Protein AF-0000000084343638 (afdb_homodimer)

Sequence (412 aa):
MQRNGSNLRECTLLFDVWLVTHLTSRLLDDHLRPLGLTGDEFGLYSLIHSVEPIAPGQVSRLTGMAQTTVSGMVRRLAARGHLVQVPNPQDARSRLLRLSDDGRHVTEEAAGVLVTILPRLHGALASGPDAVRTALADLDSALRGLTDVAPRPYAAPAVENDDGPPHVTYGGPRLSEAQEAEVRMFIDWLRTRDRKPPQLTSDDLRMQRNGSNLRECTLLFDVWLVTHLTSRLLDDHLRPLGLTGDEFGLYSLIHSVEPIAPGQVSRLTGMAQTTVSGMVRRLAARGHLVQVPNPQDARSRLLRLSDDGRHVTEEAAGVLVTILPRLHGALASGPDAVRTALADLDSALRGLTDVAPRPYAAPAVENDDGPPHVTYGGPRLSEAQEAEVRMFIDWLRTRDRKPPQLTSDDLR

Structure (mmCIF, N/CA/C/O backbone):
data_AF-0000000084343638-model_v1
#
loop_
_entity.id
_entity.type
_entity.pdbx_description
1 polymer 'DNA-binding transcriptional regulator, MarR family'
#
loop_
_atom_site.group_PDB
_atom_site.id
_atom_site.type_symbol
_atom_site.label_atom_id
_atom_site.label_alt_id
_atom_site.label_comp_id
_atom_site.label_asym_id
_atom_site.label_entity_id
_atom_site.label_seq_id
_atom_site.pdbx_PDB_ins_code
_atom_site.Cartn_x
_atom_site.Cartn_y
_atom_site.Cartn_z
_atom_site.occupancy
_atom_site.B_iso_or_equiv
_atom_site.auth_seq_id
_atom_site.auth_comp_id
_atom_site.auth_asym_id
_atom_site.auth_atom_id
_atom_site.pdbx_PDB_model_num
ATOM 1 N N . MET A 1 1 ? 16.656 -28 -9.398 1 30.58 1 MET A N 1
ATOM 2 C CA . MET A 1 1 ? 15.469 -27.391 -9.984 1 30.58 1 MET A CA 1
ATOM 3 C C . MET A 1 1 ? 14.602 -26.75 -8.906 1 30.58 1 MET A C 1
ATOM 5 O O . MET A 1 1 ? 13.477 -26.328 -9.18 1 30.58 1 MET A O 1
ATOM 9 N N . GLN A 1 2 ? 14.781 -27.156 -7.602 1 37.91 2 GLN A N 1
ATOM 10 C CA . GLN A 1 2 ? 14.133 -27 -6.305 1 37.91 2 GLN A CA 1
ATOM 11 C C . GLN A 1 2 ? 14.203 -25.562 -5.82 1 37.91 2 GLN A C 1
ATOM 13 O O . GLN A 1 2 ? 13.82 -25.266 -4.688 1 37.91 2 GLN A O 1
ATOM 18 N N . ARG A 1 3 ? 15.133 -24.797 -6.453 1 42.91 3 ARG A N 1
ATOM 19 C CA . ARG A 1 3 ? 15.797 -23.562 -6.031 1 42.91 3 ARG A CA 1
ATOM 20 C C . ARG A 1 3 ? 14.844 -22.375 -6.078 1 42.91 3 ARG A C 1
ATOM 22 O O . ARG A 1 3 ? 15.117 -21.328 -5.496 1 42.91 3 ARG A O 1
ATOM 29 N N . ASN A 1 4 ? 13.695 -22.453 -7.023 1 48.78 4 ASN A N 1
ATOM 30 C CA . ASN A 1 4 ? 12.836 -21.422 -7.594 1 48.78 4 ASN A CA 1
ATOM 31 C C . ASN A 1 4 ? 11.766 -20.969 -6.598 1 48.78 4 ASN A C 1
ATOM 33 O O . ASN A 1 4 ? 11.398 -19.797 -6.559 1 48.78 4 ASN A O 1
ATOM 37 N N . GLY A 1 5 ? 11.281 -22.094 -5.895 1 56.03 5 GLY A N 1
ATOM 38 C CA . GLY A 1 5 ? 10.297 -21.859 -4.859 1 56.03 5 GLY A CA 1
ATOM 39 C C . GLY A 1 5 ? 10.797 -20.938 -3.76 1 56.03 5 GLY A C 1
ATOM 40 O O . GLY A 1 5 ? 10.016 -20.219 -3.141 1 56.03 5 GLY A O 1
ATOM 41 N N . SER A 1 6 ? 12.109 -20.875 -3.758 1 69.88 6 SER A N 1
ATOM 42 C CA . SER A 1 6 ? 12.828 -20.188 -2.691 1 69.88 6 SER A CA 1
ATOM 43 C C . SER A 1 6 ? 12.812 -18.672 -2.908 1 69.88 6 SER A C 1
ATOM 45 O O . SER A 1 6 ? 12.594 -17.906 -1.968 1 69.88 6 SER A O 1
ATOM 47 N N . ASN A 1 7 ? 12.805 -18.312 -4.199 1 84.38 7 ASN A N 1
ATOM 48 C CA . ASN A 1 7 ? 12.875 -16.875 -4.461 1 84.38 7 ASN A CA 1
ATOM 49 C C . ASN A 1 7 ? 11.57 -16.172 -4.078 1 84.38 7 ASN A C 1
ATOM 51 O O . ASN A 1 7 ? 11.586 -15.07 -3.533 1 84.38 7 ASN A O 1
ATOM 55 N N . LEU A 1 8 ? 10.539 -16.906 -4.305 1 85 8 LEU A N 1
ATOM 56 C CA . LEU A 1 8 ? 9.242 -16.328 -3.982 1 85 8 LEU A CA 1
ATOM 57 C C . LEU A 1 8 ? 9.094 -16.125 -2.479 1 85 8 LEU A C 1
ATOM 59 O O . LEU A 1 8 ? 8.508 -15.133 -2.037 1 85 8 LEU A O 1
ATOM 63 N N . ARG A 1 9 ? 9.68 -17.016 -1.746 1 82.25 9 ARG A N 1
ATOM 64 C CA . ARG A 1 9 ? 9.617 -16.922 -0.291 1 82.25 9 ARG A CA 1
ATOM 65 C C . ARG A 1 9 ? 10.383 -15.719 0.223 1 82.25 9 ARG A C 1
ATOM 67 O O . ARG A 1 9 ? 10.047 -15.156 1.27 1 82.25 9 ARG A O 1
ATOM 74 N N . GLU A 1 10 ? 11.359 -15.352 -0.521 1 85.94 10 GLU A N 1
ATOM 75 C CA . GLU A 1 10 ? 12.172 -14.203 -0.125 1 85.94 10 GLU A CA 1
ATOM 76 C C . GLU A 1 10 ? 11.422 -12.898 -0.347 1 85.94 10 GLU A C 1
ATOM 78 O O . GLU A 1 10 ? 11.797 -11.859 0.204 1 85.94 10 GLU A O 1
ATOM 83 N N . CYS A 1 11 ? 10.328 -12.977 -1.088 1 91.75 11 CYS A N 1
ATOM 84 C CA . CYS A 1 11 ? 9.602 -11.766 -1.465 1 91.75 11 CYS A CA 1
ATOM 85 C C . CYS A 1 11 ? 8.438 -11.508 -0.513 1 91.75 11 CYS A C 1
ATOM 87 O O . CYS A 1 11 ? 7.539 -10.727 -0.824 1 91.75 11 CYS A O 1
ATOM 89 N N . THR A 1 12 ? 8.531 -12.086 0.655 1 89.94 12 THR A N 1
ATOM 90 C CA . THR A 1 12 ? 7.41 -12.07 1.592 1 89.94 12 THR A CA 1
ATOM 91 C C . THR A 1 12 ? 7.121 -10.641 2.059 1 89.94 12 THR A C 1
ATOM 93 O O . THR A 1 12 ? 5.961 -10.266 2.244 1 89.94 12 THR A O 1
ATOM 96 N N . LEU A 1 13 ? 8.164 -9.836 2.229 1 93.81 13 LEU A N 1
ATOM 97 C CA . LEU A 1 13 ? 7.961 -8.453 2.643 1 93.81 13 LEU A CA 1
ATOM 98 C C . LEU A 1 13 ? 7.141 -7.688 1.607 1 93.81 13 LEU A C 1
ATOM 100 O O . LEU A 1 13 ? 6.203 -6.973 1.959 1 93.81 13 LEU A O 1
ATOM 104 N N . LEU A 1 14 ? 7.516 -7.887 0.362 1 94.81 14 LEU A N 1
ATOM 105 C CA . LEU A 1 14 ? 6.805 -7.215 -0.72 1 94.81 14 LEU A CA 1
ATOM 106 C C . LEU A 1 14 ? 5.363 -7.707 -0.81 1 94.81 14 LEU A C 1
ATOM 108 O O . LEU A 1 14 ? 4.449 -6.922 -1.08 1 94.81 14 LEU A O 1
ATOM 112 N N . PHE A 1 15 ? 5.184 -8.938 -0.536 1 92.75 15 PHE A N 1
ATOM 113 C CA . PHE A 1 15 ? 3.842 -9.5 -0.534 1 92.75 15 PHE A CA 1
ATOM 114 C C . PHE A 1 15 ? 3.016 -8.938 0.617 1 92.75 15 PHE A C 1
ATOM 116 O O . PHE A 1 15 ? 1.842 -8.609 0.442 1 92.75 15 PHE A O 1
ATOM 123 N N . ASP A 1 16 ? 3.617 -8.789 1.803 1 93.88 16 ASP A N 1
ATOM 124 C CA . ASP A 1 16 ? 2.947 -8.188 2.951 1 93.88 16 ASP A CA 1
ATOM 125 C C . ASP A 1 16 ? 2.469 -6.773 2.629 1 93.88 16 ASP A C 1
ATOM 127 O O . ASP A 1 16 ? 1.343 -6.402 2.963 1 93.88 16 ASP A O 1
ATOM 131 N N . VAL A 1 17 ? 3.307 -6.027 1.977 1 96.81 17 VAL A N 1
ATOM 132 C CA . VAL A 1 17 ? 2.959 -4.66 1.602 1 96.81 17 VAL A CA 1
ATOM 133 C C . VAL A 1 17 ? 1.775 -4.672 0.638 1 96.81 17 VAL A C 1
ATOM 135 O O . VAL A 1 17 ? 0.844 -3.875 0.776 1 96.81 17 VAL A O 1
ATOM 138 N N . TRP A 1 18 ? 1.821 -5.602 -0.287 1 95.44 18 TRP A N 1
ATOM 139 C CA . TRP A 1 18 ? 0.766 -5.719 -1.288 1 95.44 18 TRP A CA 1
ATOM 140 C C . TRP A 1 18 ? -0.577 -6.023 -0.63 1 95.44 18 TRP A C 1
ATOM 142 O O . TRP A 1 18 ? -1.587 -5.391 -0.95 1 95.44 18 TRP A O 1
ATOM 152 N N . LEU A 1 19 ? -0.592 -6.91 0.289 1 93.94 19 LEU A N 1
ATOM 153 C CA . LEU A 1 19 ? -1.827 -7.27 0.979 1 93.94 19 LEU A CA 1
ATOM 154 C C . LEU A 1 19 ? -2.365 -6.086 1.778 1 93.94 19 LEU A C 1
ATOM 156 O O . LEU A 1 19 ? -3.545 -5.746 1.671 1 93.94 19 LEU A O 1
ATOM 160 N N . VAL A 1 20 ? -1.5 -5.422 2.555 1 96.31 20 VAL A N 1
ATOM 161 C CA . VAL A 1 20 ? -1.912 -4.289 3.375 1 96.31 20 VAL A CA 1
ATOM 162 C C . VAL A 1 20 ? -2.459 -3.174 2.484 1 96.31 20 VAL A C 1
ATOM 164 O O . VAL A 1 20 ? -3.428 -2.502 2.844 1 96.31 20 VAL A O 1
ATOM 167 N N . THR A 1 21 ? -1.836 -3.023 1.342 1 96.06 21 THR A N 1
ATOM 168 C CA . THR A 1 21 ? -2.275 -2.016 0.384 1 96.06 21 THR A CA 1
ATOM 169 C C . THR A 1 21 ? -3.725 -2.258 -0.031 1 96.06 21 THR A C 1
ATOM 171 O O . THR A 1 21 ? -4.559 -1.355 0.055 1 96.06 21 THR A O 1
ATOM 174 N N . HIS A 1 22 ? -4.055 -3.439 -0.365 1 95.44 22 HIS A N 1
ATOM 175 C CA . HIS A 1 22 ? -5.395 -3.734 -0.865 1 95.44 22 HIS A CA 1
ATOM 176 C C . HIS A 1 22 ? -6.418 -3.729 0.265 1 95.44 22 HIS A C 1
ATOM 178 O O . HIS A 1 22 ? -7.555 -3.291 0.075 1 95.44 22 HIS A O 1
ATOM 184 N N . LEU A 1 23 ? -6.043 -4.184 1.413 1 95.12 23 LEU A N 1
ATOM 185 C CA . LEU A 1 23 ? -6.938 -4.145 2.566 1 95.12 23 LEU A CA 1
ATOM 186 C C . LEU A 1 23 ? -7.246 -2.709 2.969 1 95.12 23 LEU A C 1
ATOM 188 O O . LEU A 1 23 ? -8.391 -2.381 3.285 1 95.12 23 LEU A O 1
ATOM 192 N N . THR A 1 24 ? -6.211 -1.865 2.961 1 96.44 24 THR A N 1
ATOM 193 C CA . THR A 1 24 ? -6.414 -0.456 3.277 1 96.44 24 THR A CA 1
ATOM 194 C C . THR A 1 24 ? -7.309 0.208 2.232 1 96.44 24 THR A C 1
ATOM 196 O O . THR A 1 24 ? -8.203 0.988 2.574 1 96.44 24 THR A O 1
ATOM 199 N N . SER A 1 25 ? -7.051 -0.096 0.966 1 95.38 25 SER A N 1
ATOM 200 C CA . SER A 1 25 ? -7.883 0.451 -0.102 1 95.38 25 SER A CA 1
ATOM 201 C C . SER A 1 25 ? -9.344 0.055 0.076 1 95.38 25 SER A C 1
ATOM 203 O O . SER A 1 25 ? -10.242 0.879 -0.102 1 95.38 25 SER A O 1
ATOM 205 N N . ARG A 1 26 ? -9.539 -1.182 0.437 1 93.81 26 ARG A N 1
ATOM 206 C CA . ARG A 1 26 ? -10.891 -1.667 0.691 1 93.81 26 ARG A CA 1
ATOM 207 C C . ARG A 1 26 ? -11.555 -0.881 1.817 1 93.81 26 ARG A C 1
ATOM 209 O O . ARG A 1 26 ? -12.688 -0.422 1.678 1 93.81 26 ARG A O 1
ATOM 216 N N . LEU A 1 27 ? -10.875 -0.708 2.885 1 94.38 27 LEU A N 1
ATOM 217 C CA . LEU A 1 27 ? -11.398 0.031 4.031 1 94.38 27 LEU A CA 1
ATOM 218 C C . LEU A 1 27 ? -11.75 1.461 3.641 1 94.38 27 LEU A C 1
ATOM 220 O O . LEU A 1 27 ? -12.844 1.938 3.945 1 94.38 27 LEU A O 1
ATOM 224 N N . LEU A 1 28 ? -10.836 2.125 2.941 1 95.75 28 LEU A N 1
ATOM 225 C CA . LEU A 1 28 ? -11.031 3.518 2.557 1 95.75 28 LEU A CA 1
ATOM 226 C C . LEU A 1 28 ? -12.18 3.648 1.562 1 95.75 28 LEU A C 1
ATOM 228 O O . LEU A 1 28 ? -13.055 4.504 1.723 1 95.75 28 LEU A O 1
ATOM 232 N N . ASP A 1 29 ? -12.195 2.797 0.605 1 93.69 29 ASP A N 1
ATOM 233 C CA . ASP A 1 29 ? -13.211 2.889 -0.433 1 93.69 29 ASP A CA 1
ATOM 234 C C . ASP A 1 29 ? -14.602 2.619 0.138 1 93.69 29 ASP A C 1
ATOM 236 O O . ASP A 1 29 ? -15.57 3.285 -0.234 1 93.69 29 ASP A O 1
ATOM 240 N N . ASP A 1 30 ? -14.734 1.696 1.02 1 92.38 30 ASP A N 1
ATOM 241 C CA . ASP A 1 30 ? -16.016 1.394 1.648 1 92.38 30 ASP A CA 1
ATOM 242 C C . ASP A 1 30 ? -16.562 2.613 2.383 1 92.38 30 ASP A C 1
ATOM 244 O O . ASP A 1 30 ? -17.781 2.85 2.381 1 92.38 30 ASP A O 1
ATOM 248 N N . HIS A 1 31 ? -15.711 3.434 2.93 1 94.44 31 HIS A N 1
ATOM 249 C CA . HIS A 1 31 ? -16.156 4.527 3.783 1 94.44 31 HIS A CA 1
ATOM 250 C C . HIS A 1 31 ? -16.219 5.84 3.012 1 94.44 31 HIS A C 1
ATOM 252 O O . HIS A 1 31 ? -16.953 6.758 3.387 1 94.44 31 HIS A O 1
ATOM 258 N N . LEU A 1 32 ? -15.492 5.918 1.9 1 96.38 32 LEU A N 1
ATOM 259 C CA . LEU A 1 32 ? -15.422 7.18 1.173 1 96.38 32 LEU A CA 1
ATOM 260 C C . LEU A 1 32 ? -16.328 7.156 -0.047 1 96.38 32 LEU A C 1
ATOM 262 O O . LEU A 1 32 ? -16.578 8.195 -0.659 1 96.38 32 LEU A O 1
ATOM 266 N N . ARG A 1 33 ? -16.859 5.98 -0.328 1 92.81 33 ARG A N 1
ATOM 267 C CA . ARG A 1 33 ? -17.719 5.801 -1.498 1 92.81 33 ARG A CA 1
ATOM 268 C C . ARG A 1 33 ? -18.875 6.797 -1.491 1 92.81 33 ARG A C 1
ATOM 270 O O . ARG A 1 33 ? -19.172 7.414 -2.514 1 92.81 33 ARG A O 1
ATOM 277 N N . PRO A 1 34 ? -19.5 7.062 -0.371 1 93.69 34 PRO A N 1
ATOM 278 C CA . PRO A 1 34 ? -20.625 8 -0.344 1 93.69 34 PRO A CA 1
ATOM 279 C C . PRO A 1 34 ? -20.219 9.422 -0.728 1 93.69 34 PRO A C 1
ATOM 281 O O . PRO A 1 34 ? -21.062 10.219 -1.145 1 93.69 34 PRO A O 1
ATOM 284 N N . LEU A 1 35 ? -18.953 9.766 -0.605 1 93.75 35 LEU A N 1
ATOM 285 C CA . LEU A 1 35 ? -18.469 11.102 -0.933 1 93.75 35 LEU A CA 1
ATOM 286 C C . LEU A 1 35 ? -17.969 11.164 -2.377 1 93.75 35 LEU A C 1
ATOM 288 O O . LEU A 1 35 ? -17.547 12.219 -2.848 1 93.75 35 LEU A O 1
ATOM 292 N N . GLY A 1 36 ? -18.031 9.992 -3.064 1 92.56 36 GLY A N 1
ATOM 293 C CA . GLY A 1 36 ? -17.547 9.93 -4.434 1 92.56 36 GLY A CA 1
ATOM 294 C C . GLY A 1 36 ? -16.031 10.047 -4.539 1 92.56 36 GLY A C 1
ATOM 295 O O . GLY A 1 36 ? -15.516 10.531 -5.543 1 92.56 36 GLY A O 1
ATOM 296 N N . LEU A 1 37 ? -15.328 9.766 -3.527 1 93.94 37 LEU A N 1
ATOM 297 C CA . LEU A 1 37 ? -13.875 9.852 -3.443 1 93.94 37 LEU A CA 1
ATOM 298 C C . LEU A 1 37 ? -13.266 8.477 -3.188 1 93.94 37 LEU A C 1
ATOM 300 O O . LEU A 1 37 ? -13.773 7.703 -2.373 1 93.94 37 LEU A O 1
ATOM 304 N N . THR A 1 38 ? -12.219 8.109 -3.863 1 93.69 38 THR A N 1
ATOM 305 C CA . THR A 1 38 ? -11.5 6.875 -3.586 1 93.69 38 THR A CA 1
ATOM 306 C C . THR A 1 38 ? -10.391 7.113 -2.566 1 93.69 38 THR A C 1
ATOM 308 O O . THR A 1 38 ? -10.039 8.266 -2.281 1 93.69 38 THR A O 1
ATOM 311 N N . GLY A 1 39 ? -9.852 6.023 -2.133 1 95 39 GLY A N 1
ATOM 312 C CA . GLY A 1 39 ? -8.719 6.125 -1.23 1 95 39 GLY A CA 1
ATOM 313 C C . GLY A 1 39 ? -7.516 6.801 -1.858 1 95 39 GLY A C 1
ATOM 314 O O . GLY A 1 39 ? -6.828 7.59 -1.205 1 95 39 GLY A O 1
ATOM 315 N N . ASP A 1 40 ? -7.297 6.508 -3.094 1 95.31 40 ASP A N 1
ATOM 316 C CA . ASP A 1 40 ? -6.152 7.082 -3.797 1 95.31 40 ASP A CA 1
ATOM 317 C C . ASP A 1 40 ? -6.32 8.594 -3.98 1 95.31 40 ASP A C 1
ATOM 319 O O . ASP A 1 40 ? -5.363 9.352 -3.818 1 95.31 40 ASP A O 1
ATOM 323 N N . GLU A 1 41 ? -7.516 8.977 -4.293 1 95.19 41 GLU A N 1
ATOM 324 C CA . GLU A 1 41 ? -7.793 10.398 -4.434 1 95.19 41 GLU A CA 1
ATOM 325 C C . GLU A 1 41 ? -7.656 11.125 -3.1 1 95.19 41 GLU A C 1
ATOM 327 O O . GLU A 1 41 ? -7.078 12.211 -3.033 1 95.19 41 GLU A O 1
ATOM 332 N N . PHE A 1 42 ? -8.164 10.469 -2.051 1 96 42 PHE A N 1
ATOM 333 C CA . PHE A 1 42 ? -7.992 11.039 -0.721 1 96 42 PHE A CA 1
ATOM 334 C C . PHE A 1 42 ? -6.516 11.211 -0.388 1 96 42 PHE A C 1
ATOM 336 O O . PHE A 1 42 ? -6.113 12.227 0.184 1 96 42 PHE A O 1
ATOM 343 N N . GLY A 1 43 ? -5.699 10.203 -0.695 1 95.81 43 GLY A N 1
ATOM 344 C CA . GLY A 1 43 ? -4.262 10.312 -0.501 1 95.81 43 GLY A CA 1
ATOM 345 C C . GLY A 1 43 ? -3.648 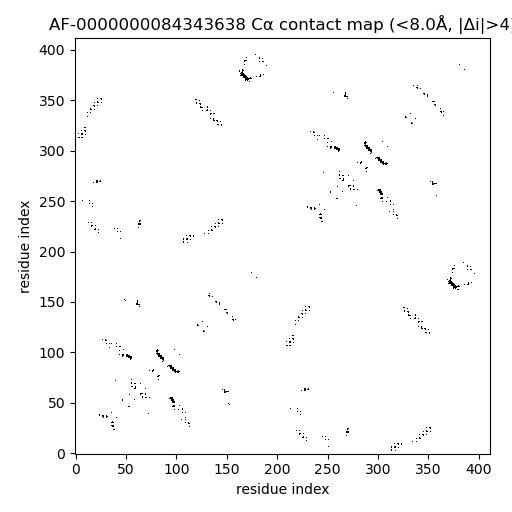11.5 -1.219 1 95.81 43 GLY A C 1
ATOM 346 O O . GLY A 1 43 ? -2.865 12.25 -0.631 1 95.81 43 GLY A O 1
ATOM 347 N N . LEU A 1 44 ? -4.012 11.68 -2.432 1 95.62 44 LEU A N 1
ATOM 348 C CA . LEU A 1 44 ? -3.477 12.789 -3.217 1 95.62 44 LEU A CA 1
ATOM 349 C C . LEU A 1 44 ? -3.932 14.125 -2.646 1 95.62 44 LEU A C 1
ATOM 351 O O . LEU A 1 44 ? -3.129 15.055 -2.516 1 95.62 44 LEU A O 1
ATOM 355 N N . TYR A 1 45 ? -5.254 14.188 -2.291 1 94.94 45 TYR A N 1
ATOM 356 C CA . TYR A 1 4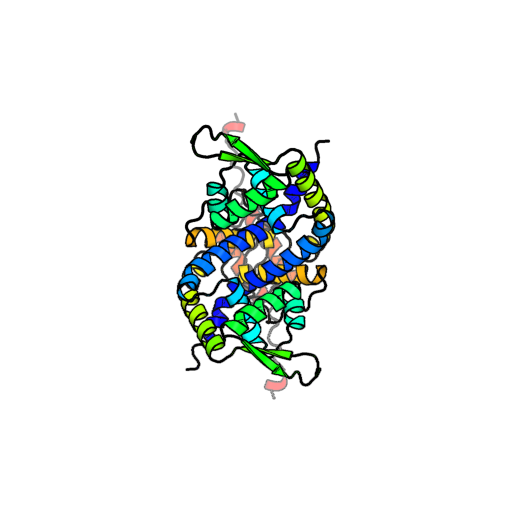5 ? -5.77 15.406 -1.678 1 94.94 45 TYR A CA 1
ATOM 357 C C . TYR A 1 45 ? -5.016 15.734 -0.393 1 94.94 45 TYR A C 1
ATOM 359 O O . TYR A 1 45 ? -4.664 16.891 -0.146 1 94.94 45 TYR A O 1
ATOM 367 N N . SER A 1 46 ? -4.77 14.734 0.365 1 93.44 46 SER A N 1
ATOM 368 C CA . SER A 1 46 ? -4.082 14.922 1.641 1 93.44 46 SER A CA 1
ATOM 369 C C . SER A 1 46 ? -2.66 15.43 1.437 1 93.44 46 SER A C 1
ATOM 371 O O . SER A 1 46 ? -2.199 16.312 2.164 1 93.44 46 SER A O 1
ATOM 373 N N . LEU A 1 47 ? -2.002 14.883 0.459 1 92.69 47 LEU A N 1
ATOM 374 C CA . LEU A 1 47 ? -0.65 15.328 0.141 1 92.69 47 LEU A CA 1
ATOM 375 C C . LEU A 1 47 ? -0.646 16.797 -0.283 1 92.69 47 LEU A C 1
ATOM 377 O O . LEU A 1 47 ? 0.112 17.594 0.261 1 92.69 47 LEU A O 1
ATOM 381 N N . ILE A 1 48 ? -1.518 17.141 -1.191 1 93.25 48 ILE A N 1
ATOM 382 C CA . ILE A 1 48 ? -1.566 18.5 -1.705 1 93.25 48 ILE A CA 1
ATOM 383 C C . ILE A 1 48 ? -1.949 19.469 -0.583 1 93.25 48 ILE A C 1
ATOM 385 O O . ILE A 1 48 ? -1.353 20.531 -0.443 1 93.25 48 ILE A O 1
ATOM 389 N N . HIS A 1 49 ? -2.908 19.047 0.211 1 91.06 49 HIS A N 1
ATOM 390 C CA . HIS A 1 49 ? -3.336 19.844 1.353 1 91.06 49 HIS A CA 1
ATOM 391 C C . HIS A 1 49 ? -2.154 20.203 2.25 1 91.06 49 HIS A C 1
ATOM 393 O O . HIS A 1 49 ? -2.076 21.328 2.768 1 91.06 49 HIS A O 1
ATOM 399 N N . SER A 1 50 ? -1.228 19.406 2.363 1 86.5 50 SER A N 1
ATOM 400 C CA . SER A 1 50 ? -0.126 19.547 3.309 1 86.5 50 SER A CA 1
ATOM 401 C C . SER A 1 50 ? 1.003 20.391 2.713 1 86.5 50 SER A C 1
ATOM 403 O O . SER A 1 50 ? 1.754 21.031 3.445 1 86.5 50 SER A O 1
ATOM 405 N N . VAL A 1 51 ? 1.114 20.453 1.376 1 87.06 51 VAL A N 1
ATOM 406 C CA . VAL A 1 51 ? 2.336 21.016 0.82 1 87.06 51 VAL A CA 1
ATOM 407 C C . VAL A 1 51 ? 1.985 22.047 -0.258 1 87.06 51 VAL A C 1
ATOM 409 O O . VAL A 1 51 ? 2.875 22.641 -0.864 1 87.06 51 VAL A O 1
ATOM 412 N N . GLU A 1 52 ? 0.817 22.359 -0.491 1 87.94 52 GLU A N 1
ATOM 413 C CA . GLU A 1 52 ? 0.428 23.234 -1.592 1 87.94 52 GLU A CA 1
ATOM 414 C C . GLU A 1 52 ? 0.999 24.641 -1.407 1 87.94 52 GLU A C 1
ATOM 416 O O . GLU A 1 52 ? 1.258 25.078 -0.28 1 87.94 52 GLU A O 1
ATOM 421 N N . PRO A 1 53 ? 1.258 25.281 -2.49 1 92.06 53 PRO A N 1
ATOM 422 C CA . PRO A 1 53 ? 1.122 24.797 -3.871 1 92.06 53 PRO A CA 1
ATOM 423 C C . PRO A 1 53 ? 2.264 23.875 -4.293 1 92.06 53 PRO A C 1
ATOM 425 O O . PRO A 1 53 ? 3.385 24.016 -3.793 1 92.06 53 PRO A O 1
ATOM 428 N N . ILE A 1 54 ? 1.945 22.891 -5.168 1 92.06 54 ILE A N 1
ATOM 429 C CA . ILE A 1 54 ? 2.959 21.906 -5.527 1 92.06 54 ILE A CA 1
ATOM 430 C C . ILE A 1 54 ? 2.867 21.594 -7.02 1 92.06 54 ILE A C 1
ATOM 432 O O . ILE A 1 54 ? 1.77 21.484 -7.57 1 92.06 54 ILE A O 1
ATOM 436 N N . ALA A 1 55 ? 4.008 21.375 -7.645 1 91.56 55 ALA A N 1
ATOM 437 C CA . ALA A 1 55 ? 4.039 21 -9.055 1 91.56 55 ALA A 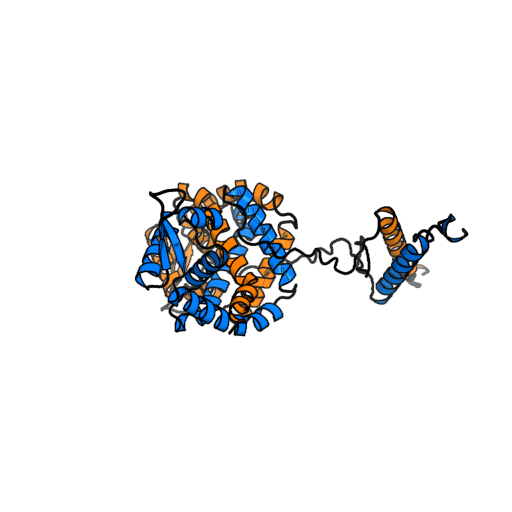CA 1
ATOM 438 C C . ALA A 1 55 ? 3.709 19.516 -9.234 1 91.56 55 ALA A C 1
ATOM 440 O O . ALA A 1 55 ? 4.098 18.688 -8.414 1 91.56 55 ALA A O 1
ATOM 441 N N . PRO A 1 56 ? 2.988 19.203 -10.352 1 92.44 56 PRO A N 1
ATOM 442 C CA . PRO A 1 56 ? 2.709 17.781 -10.609 1 92.44 56 PRO A CA 1
ATOM 443 C C . PRO A 1 56 ? 3.969 16.922 -10.602 1 92.44 56 PRO A C 1
ATOM 445 O O . PRO A 1 56 ? 3.945 15.797 -10.109 1 92.44 56 PRO A O 1
ATOM 448 N N . GLY A 1 57 ? 5.043 17.453 -11.094 1 90.31 57 GLY A N 1
ATOM 449 C CA . GLY A 1 57 ? 6.305 16.734 -11.086 1 90.31 57 GLY A CA 1
ATOM 450 C C . GLY A 1 57 ? 6.809 16.438 -9.688 1 90.31 57 GLY A C 1
ATOM 451 O O . GLY A 1 57 ? 7.395 15.375 -9.453 1 90.31 57 GLY A O 1
ATOM 452 N N . GLN A 1 58 ? 6.617 17.359 -8.789 1 90.5 58 GLN A N 1
ATOM 453 C CA . GLN A 1 58 ? 7.023 17.141 -7.398 1 90.5 58 GLN A CA 1
ATOM 454 C C . GLN A 1 58 ? 6.16 16.094 -6.723 1 90.5 58 GLN A C 1
ATOM 456 O O . GLN A 1 58 ? 6.645 15.328 -5.887 1 90.5 58 GLN A O 1
ATOM 461 N N . VAL A 1 59 ? 4.875 15.984 -7.062 1 93.06 59 VAL A N 1
ATOM 462 C CA . VAL A 1 59 ? 4.004 14.922 -6.566 1 93.06 59 VAL A CA 1
ATOM 463 C C . VAL A 1 59 ? 4.566 13.562 -6.969 1 93.06 59 VAL A C 1
ATOM 465 O O . VAL A 1 59 ? 4.652 12.648 -6.145 1 93.06 59 VAL A O 1
ATOM 468 N N . SER A 1 60 ? 4.945 13.508 -8.25 1 93.62 60 SER A N 1
ATOM 469 C CA . SER A 1 60 ? 5.547 12.273 -8.75 1 93.62 60 SER A CA 1
ATOM 470 C C . SER A 1 60 ? 6.812 11.922 -7.973 1 93.62 60 SER A C 1
ATOM 472 O O . SER A 1 60 ? 7.012 10.766 -7.598 1 93.62 60 SER A O 1
ATOM 474 N N . ARG A 1 61 ? 7.617 12.922 -7.652 1 90.62 61 ARG A N 1
ATOM 475 C CA . ARG A 1 61 ? 8.883 12.695 -6.957 1 90.62 61 ARG A CA 1
ATOM 476 C C . ARG A 1 61 ? 8.641 12.289 -5.508 1 90.62 61 ARG A C 1
ATOM 478 O O . ARG A 1 61 ? 9.422 11.516 -4.941 1 90.62 61 ARG A O 1
ATOM 485 N N . LEU A 1 62 ? 7.594 12.766 -4.941 1 91.19 62 LEU A N 1
ATOM 486 C CA . LEU A 1 62 ? 7.312 12.492 -3.537 1 91.19 62 LEU A CA 1
ATOM 487 C C . LEU A 1 62 ? 6.66 11.117 -3.377 1 91.19 62 LEU A C 1
ATOM 489 O O . LEU A 1 62 ? 6.836 10.461 -2.352 1 91.19 62 LEU A O 1
ATOM 493 N N . THR A 1 63 ? 5.934 10.641 -4.359 1 93.06 63 THR A N 1
ATOM 494 C CA . THR A 1 63 ? 5.105 9.453 -4.203 1 93.06 63 THR A CA 1
ATOM 495 C C . THR A 1 63 ? 5.695 8.281 -4.984 1 93.06 63 THR A C 1
ATOM 497 O O . THR A 1 63 ? 5.324 7.129 -4.762 1 93.06 63 THR A O 1
ATOM 500 N N . GLY A 1 64 ? 6.523 8.555 -5.98 1 92.31 64 GLY A N 1
ATOM 501 C CA . GLY A 1 64 ? 7.023 7.512 -6.867 1 92.31 64 GLY A CA 1
ATOM 502 C C . GLY A 1 64 ? 6.074 7.188 -8.008 1 92.31 64 GLY A C 1
ATOM 503 O O . GLY A 1 64 ? 6.383 6.359 -8.859 1 92.31 64 GLY A O 1
ATOM 504 N N . MET A 1 65 ? 4.949 7.855 -8.062 1 93.94 65 MET A N 1
ATOM 505 C CA . MET A 1 65 ? 4.004 7.637 -9.156 1 93.94 65 MET A CA 1
ATOM 506 C C . MET A 1 65 ? 4.551 8.188 -10.469 1 93.94 65 MET A C 1
ATOM 508 O O . MET A 1 65 ? 5.223 9.219 -10.484 1 93.94 65 MET A O 1
ATOM 512 N N . ALA A 1 66 ? 4.223 7.535 -11.539 1 92.25 66 ALA A N 1
ATOM 513 C CA . ALA A 1 66 ? 4.598 8.047 -12.852 1 92.25 66 ALA A CA 1
ATOM 514 C C . ALA A 1 66 ? 3.936 9.398 -13.125 1 92.25 66 ALA A C 1
ATOM 516 O O . ALA A 1 66 ? 2.793 9.633 -12.719 1 92.25 66 ALA A O 1
ATOM 517 N N . GLN A 1 67 ? 4.621 10.242 -13.859 1 92.12 67 GLN A N 1
ATOM 518 C CA . GLN A 1 67 ? 4.109 11.562 -14.188 1 92.12 67 GLN A CA 1
ATOM 519 C C . GLN A 1 67 ? 2.781 11.477 -14.93 1 92.12 67 GLN A C 1
ATOM 521 O O . GLN A 1 67 ? 1.884 12.289 -14.711 1 92.12 67 GLN A O 1
ATOM 526 N N . THR A 1 68 ? 2.668 10.508 -15.766 1 93.88 68 THR A N 1
ATOM 527 C CA . THR A 1 68 ? 1.439 10.336 -16.531 1 93.88 68 THR A CA 1
ATOM 528 C C . THR A 1 68 ? 0.269 10 -15.609 1 93.88 68 THR A C 1
ATOM 530 O O . THR A 1 68 ? -0.846 10.484 -15.82 1 93.88 68 THR A O 1
ATOM 533 N N . THR A 1 69 ? 0.544 9.156 -14.562 1 92.94 69 THR A N 1
ATOM 534 C CA . THR A 1 69 ? -0.474 8.797 -13.578 1 92.94 69 THR A CA 1
ATOM 535 C C . THR A 1 69 ? -0.927 10.031 -12.797 1 92.94 69 THR A C 1
ATOM 537 O O . THR A 1 69 ? -2.127 10.266 -12.648 1 92.94 69 THR A O 1
ATOM 540 N N . VAL A 1 70 ? 0.036 10.828 -12.359 1 94.94 70 VAL A N 1
ATOM 541 C CA . VAL A 1 70 ? -0.263 12.031 -11.602 1 94.94 70 VAL A CA 1
ATOM 542 C C . VAL A 1 70 ? -1.044 13.016 -12.469 1 94.94 70 VAL A C 1
ATOM 544 O O . VAL A 1 70 ? -2.07 13.555 -12.047 1 94.94 70 VAL A O 1
ATOM 547 N N . SER A 1 71 ? -0.609 13.203 -13.68 1 94.38 71 SER A N 1
ATOM 548 C CA . SER A 1 71 ? -1.275 14.125 -14.594 1 94.38 71 SER A CA 1
ATOM 549 C C . SER A 1 71 ? -2.713 13.695 -14.859 1 94.38 71 SER A C 1
ATOM 551 O O . SER A 1 71 ? -3.619 14.531 -14.898 1 94.38 71 SER A O 1
ATOM 553 N N . GLY A 1 72 ? -2.881 12.375 -15.055 1 95.44 72 GLY A N 1
ATOM 554 C CA . GLY A 1 72 ? -4.223 11.859 -15.258 1 95.44 72 GLY A CA 1
ATOM 555 C C . GLY A 1 72 ? -5.137 12.086 -14.07 1 95.44 72 GLY A C 1
ATOM 556 O O . GLY A 1 72 ? -6.293 12.484 -14.234 1 95.44 72 GLY A O 1
ATOM 557 N N . MET A 1 73 ? -4.609 11.875 -12.898 1 94.5 73 MET A N 1
ATOM 558 C CA . MET A 1 73 ? -5.387 12.102 -11.68 1 94.5 73 MET A CA 1
ATOM 559 C C . MET A 1 73 ? -5.73 13.578 -11.523 1 94.5 73 MET A C 1
ATOM 561 O O . MET A 1 73 ? -6.871 13.93 -11.219 1 94.5 73 MET A O 1
ATOM 565 N N . VAL A 1 74 ? -4.785 14.422 -11.766 1 94.75 74 VAL A N 1
ATOM 566 C CA . VAL A 1 74 ? -4.957 15.859 -11.617 1 94.75 74 VAL A CA 1
ATOM 567 C C . VAL A 1 74 ? -6.02 16.359 -12.602 1 94.75 74 VAL A C 1
ATOM 569 O O . VAL A 1 74 ? -6.891 17.156 -12.234 1 94.75 74 VAL A O 1
ATOM 572 N N . ARG A 1 75 ? -5.957 15.867 -13.781 1 95.25 75 ARG A N 1
ATOM 573 C CA . ARG A 1 75 ? -6.938 16.25 -14.789 1 95.25 75 ARG A CA 1
ATOM 574 C C . ARG A 1 75 ? -8.352 15.859 -14.359 1 95.25 75 ARG A C 1
ATOM 576 O O . ARG A 1 75 ? -9.281 16.656 -14.469 1 95.25 75 ARG A O 1
ATOM 583 N N . ARG A 1 76 ? -8.523 14.695 -13.836 1 95.25 76 ARG A N 1
ATOM 584 C CA . ARG A 1 76 ? -9.82 14.188 -13.406 1 95.25 76 ARG A CA 1
ATOM 585 C C . ARG A 1 76 ? -10.352 14.984 -12.219 1 95.25 76 ARG A C 1
ATOM 587 O O . ARG A 1 76 ? -11.531 15.352 -12.18 1 95.25 76 ARG A O 1
ATOM 594 N N . LEU A 1 77 ? -9.461 15.289 -11.32 1 94.56 77 LEU A N 1
ATOM 595 C CA . LEU A 1 77 ? -9.867 15.977 -10.102 1 94.56 77 LEU A CA 1
ATOM 596 C C . LEU A 1 77 ? -10.133 17.453 -10.375 1 94.56 77 LEU A C 1
ATOM 598 O O . LEU A 1 77 ? -11 18.062 -9.742 1 94.56 77 LEU A O 1
ATOM 602 N N . ALA A 1 78 ? -9.383 18.031 -11.305 1 95 78 ALA A N 1
ATOM 603 C CA . ALA A 1 78 ? -9.648 19.406 -11.742 1 95 78 ALA A CA 1
ATOM 604 C C . ALA A 1 78 ? -10.992 19.5 -12.453 1 95 78 ALA A C 1
ATOM 606 O O . ALA A 1 78 ? -11.742 20.453 -12.25 1 95 78 ALA A O 1
ATOM 607 N N . ALA A 1 79 ? -11.273 18.531 -13.258 1 96 79 ALA A N 1
ATOM 608 C CA . ALA A 1 79 ? -12.547 18.5 -13.977 1 96 79 ALA A CA 1
ATOM 609 C C . ALA A 1 79 ? -13.727 18.406 -13 1 96 79 ALA A C 1
ATOM 611 O O . ALA A 1 79 ? -14.797 18.953 -13.266 1 96 79 ALA A O 1
ATOM 612 N N . ARG A 1 80 ? -13.484 17.812 -11.789 1 95.69 80 ARG A N 1
ATOM 613 C CA . ARG A 1 80 ? -14.508 17.703 -10.75 1 95.69 80 ARG A CA 1
ATOM 614 C C . ARG A 1 80 ? -14.578 18.984 -9.914 1 95.69 80 ARG A C 1
ATOM 616 O O . ARG A 1 80 ? -15.43 19.094 -9.023 1 95.69 80 ARG A O 1
ATOM 623 N N . GLY A 1 81 ? -13.648 19.875 -10.203 1 96.56 81 GLY A N 1
ATOM 624 C CA . GLY A 1 81 ? -13.641 21.156 -9.508 1 96.56 81 GLY A CA 1
ATOM 625 C C . GLY A 1 81 ? -12.922 21.109 -8.18 1 96.56 81 GLY A C 1
ATOM 626 O O . GLY A 1 81 ? -13.086 22.016 -7.348 1 96.56 81 GLY A O 1
ATOM 627 N N . HIS A 1 82 ? -12.086 20.094 -7.938 1 97 82 HIS A N 1
ATOM 628 C CA . HIS A 1 82 ? -11.461 19.938 -6.633 1 97 82 HIS A CA 1
ATOM 629 C C . HIS A 1 82 ? -10.047 20.5 -6.621 1 97 82 HIS A C 1
ATOM 631 O O . HIS A 1 82 ? -9.477 20.734 -5.555 1 97 82 HIS A O 1
ATOM 637 N N . LEU A 1 83 ? -9.477 20.656 -7.793 1 96.88 83 LEU A N 1
ATOM 638 C CA . LEU A 1 83 ? -8.117 21.188 -7.922 1 96.88 83 LEU A CA 1
ATOM 639 C C . LEU A 1 83 ? -8.102 22.406 -8.828 1 96.88 83 LEU A C 1
ATOM 641 O O . LEU A 1 83 ? -8.883 22.5 -9.781 1 96.88 83 LEU A O 1
ATOM 645 N N . VAL A 1 84 ? -7.23 23.297 -8.539 1 95.62 84 VAL A N 1
ATOM 646 C CA . VAL A 1 84 ? -6.973 24.453 -9.391 1 95.62 84 VAL A CA 1
ATOM 647 C C . VAL A 1 84 ? -5.48 24.547 -9.695 1 95.62 84 VAL A C 1
ATOM 649 O O . VAL A 1 84 ? -4.648 24.078 -8.914 1 95.62 84 VAL A O 1
ATOM 652 N N . GLN A 1 85 ? -5.254 25.031 -10.883 1 92.75 85 GLN A N 1
ATOM 653 C CA . GLN A 1 85 ? -3.867 25.266 -11.273 1 92.75 85 GLN A CA 1
ATOM 654 C C . GLN A 1 85 ? -3.525 26.75 -11.242 1 92.75 85 GLN A C 1
ATOM 656 O O . GLN A 1 85 ? -4.324 27.578 -11.68 1 92.75 85 GLN A O 1
ATOM 661 N N . VAL A 1 86 ? -2.391 27.047 -10.641 1 91.75 86 VAL A N 1
ATOM 662 C CA . VAL A 1 86 ? -1.953 28.422 -10.531 1 91.75 86 VAL A CA 1
ATOM 663 C C . VAL A 1 86 ? -0.583 28.594 -11.188 1 91.75 86 VAL A C 1
ATOM 665 O O . VAL A 1 86 ? 0.166 27.625 -11.32 1 91.75 86 VAL A O 1
ATOM 668 N N . PRO A 1 87 ? -0.272 29.766 -11.641 1 90.62 87 PRO A N 1
ATOM 669 C CA . PRO A 1 87 ? 1.036 30 -12.266 1 90.62 87 PRO A CA 1
ATOM 670 C C . PRO A 1 87 ? 2.197 29.672 -11.32 1 90.62 87 PRO A C 1
ATOM 672 O O . PRO A 1 87 ? 2.1 29.922 -10.117 1 90.62 87 PRO A O 1
ATOM 675 N N . ASN A 1 88 ? 3.189 29.062 -11.852 1 87.56 88 ASN A N 1
ATOM 676 C CA . ASN A 1 88 ? 4.434 28.828 -11.125 1 87.56 88 ASN A CA 1
ATOM 677 C C . ASN A 1 88 ? 5.379 30.031 -11.242 1 87.56 88 ASN A C 1
ATOM 679 O O . ASN A 1 88 ? 5.859 30.344 -12.336 1 87.56 88 ASN A O 1
ATOM 683 N N . PRO A 1 89 ? 5.613 30.656 -10.188 1 85.31 89 PRO A N 1
ATOM 684 C CA . PRO A 1 89 ? 6.473 31.844 -10.25 1 85.31 89 PRO A CA 1
ATOM 685 C C . PRO A 1 89 ? 7.906 31.516 -10.664 1 85.31 89 PRO A C 1
ATOM 687 O O . PRO A 1 89 ? 8.602 32.375 -11.219 1 85.31 89 PRO A O 1
ATOM 690 N N . GLN A 1 90 ? 8.305 30.281 -10.453 1 84.12 90 GLN A N 1
ATOM 691 C CA . GLN A 1 90 ? 9.68 29.875 -10.719 1 84.12 90 GLN A CA 1
ATOM 692 C C . GLN A 1 90 ? 9.82 29.312 -12.141 1 84.12 90 GLN A C 1
ATOM 694 O O . GLN A 1 90 ? 10.93 29.203 -12.656 1 84.12 90 GLN A O 1
ATOM 699 N N . ASP A 1 91 ? 8.797 28.922 -12.727 1 82 91 ASP A N 1
ATOM 700 C CA . ASP A 1 91 ? 8.797 28.312 -14.055 1 82 91 ASP A CA 1
ATOM 701 C C . ASP A 1 91 ? 7.504 28.641 -14.805 1 82 91 ASP A C 1
ATOM 703 O O . ASP A 1 91 ? 6.473 28 -14.57 1 82 91 ASP A O 1
ATOM 707 N N . ALA A 1 92 ? 7.551 29.5 -15.797 1 79.81 92 ALA A N 1
ATOM 708 C CA . ALA A 1 92 ? 6.367 29.969 -16.5 1 79.81 92 ALA A CA 1
ATOM 709 C C . ALA A 1 92 ? 5.68 28.828 -17.25 1 79.81 92 ALA A C 1
ATOM 711 O O . ALA A 1 92 ? 4.477 28.891 -17.516 1 79.81 92 ALA A O 1
ATOM 712 N N . ARG A 1 93 ? 6.379 27.734 -17.516 1 81.62 93 ARG A N 1
ATOM 713 C CA . ARG A 1 93 ? 5.805 26.625 -18.297 1 81.62 93 ARG A CA 1
ATOM 714 C C . ARG A 1 93 ? 5.141 25.609 -17.375 1 81.62 93 ARG A C 1
ATOM 716 O O . ARG A 1 93 ? 4.402 24.734 -17.844 1 81.62 93 ARG A O 1
ATOM 723 N N . SER A 1 94 ? 5.461 25.891 -16.109 1 82.62 94 SER A N 1
ATOM 724 C CA . SER A 1 94 ? 4.902 24.922 -15.18 1 82.62 94 SER A CA 1
ATOM 725 C C . SER A 1 94 ? 3.766 25.516 -14.359 1 82.62 94 SER A C 1
ATOM 727 O O . SER A 1 94 ? 3.695 26.734 -14.195 1 82.62 94 SER A O 1
ATOM 729 N N . ARG A 1 95 ? 2.834 24.719 -14.117 1 90.88 95 ARG A N 1
ATOM 730 C CA . ARG A 1 95 ? 1.733 25.125 -13.25 1 90.88 95 ARG A CA 1
ATOM 731 C C . ARG A 1 95 ? 1.789 24.406 -11.906 1 90.88 95 ARG A C 1
ATOM 733 O O . ARG A 1 95 ? 2.266 23.266 -11.836 1 90.88 95 ARG A O 1
ATOM 740 N N . LEU A 1 96 ? 1.384 25.156 -10.867 1 94.88 96 LEU A N 1
ATOM 741 C CA . LEU A 1 96 ? 1.328 24.578 -9.531 1 94.88 96 LEU A CA 1
ATOM 742 C C . LEU A 1 96 ? -0.1 24.172 -9.172 1 94.88 96 LEU A C 1
ATOM 744 O O . LEU A 1 96 ? -1.055 24.844 -9.586 1 94.88 96 LEU A O 1
ATOM 748 N N . LEU A 1 97 ? -0.225 23.094 -8.367 1 95.56 97 LEU A N 1
ATOM 749 C CA . LEU A 1 97 ? -1.519 22.562 -7.957 1 95.56 97 LEU A CA 1
ATOM 750 C C . LEU A 1 97 ? -1.907 23.078 -6.574 1 95.56 97 LEU A C 1
ATOM 752 O O . LEU A 1 97 ? -1.062 23.172 -5.684 1 95.56 97 LEU A O 1
ATOM 756 N N . ARG A 1 98 ? -3.141 23.438 -6.43 1 95.81 98 ARG A N 1
ATOM 757 C CA . ARG A 1 98 ? -3.773 23.766 -5.156 1 95.81 98 ARG A CA 1
ATOM 758 C C . ARG A 1 98 ? -5.176 23.172 -5.07 1 95.81 98 ARG A C 1
ATOM 760 O O . ARG A 1 98 ? -5.852 23.016 -6.086 1 95.81 98 ARG A O 1
ATOM 767 N N . LEU A 1 99 ? -5.516 22.875 -3.797 1 95.81 99 LEU A N 1
ATOM 768 C CA . LEU A 1 99 ? -6.91 22.484 -3.625 1 95.81 99 LEU A CA 1
ATOM 769 C C . LEU A 1 99 ? -7.84 23.688 -3.789 1 95.81 99 LEU A C 1
ATOM 771 O O . LEU A 1 99 ? -7.531 24.781 -3.316 1 95.81 99 LEU A O 1
ATOM 775 N N . SER A 1 100 ? -8.93 23.484 -4.512 1 97.06 100 SER A N 1
ATOM 776 C CA . SER A 1 100 ? -10 24.484 -4.477 1 97.06 100 SER A CA 1
ATOM 777 C C . SER A 1 100 ? -10.695 24.484 -3.119 1 97.06 100 SER A C 1
ATOM 779 O O . SER A 1 100 ? -10.398 23.656 -2.258 1 97.06 100 SER A O 1
ATOM 781 N N . ASP A 1 101 ? -11.633 25.453 -2.943 1 95.56 101 ASP A N 1
ATOM 782 C CA . ASP A 1 101 ? -12.438 25.453 -1.728 1 95.56 101 ASP A CA 1
ATOM 783 C C . ASP A 1 101 ? -13.258 24.172 -1.616 1 95.56 101 ASP A C 1
ATOM 785 O O . ASP A 1 101 ? -13.359 23.594 -0.536 1 95.56 101 ASP A O 1
ATOM 789 N N . ASP A 1 102 ? -13.773 23.766 -2.75 1 95.81 102 ASP A N 1
ATOM 790 C CA . ASP A 1 102 ? -14.547 22.531 -2.777 1 95.81 102 ASP A CA 1
ATOM 791 C C . ASP A 1 102 ? -13.648 21.328 -2.488 1 95.81 102 ASP A C 1
ATOM 793 O O . ASP A 1 102 ? -14.047 20.406 -1.768 1 95.81 102 ASP A O 1
ATOM 797 N N . GLY A 1 103 ? -12.43 21.359 -3.049 1 95.56 103 GLY A N 1
ATOM 798 C CA . GLY A 1 103 ? -11.469 20.312 -2.781 1 95.56 103 GLY A CA 1
ATOM 799 C C . GLY A 1 103 ? -11.086 20.203 -1.315 1 95.56 103 GLY A C 1
ATOM 800 O O . GLY A 1 103 ? -10.984 19.109 -0.771 1 95.56 103 GLY A O 1
ATOM 801 N N . ARG A 1 104 ? -10.922 21.328 -0.687 1 94.31 104 ARG A N 1
ATOM 802 C CA . ARG A 1 104 ? -10.617 21.359 0.739 1 94.31 104 ARG A CA 1
ATOM 803 C C . ARG A 1 104 ? -11.781 20.828 1.566 1 94.31 104 ARG A C 1
ATOM 805 O O . ARG A 1 104 ? -11.578 20.078 2.525 1 94.31 104 ARG A O 1
ATOM 812 N N . HIS A 1 105 ? -12.945 21.203 1.156 1 94.5 105 HIS A N 1
ATOM 813 C CA . HIS A 1 105 ? -14.141 20.766 1.864 1 94.5 105 HIS A CA 1
ATOM 814 C C . HIS A 1 105 ? -14.297 19.25 1.784 1 94.5 105 HIS A C 1
ATOM 816 O O . HIS A 1 105 ? -14.516 18.594 2.805 1 94.5 105 HIS A O 1
ATOM 822 N N . VAL A 1 106 ? -14.125 18.688 0.631 1 95.06 106 VAL A N 1
ATOM 823 C CA . VAL A 1 106 ? -14.289 17.25 0.445 1 95.06 106 VAL A CA 1
ATOM 824 C C . VAL A 1 106 ? -13.203 16.5 1.211 1 95.06 106 VAL A C 1
ATOM 826 O O . VAL A 1 106 ? -13.461 15.438 1.767 1 95.06 106 VAL A O 1
ATOM 829 N N . THR A 1 107 ? -12.008 17.094 1.194 1 94 107 THR A N 1
ATOM 830 C CA . THR A 1 107 ? -10.906 16.484 1.929 1 94 107 THR A CA 1
ATOM 831 C C . THR A 1 107 ? -11.211 16.438 3.424 1 94 107 THR A C 1
ATOM 833 O O . THR A 1 107 ? -11.016 15.398 4.07 1 94 107 THR A O 1
ATOM 836 N N . GLU A 1 108 ? -11.703 17.484 3.914 1 93.19 108 GLU A N 1
ATOM 837 C CA . GLU A 1 108 ? -12.023 17.562 5.336 1 93.19 108 GLU A CA 1
ATOM 838 C C . GLU A 1 108 ? -13.203 16.641 5.688 1 93.19 108 GLU A C 1
ATOM 840 O O . GLU A 1 108 ? -13.211 16.031 6.75 1 93.19 108 GLU A O 1
ATOM 845 N N . GLU A 1 109 ? -14.148 16.594 4.809 1 95.31 109 GLU A N 1
ATOM 846 C CA . GLU A 1 109 ? -15.273 15.68 5.012 1 95.31 109 GLU A CA 1
ATOM 847 C C . GLU A 1 109 ? -14.812 14.227 5.02 1 95.31 109 GLU A C 1
ATOM 849 O O . GLU A 1 109 ? -15.258 13.438 5.855 1 95.31 109 GLU A O 1
ATOM 854 N N . ALA A 1 110 ? -13.969 13.906 4.105 1 96.25 110 ALA A N 1
ATOM 855 C CA . ALA A 1 110 ? -13.43 12.555 4.031 1 96.25 110 ALA A CA 1
ATOM 856 C C . ALA A 1 110 ? -12.656 12.195 5.301 1 96.25 110 ALA A C 1
ATOM 858 O O . ALA A 1 110 ? -12.828 11.109 5.855 1 96.25 110 ALA A O 1
ATOM 859 N N . ALA A 1 111 ? -11.836 13.164 5.738 1 94.69 111 ALA A N 1
ATOM 860 C CA . ALA A 1 111 ? -11.094 12.961 6.984 1 94.69 111 ALA A CA 1
ATOM 861 C C . ALA A 1 111 ? -12.047 12.758 8.156 1 94.69 111 ALA A C 1
ATOM 863 O O . ALA A 1 111 ? -11.797 11.922 9.031 1 94.69 111 ALA A O 1
ATOM 864 N N . GLY A 1 112 ? -13.109 13.516 8.164 1 94.81 112 GLY A N 1
ATOM 865 C CA . GLY A 1 112 ? -14.117 13.367 9.203 1 94.81 112 GLY A CA 1
ATOM 866 C C . GLY A 1 112 ? -14.75 11.992 9.234 1 94.81 112 GLY A C 1
ATOM 867 O O . GLY A 1 112 ? -14.992 11.438 10.312 1 94.81 112 GLY A O 1
ATOM 868 N N . VAL A 1 113 ? -14.969 11.398 8.164 1 95.75 113 VAL A N 1
ATOM 869 C CA . VAL A 1 113 ? -15.516 10.055 8.055 1 95.75 113 VAL A CA 1
ATOM 870 C C . VAL A 1 113 ? -14.492 9.039 8.555 1 95.75 113 VAL A C 1
ATOM 872 O O . VAL A 1 113 ? -14.82 8.156 9.352 1 95.75 113 VAL A O 1
ATOM 875 N N . LEU A 1 114 ? -13.289 9.25 8.172 1 94.75 114 LEU A N 1
ATOM 876 C CA . LEU A 1 114 ? -12.25 8.273 8.484 1 94.75 114 LEU A CA 1
ATOM 877 C C . LEU A 1 114 ? -11.891 8.312 9.961 1 94.75 114 LEU A C 1
ATOM 879 O O . LEU A 1 114 ? -11.562 7.285 10.555 1 94.75 114 LEU A O 1
ATOM 883 N N . VAL A 1 115 ? -11.961 9.438 10.594 1 93.19 115 VAL A N 1
ATOM 884 C CA . VAL A 1 115 ? -11.617 9.578 12 1 93.19 115 VAL A CA 1
ATOM 885 C C . VAL A 1 115 ? -12.594 8.766 12.852 1 93.19 115 VAL A C 1
ATOM 887 O O . VAL A 1 115 ? -12.281 8.398 13.984 1 93.19 115 VAL A O 1
ATOM 890 N N . THR A 1 116 ? -13.758 8.438 12.344 1 93.31 116 THR A N 1
ATOM 891 C CA . THR A 1 116 ? -14.75 7.672 13.094 1 93.31 116 THR A CA 1
ATOM 892 C C . THR A 1 116 ? -14.367 6.195 13.133 1 93.31 116 THR A C 1
ATOM 894 O O . THR A 1 116 ? -14.852 5.445 13.984 1 93.31 116 THR A O 1
ATOM 897 N N . ILE A 1 117 ? -13.508 5.812 12.258 1 92.69 117 ILE A N 1
ATOM 898 C CA . ILE A 1 117 ? -13.164 4.398 12.211 1 92.69 117 ILE A CA 1
ATOM 899 C C . ILE A 1 117 ? -11.742 4.191 12.734 1 92.69 117 ILE A C 1
ATOM 901 O O . ILE A 1 117 ? -11.359 3.076 13.094 1 92.69 117 ILE A O 1
ATOM 905 N N . LEU A 1 118 ? -10.93 5.25 12.797 1 93.31 118 LEU A N 1
ATOM 906 C CA . LEU A 1 118 ? -9.508 5.164 13.133 1 93.31 118 LEU A CA 1
ATOM 907 C C . LEU A 1 118 ? -9.312 4.656 14.555 1 93.31 118 LEU A C 1
ATOM 909 O O . LEU A 1 118 ? -8.406 3.867 14.82 1 93.31 118 LEU A O 1
ATOM 913 N N . PRO A 1 119 ? -10.219 5.047 15.523 1 92.88 119 PRO A N 1
ATOM 914 C CA . PRO A 1 119 ? -10.047 4.504 16.875 1 92.88 119 PRO A CA 1
ATOM 915 C C . PRO A 1 119 ? -10.164 2.984 16.922 1 92.88 119 PRO A C 1
ATOM 917 O O . PRO A 1 119 ? -9.406 2.324 17.641 1 92.88 119 PRO A O 1
ATOM 920 N N . ARG A 1 120 ? -11.047 2.432 16.141 1 93.69 120 ARG A N 1
ATOM 921 C CA . ARG A 1 120 ? -11.18 0.98 16.078 1 93.69 120 ARG A CA 1
ATOM 922 C C . ARG A 1 120 ? -9.945 0.349 15.43 1 93.69 120 ARG A C 1
ATOM 924 O O . ARG A 1 120 ? -9.453 -0.676 15.906 1 93.69 120 ARG A O 1
ATOM 931 N N . LEU A 1 121 ? -9.43 0.987 14.414 1 95.38 121 LEU A N 1
ATOM 932 C CA . LEU A 1 121 ? -8.219 0.49 13.758 1 95.38 121 LEU A CA 1
ATOM 933 C C . LEU A 1 121 ? -7.027 0.554 14.703 1 95.38 121 LEU A C 1
ATOM 935 O O . LEU A 1 121 ? -6.305 -0.434 14.867 1 95.38 121 LEU A O 1
ATOM 939 N N . HIS A 1 122 ? -6.859 1.705 15.297 1 93.88 122 HIS A N 1
ATOM 940 C CA . HIS A 1 122 ? -5.75 1.889 16.234 1 93.88 122 HIS A CA 1
ATOM 941 C C . HIS A 1 122 ? -5.844 0.909 17.391 1 93.88 122 HIS A C 1
ATOM 943 O O . HIS A 1 122 ? -4.832 0.342 17.812 1 93.88 122 HIS A O 1
ATOM 949 N N . GLY A 1 123 ? -7.059 0.667 17.891 1 93.75 123 GLY A N 1
ATOM 950 C CA . GLY A 1 123 ? -7.285 -0.245 19 1 93.75 123 GLY A CA 1
ATOM 951 C C . GLY A 1 123 ? -7.027 -1.696 18.641 1 93.75 123 GLY A C 1
ATOM 952 O O . GLY A 1 123 ? -6.719 -2.51 19.516 1 93.75 123 GLY A O 1
ATOM 953 N N . ALA A 1 124 ? -7.086 -2.051 17.406 1 94.12 124 ALA A N 1
ATOM 954 C CA . ALA A 1 124 ? -6.922 -3.428 16.953 1 94.12 124 ALA A CA 1
ATOM 955 C C . ALA A 1 124 ? -5.453 -3.744 16.688 1 94.12 124 ALA A C 1
ATOM 957 O O . ALA A 1 124 ? -5.098 -4.895 16.422 1 94.12 124 ALA A O 1
ATOM 958 N N . LEU A 1 125 ? -4.629 -2.725 16.781 1 94.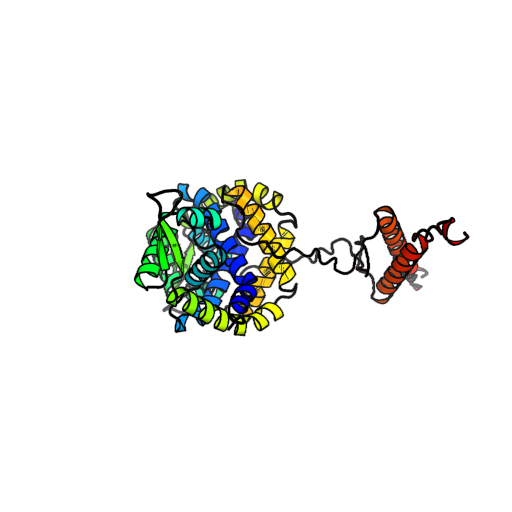06 125 LEU A N 1
ATOM 959 C CA . LEU A 1 125 ? -3.199 -2.934 16.594 1 94.06 125 LEU A CA 1
ATOM 960 C C . LEU A 1 125 ? -2.539 -3.441 17.859 1 94.06 125 LEU A C 1
ATOM 962 O O . LEU A 1 125 ? -2.51 -2.736 18.875 1 94.06 125 LEU A O 1
ATOM 966 N N . ALA A 1 126 ? -2.004 -4.609 17.75 1 89.94 126 ALA A N 1
ATOM 967 C CA . ALA A 1 126 ? -1.37 -5.227 18.906 1 89.94 126 ALA A CA 1
ATOM 968 C C . ALA A 1 126 ? -0.19 -4.391 19.391 1 89.94 126 ALA A C 1
ATOM 970 O O . ALA A 1 126 ? -0.008 -4.207 20.609 1 89.94 126 ALA A O 1
ATOM 971 N N . SER A 1 127 ? 0.632 -3.826 18.531 1 88.25 127 SER A N 1
ATOM 972 C CA . SER A 1 127 ? 1.835 -3.076 18.875 1 88.25 127 SER A CA 1
ATOM 973 C C . SER A 1 127 ? 1.525 -1.597 19.078 1 88.25 127 SER A C 1
ATOM 975 O O . SER A 1 127 ? 2.385 -0.83 19.516 1 88.25 127 SER A O 1
ATOM 977 N N . GLY A 1 128 ? 0.266 -1.167 18.734 1 91.44 128 GLY A N 1
ATOM 978 C CA . GLY A 1 128 ? -0.116 0.234 18.797 1 91.44 128 GLY A CA 1
ATOM 979 C C . GLY A 1 128 ? 0.192 0.99 17.516 1 91.44 128 GLY A C 1
ATOM 980 O O . GLY A 1 128 ? 1.031 0.562 16.719 1 91.44 128 GLY A O 1
ATOM 981 N N . PRO A 1 129 ? -0.505 2.076 17.359 1 92.5 129 PRO A N 1
ATOM 982 C CA . PRO A 1 129 ? -0.372 2.818 16.094 1 92.5 129 PRO A CA 1
ATOM 983 C C . PRO A 1 129 ? 1.022 3.412 15.906 1 92.5 129 PRO A C 1
ATOM 985 O O . PRO A 1 129 ? 1.525 3.469 14.781 1 92.5 129 PRO A O 1
ATOM 988 N N . ASP A 1 130 ? 1.681 3.768 16.969 1 90.81 130 ASP A N 1
ATOM 989 C CA . ASP A 1 130 ? 2.982 4.414 16.859 1 90.81 130 ASP A CA 1
ATOM 990 C C . ASP A 1 130 ? 4.043 3.436 16.359 1 90.81 130 ASP A C 1
ATOM 992 O O . ASP A 1 130 ? 4.883 3.791 15.531 1 90.81 130 ASP A O 1
ATOM 996 N N . ALA A 1 131 ? 3.994 2.234 16.859 1 90.88 131 ALA A N 1
ATOM 997 C CA . ALA A 1 131 ? 4.945 1.221 16.422 1 90.88 131 ALA A CA 1
ATOM 998 C C . ALA A 1 131 ? 4.766 0.905 14.938 1 90.88 131 ALA A C 1
ATOM 1000 O O . ALA A 1 131 ? 5.742 0.78 14.203 1 90.88 131 ALA A O 1
ATOM 1001 N N . VAL A 1 132 ? 3.549 0.825 14.562 1 95.69 132 VAL A N 1
ATOM 1002 C CA . VAL A 1 132 ? 3.252 0.533 13.164 1 95.69 132 VAL A CA 1
ATOM 1003 C C . VAL A 1 132 ? 3.715 1.691 12.289 1 95.69 132 VAL A C 1
ATOM 1005 O O . VAL A 1 132 ? 4.34 1.476 11.242 1 95.69 132 VAL A O 1
ATOM 1008 N N . ARG A 1 133 ? 3.488 2.889 12.703 1 95.06 133 ARG A N 1
ATOM 1009 C CA . ARG A 1 133 ? 3.895 4.059 11.93 1 95.06 133 ARG A CA 1
ATOM 1010 C C . ARG A 1 133 ? 5.414 4.148 11.828 1 95.06 133 ARG A C 1
ATOM 1012 O O . ARG A 1 133 ? 5.949 4.559 10.797 1 95.06 133 ARG A O 1
ATOM 1019 N N . THR A 1 134 ? 6.059 3.762 12.883 1 92.88 134 THR A N 1
ATOM 1020 C CA . THR A 1 134 ? 7.516 3.764 12.875 1 92.88 134 THR A CA 1
ATOM 1021 C C . THR A 1 134 ? 8.047 2.768 11.844 1 92.88 134 THR A C 1
ATOM 1023 O O . THR A 1 134 ? 8.969 3.078 11.094 1 92.88 134 THR A O 1
ATOM 1026 N N . ALA A 1 135 ? 7.465 1.604 11.852 1 94.94 135 ALA A N 1
ATOM 1027 C CA . ALA A 1 135 ? 7.871 0.592 10.883 1 94.94 135 ALA A CA 1
ATOM 1028 C C . ALA A 1 135 ? 7.598 1.057 9.453 1 94.94 135 ALA A C 1
ATOM 1030 O O . ALA A 1 135 ? 8.414 0.844 8.555 1 94.94 135 ALA A O 1
ATOM 1031 N N . LEU A 1 136 ? 6.473 1.682 9.234 1 96.69 136 LEU A N 1
ATOM 1032 C CA . LEU A 1 136 ? 6.121 2.193 7.914 1 96.69 136 LEU A CA 1
ATOM 1033 C C . LEU A 1 136 ? 7.066 3.312 7.496 1 96.69 136 LEU A C 1
ATOM 1035 O O . LEU A 1 136 ? 7.449 3.402 6.328 1 96.69 136 LEU A O 1
ATOM 1039 N N . ALA A 1 137 ? 7.426 4.145 8.438 1 94.06 137 ALA A N 1
ATOM 1040 C CA . ALA A 1 137 ? 8.383 5.207 8.148 1 94.06 137 ALA A CA 1
ATOM 1041 C C . ALA A 1 137 ? 9.75 4.629 7.777 1 94.06 137 ALA A C 1
ATOM 1043 O O . ALA A 1 137 ? 10.43 5.145 6.887 1 94.06 137 ALA A O 1
ATOM 1044 N N . ASP A 1 138 ? 10.125 3.604 8.484 1 94.81 138 ASP A N 1
ATOM 1045 C CA . ASP A 1 138 ? 11.367 2.898 8.172 1 94.81 138 ASP A CA 1
ATOM 1046 C C . ASP A 1 138 ? 11.336 2.336 6.754 1 94.81 138 ASP A C 1
ATOM 1048 O O . ASP A 1 138 ? 12.281 2.537 5.984 1 94.81 138 ASP A O 1
ATOM 1052 N N . LEU A 1 139 ? 10.25 1.685 6.441 1 96.69 139 LEU A N 1
ATOM 1053 C CA . LEU A 1 139 ? 10.086 1.117 5.109 1 96.69 139 LEU A CA 1
ATOM 1054 C C . LEU A 1 139 ? 10.07 2.215 4.047 1 96.69 139 LEU A C 1
ATOM 1056 O O . LEU A 1 139 ? 10.695 2.074 2.994 1 96.69 139 LEU A O 1
ATOM 1060 N N . ASP A 1 140 ? 9.383 3.316 4.336 1 95.88 140 ASP A N 1
ATOM 1061 C CA . ASP A 1 140 ? 9.359 4.469 3.439 1 95.88 140 ASP A CA 1
ATOM 1062 C C . ASP A 1 140 ? 10.766 4.984 3.162 1 95.88 140 ASP A C 1
ATOM 1064 O O . ASP A 1 140 ? 11.148 5.156 2.004 1 95.88 140 ASP A O 1
ATOM 1068 N N . SER A 1 141 ? 11.547 5.156 4.172 1 93.69 141 SER A N 1
ATOM 1069 C CA . SER A 1 141 ? 12.906 5.664 4.039 1 93.69 141 SER A CA 1
ATOM 1070 C C . SER A 1 141 ? 13.766 4.715 3.213 1 93.69 141 SER A C 1
ATOM 1072 O O . SER A 1 141 ? 14.516 5.152 2.338 1 93.69 141 SER A O 1
ATOM 1074 N N . ALA A 1 142 ? 13.656 3.449 3.48 1 94.69 142 ALA A N 1
ATOM 1075 C CA . ALA A 1 142 ? 14.43 2.449 2.742 1 94.69 142 ALA A CA 1
ATOM 1076 C C . ALA A 1 142 ? 14.062 2.463 1.261 1 94.69 142 ALA A C 1
ATOM 1078 O O . ALA A 1 142 ? 14.945 2.418 0.398 1 94.69 142 ALA A O 1
ATOM 1079 N N . LEU A 1 143 ? 12.789 2.518 0.961 1 95.56 143 LEU A N 1
ATOM 1080 C CA . LEU A 1 143 ? 12.312 2.504 -0.418 1 95.56 143 LEU A CA 1
ATOM 1081 C C . LEU A 1 143 ? 12.789 3.744 -1.169 1 95.56 143 LEU A C 1
ATOM 1083 O O . LEU A 1 143 ? 13.164 3.66 -2.34 1 95.56 143 LEU A O 1
ATOM 1087 N N . ARG A 1 144 ? 12.75 4.887 -0.507 1 92.81 144 ARG A N 1
ATOM 1088 C CA . ARG A 1 144 ? 13.203 6.121 -1.138 1 92.81 144 ARG A CA 1
ATOM 1089 C C . ARG A 1 144 ? 14.688 6.047 -1.49 1 92.81 144 ARG A C 1
ATOM 1091 O O . ARG A 1 144 ? 15.109 6.551 -2.533 1 92.81 144 ARG A O 1
ATOM 1098 N N . GLY A 1 145 ? 15.391 5.414 -0.683 1 89.5 145 GLY A N 1
ATOM 1099 C CA . GLY A 1 145 ? 16.812 5.242 -0.959 1 89.5 145 GLY A CA 1
ATOM 1100 C C . GLY A 1 145 ? 17.078 4.355 -2.162 1 89.5 145 GLY A C 1
ATOM 1101 O O . GLY A 1 145 ? 18.125 4.473 -2.803 1 89.5 145 GLY A O 1
ATOM 1102 N N . LEU A 1 146 ? 16.109 3.537 -2.494 1 91.12 146 LEU A N 1
ATOM 1103 C CA . LEU A 1 146 ? 16.312 2.58 -3.578 1 91.12 146 LEU A CA 1
ATOM 1104 C C . LEU A 1 146 ? 15.695 3.09 -4.875 1 91.12 146 LEU A C 1
ATOM 1106 O O . LEU A 1 146 ? 15.961 2.543 -5.949 1 91.12 146 LEU A O 1
ATOM 1110 N N . THR A 1 147 ? 14.695 4.082 -5.043 1 85.88 147 THR A N 1
ATOM 1111 C CA . THR A 1 147 ? 13.953 4.512 -6.223 1 85.88 147 THR A CA 1
ATOM 1112 C C . THR A 1 147 ? 14.336 5.934 -6.613 1 85.88 147 THR A C 1
ATOM 1114 O O . THR A 1 147 ? 13.867 6.449 -7.633 1 85.88 147 THR A O 1
ATOM 1117 N N . ASP A 1 148 ? 15.219 6.57 -6.102 1 80.12 148 ASP A N 1
ATOM 1118 C CA . ASP A 1 148 ? 15.617 7.949 -6.375 1 80.12 148 ASP A CA 1
ATOM 1119 C C . ASP A 1 148 ? 14.43 8.898 -6.258 1 80.12 148 ASP A C 1
ATOM 1121 O O . ASP A 1 148 ? 14.227 9.758 -7.121 1 80.12 148 ASP A O 1
ATOM 1125 N N . VAL A 1 149 ? 13.586 8.672 -5.414 1 80.69 149 VAL A N 1
ATOM 1126 C CA . VAL A 1 149 ? 12.445 9.539 -5.117 1 80.69 149 VAL A CA 1
ATOM 1127 C C . VAL A 1 149 ? 12.828 10.547 -4.039 1 80.69 149 VAL A C 1
ATOM 1129 O O . VAL A 1 149 ? 13.789 10.336 -3.297 1 80.69 149 VAL A O 1
ATOM 1132 N N . ALA A 1 150 ? 12.102 11.688 -4.043 1 79.88 150 ALA A N 1
ATOM 1133 C CA . ALA A 1 150 ? 12.375 12.766 -3.096 1 79.88 150 ALA A CA 1
ATOM 1134 C C . ALA A 1 150 ? 12.102 12.328 -1.663 1 79.88 150 ALA A C 1
ATOM 1136 O O . ALA A 1 150 ? 11.359 11.367 -1.436 1 79.88 150 ALA A O 1
ATOM 1137 N N . PRO A 1 151 ? 12.688 13.016 -0.714 1 75.94 151 PRO A N 1
ATOM 1138 C CA . PRO A 1 151 ? 12.406 12.68 0.684 1 75.94 151 PRO A CA 1
ATOM 1139 C C . PRO A 1 151 ? 10.938 12.875 1.055 1 75.94 151 PRO A C 1
ATOM 1141 O O . PRO A 1 151 ? 10.211 13.578 0.354 1 75.94 151 PRO A O 1
ATOM 1144 N N . ARG A 1 152 ? 10.555 12.18 2.074 1 75.06 152 ARG A N 1
ATOM 1145 C CA . ARG A 1 152 ? 9.172 12.219 2.551 1 75.06 152 ARG A CA 1
ATOM 1146 C C . ARG A 1 152 ? 8.75 13.648 2.883 1 75.06 152 ARG A C 1
ATOM 1148 O O . ARG A 1 152 ? 9.516 14.406 3.473 1 75.06 152 ARG A O 1
ATOM 1155 N N . PRO A 1 153 ? 7.566 14.016 2.377 1 63.12 153 PRO A N 1
ATOM 1156 C CA . PRO A 1 153 ? 7.117 15.398 2.559 1 63.12 153 PRO A CA 1
ATOM 1157 C C . PRO A 1 153 ? 6.84 15.742 4.02 1 63.12 153 PRO A C 1
ATOM 1159 O O . PRO A 1 153 ? 6.891 16.906 4.402 1 63.12 153 PRO A O 1
ATOM 1162 N N . TYR A 1 154 ? 6.25 14.828 4.82 1 56.53 154 TYR A N 1
ATOM 1163 C CA . TYR A 1 154 ? 5.906 15.164 6.195 1 56.53 154 TYR A CA 1
ATOM 1164 C C . TYR A 1 154 ? 6.781 14.398 7.18 1 56.53 154 TYR A C 1
ATOM 1166 O O . TYR A 1 154 ? 7.25 13.305 6.879 1 56.53 154 TYR A O 1
ATOM 1174 N N . ALA A 1 155 ? 7.199 15.195 8.203 1 48.06 155 ALA A N 1
ATOM 1175 C CA . ALA A 1 155 ? 8.031 14.625 9.258 1 48.06 155 ALA A CA 1
ATOM 1176 C C . ALA A 1 155 ? 7.398 13.359 9.828 1 48.06 155 ALA A C 1
ATOM 1178 O O . ALA A 1 155 ? 6.184 13.297 10.023 1 48.06 155 ALA A O 1
ATOM 1179 N N . ALA A 1 156 ? 7.941 12.242 9.414 1 46.25 156 ALA A N 1
ATOM 1180 C CA . ALA A 1 156 ? 7.559 11.055 10.18 1 46.25 156 ALA A CA 1
ATOM 1181 C C . ALA A 1 156 ? 7.352 11.398 11.656 1 46.25 156 ALA A C 1
ATOM 1183 O O . ALA A 1 156 ? 7.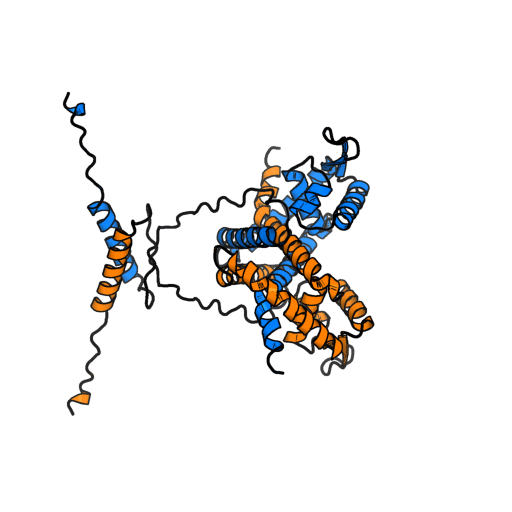922 12.367 12.156 1 46.25 156 ALA A O 1
ATOM 1184 N N . PRO A 1 157 ? 6.148 10.977 12.203 1 42.03 157 PRO A N 1
ATOM 1185 C CA . PRO A 1 157 ? 6.152 11.266 13.641 1 42.03 157 PRO A CA 1
ATOM 1186 C C . PRO A 1 157 ? 7.547 11.18 14.258 1 42.03 157 PRO A C 1
ATOM 1188 O O . PRO A 1 157 ? 8.383 10.398 13.797 1 42.03 157 PRO A O 1
ATOM 1191 N N . ALA A 1 158 ? 7.992 12.297 14.711 1 35.19 158 ALA A N 1
ATOM 1192 C CA . ALA A 1 158 ? 9.18 12.164 15.547 1 35.19 158 ALA A CA 1
ATOM 1193 C C . ALA A 1 158 ? 9.18 10.836 16.297 1 35.19 158 ALA A C 1
ATOM 1195 O O . ALA A 1 158 ? 8.188 10.469 16.938 1 35.19 158 ALA A O 1
ATOM 1196 N N . VAL A 1 159 ? 9.547 9.812 15.562 1 34.47 159 VAL A N 1
ATOM 1197 C CA . VAL A 1 159 ? 9.812 8.727 16.5 1 34.47 159 VAL A CA 1
ATOM 1198 C C . VAL A 1 159 ? 10.164 9.297 17.875 1 34.47 159 VAL A C 1
ATOM 1200 O O . VAL A 1 159 ? 11.227 9.883 18.062 1 34.47 159 VAL A O 1
ATOM 1203 N N . GLU A 1 160 ? 9.375 10.195 18.266 1 30.31 160 GLU A N 1
ATOM 1204 C CA . GLU A 1 160 ? 9.773 10.336 19.656 1 30.31 160 GLU A CA 1
ATOM 1205 C C . GLU A 1 160 ? 10.336 9.023 20.203 1 30.31 160 GLU A C 1
ATOM 1207 O O . GLU A 1 160 ? 9.695 7.98 20.125 1 30.31 160 GLU A O 1
ATOM 1212 N N . ASN A 1 161 ? 11.57 8.734 19.766 1 31.58 161 ASN A N 1
ATOM 1213 C CA . ASN A 1 161 ? 12.211 7.812 20.688 1 31.58 161 ASN A CA 1
ATOM 1214 C C . ASN A 1 161 ? 11.469 7.75 22.016 1 31.58 161 ASN A C 1
ATOM 1216 O O . ASN A 1 161 ? 11.688 8.586 22.891 1 31.58 161 ASN A O 1
ATOM 1220 N N . ASP A 1 162 ? 10.266 7.988 21.922 1 33.75 162 ASP A N 1
ATOM 1221 C CA . ASP A 1 162 ? 9.711 7.684 23.234 1 33.75 162 ASP A CA 1
ATOM 1222 C C . ASP A 1 162 ? 10.5 6.57 23.922 1 33.75 162 ASP A C 1
ATOM 1224 O O . ASP A 1 162 ? 10.609 5.465 23.375 1 33.75 162 ASP A O 1
ATOM 1228 N N . ASP A 1 163 ? 11.562 6.969 24.344 1 35.5 163 ASP A N 1
ATOM 1229 C CA . ASP A 1 163 ? 12.266 6.293 25.422 1 35.5 163 ASP A CA 1
ATOM 1230 C C . ASP A 1 163 ? 11.312 5.402 26.219 1 35.5 163 ASP A C 1
ATOM 1232 O O . ASP A 1 163 ? 10.586 5.887 27.094 1 35.5 163 ASP A O 1
ATOM 1236 N N . GLY A 1 164 ? 10.406 4.855 25.562 1 38.12 164 GLY A N 1
ATOM 1237 C CA . GLY A 1 164 ? 9.82 3.916 26.5 1 38.12 164 GLY A CA 1
ATOM 1238 C C . GLY A 1 164 ? 10.68 3.674 27.719 1 38.12 164 GLY A C 1
ATOM 1239 O O . GLY A 1 164 ? 11.805 4.184 27.812 1 38.12 164 GLY A O 1
ATOM 1240 N N . PRO A 1 165 ? 10.031 3.232 28.781 1 45.31 165 PRO A N 1
ATOM 1241 C CA . PRO A 1 165 ? 10.992 3.109 29.875 1 45.31 165 PRO A CA 1
ATOM 1242 C C . PRO A 1 165 ? 12.289 2.42 29.438 1 45.31 165 PRO A C 1
ATOM 1244 O O . PRO A 1 165 ? 12.258 1.524 28.594 1 45.31 165 PRO A O 1
ATOM 1247 N N . PRO A 1 166 ? 13.344 3.172 29.531 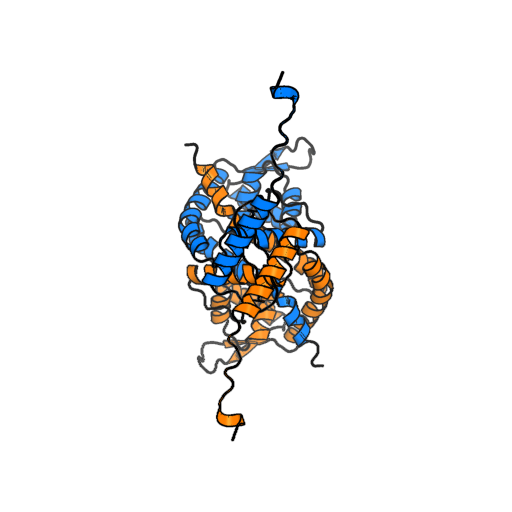1 53.5 166 PRO A N 1
ATOM 1248 C CA . PRO A 1 166 ? 14.609 2.479 29.312 1 53.5 166 PRO A CA 1
ATOM 1249 C C . PRO A 1 166 ? 14.539 0.989 29.641 1 53.5 166 PRO A C 1
ATOM 1251 O O . PRO A 1 166 ? 13.844 0.594 30.578 1 53.5 166 PRO A O 1
ATOM 1254 N N . HIS A 1 167 ? 14.828 0.225 28.797 1 56.44 167 HIS A N 1
ATOM 1255 C CA . HIS A 1 167 ? 14.883 -1.205 29.078 1 56.44 167 HIS A CA 1
ATOM 1256 C C . HIS A 1 167 ? 16.266 -1.776 28.781 1 56.44 167 HIS A C 1
ATOM 1258 O O . HIS A 1 167 ? 17.016 -1.193 28 1 56.44 167 HIS A O 1
ATOM 1264 N N . VAL A 1 168 ? 16.781 -2.625 29.609 1 56.59 168 VAL A N 1
ATOM 1265 C CA . VAL A 1 168 ? 18 -3.387 29.406 1 56.59 168 VAL A CA 1
ATOM 1266 C C . VAL A 1 168 ? 17.672 -4.742 28.781 1 56.59 168 VAL A C 1
ATOM 1268 O O . VAL A 1 168 ? 16.875 -5.504 29.328 1 56.59 168 VAL A O 1
ATOM 1271 N N . THR A 1 169 ? 18.094 -4.977 27.75 1 64.25 169 THR A N 1
ATOM 1272 C CA . THR A 1 169 ? 17.953 -6.277 27.109 1 64.25 169 THR A CA 1
ATOM 1273 C C . THR A 1 169 ? 18.938 -7.285 27.688 1 64.25 169 THR A C 1
ATOM 1275 O O . THR A 1 169 ? 20.047 -6.914 28.078 1 64.25 169 THR A O 1
ATOM 1278 N N . TYR A 1 170 ? 18.469 -8.469 28 1 59.62 170 TYR A N 1
ATOM 1279 C CA . TYR A 1 170 ? 19.344 -9.5 28.547 1 59.62 170 TYR A CA 1
ATOM 1280 C C . TYR A 1 170 ? 19.156 -10.82 27.812 1 59.62 170 TYR A C 1
ATOM 1282 O O . TYR A 1 170 ? 18.188 -11 27.078 1 59.62 170 TYR A O 1
ATOM 1290 N N . GLY A 1 171 ? 20.125 -11.547 27.75 1 58.03 171 GLY A N 1
ATOM 1291 C CA . GLY A 1 171 ? 20.109 -12.859 27.141 1 58.03 171 GLY A CA 1
ATOM 1292 C C . GLY A 1 171 ? 19.406 -13.906 27.984 1 58.03 171 GLY A C 1
ATOM 1293 O O . GLY A 1 171 ? 19.312 -13.758 29.203 1 58.03 171 GLY A O 1
ATOM 1294 N N . GLY A 1 172 ? 18.734 -15.07 27.422 1 55.69 172 GLY A N 1
ATOM 1295 C CA . GLY A 1 172 ? 18.109 -16.172 28.141 1 55.69 172 GLY A CA 1
ATOM 1296 C C . GLY A 1 172 ? 16.609 -16.047 28.219 1 55.69 172 GLY A C 1
ATOM 1297 O O . GLY A 1 172 ? 16 -15.234 27.531 1 55.69 172 GLY A O 1
ATOM 1298 N N . PRO A 1 173 ? 16.031 -16.953 29.047 1 61.66 173 PRO A N 1
ATOM 1299 C CA . PRO A 1 173 ? 14.562 -16.938 29.172 1 61.66 173 PRO A CA 1
ATOM 1300 C C . PRO A 1 173 ? 14.039 -15.656 29.812 1 61.66 173 PRO A C 1
ATOM 1302 O O . PRO A 1 173 ? 14.758 -15 30.562 1 61.66 173 PRO A O 1
ATOM 1305 N N . ARG A 1 174 ? 12.891 -15.312 29.703 1 68.19 174 ARG A N 1
ATOM 1306 C CA . ARG A 1 174 ? 12.242 -14.125 30.25 1 68.19 174 ARG A CA 1
ATOM 1307 C C . ARG A 1 174 ? 12.18 -14.188 31.781 1 68.19 174 ARG A C 1
ATOM 1309 O O . ARG A 1 174 ? 11.961 -15.258 32.344 1 68.19 174 ARG A O 1
ATOM 1316 N N . LEU A 1 175 ? 12.367 -12.984 32.375 1 66.75 175 LEU A N 1
ATOM 1317 C CA . LEU A 1 175 ? 12.281 -12.852 33.844 1 66.75 175 LEU A CA 1
ATOM 1318 C C . LEU A 1 175 ? 10.828 -12.875 34.312 1 66.7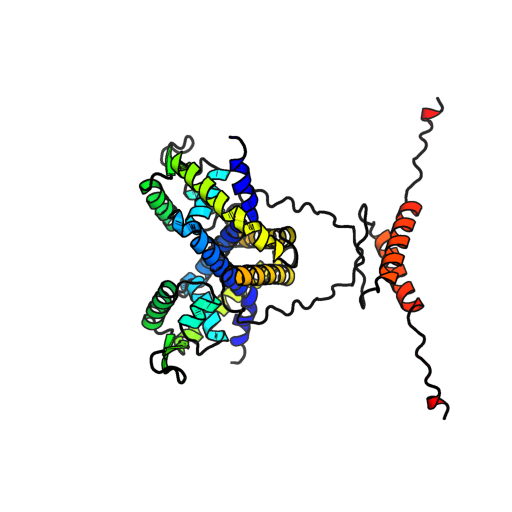5 175 LEU A C 1
ATOM 1320 O O . LEU A 1 175 ? 9.922 -12.484 33.562 1 66.75 175 LEU A O 1
ATOM 1324 N N . SER A 1 176 ? 10.57 -13.617 35.406 1 64.81 176 SER A N 1
ATOM 1325 C CA . SER A 1 176 ? 9.273 -13.508 36.062 1 64.81 176 SER A CA 1
ATOM 1326 C C . SER A 1 176 ? 8.961 -12.055 36.438 1 64.81 176 SER A C 1
ATOM 1328 O O . SER A 1 176 ? 9.859 -11.211 36.469 1 64.81 176 SER A O 1
ATOM 1330 N N . GLU A 1 177 ? 7.766 -11.789 36.719 1 66.12 177 GLU A N 1
ATOM 1331 C CA . GLU A 1 177 ? 7.371 -10.445 37.125 1 66.12 177 GLU A CA 1
ATOM 1332 C C . GLU A 1 177 ? 8.141 -10 38.375 1 66.12 177 GLU A C 1
ATOM 1334 O O . GLU A 1 177 ? 8.57 -8.852 38.469 1 66.12 177 GLU A O 1
ATOM 1339 N N . ALA A 1 178 ? 8.273 -10.914 39.281 1 68.69 178 ALA A N 1
ATOM 1340 C CA . ALA A 1 178 ? 9.016 -10.625 40.5 1 68.69 178 ALA A CA 1
ATOM 1341 C C . ALA A 1 178 ? 10.484 -10.328 40.188 1 68.69 178 ALA A C 1
ATOM 1343 O O . ALA A 1 178 ? 11.07 -9.398 40.781 1 68.69 178 ALA A O 1
ATOM 1344 N N . GLN A 1 179 ? 11.055 -11.055 39.219 1 68.06 179 GLN A N 1
ATOM 1345 C CA . GLN A 1 179 ? 12.445 -10.844 38.812 1 68.06 179 GLN A CA 1
ATOM 1346 C C . GLN A 1 179 ? 12.609 -9.516 38.062 1 68.06 179 GLN A C 1
ATOM 1348 O O . GLN A 1 179 ? 13.578 -8.789 38.312 1 68.06 179 GLN A O 1
ATOM 1353 N N . GLU A 1 180 ? 11.734 -9.273 37.375 1 74 180 GLU A N 1
ATOM 1354 C CA . GLU A 1 180 ? 11.789 -7.992 36.688 1 74 180 GLU A CA 1
ATOM 1355 C C . GLU A 1 180 ? 11.711 -6.824 37.656 1 74 180 GLU A C 1
ATOM 1357 O O . GLU A 1 180 ? 12.398 -5.816 37.5 1 74 180 GLU A O 1
ATOM 1362 N N . ALA A 1 181 ? 10.883 -6.941 38.594 1 68.81 181 ALA A N 1
ATOM 1363 C CA . ALA A 1 181 ? 10.766 -5.922 39.625 1 68.81 181 ALA A CA 1
ATOM 1364 C C . ALA A 1 181 ? 12.094 -5.727 40.375 1 68.81 181 ALA A C 1
ATOM 1366 O O . ALA A 1 181 ? 12.492 -4.598 40.656 1 68.81 181 ALA A O 1
ATOM 1367 N N . GLU A 1 182 ? 12.789 -6.855 40.656 1 70.94 182 GLU A N 1
ATOM 1368 C CA . GLU A 1 182 ? 14.094 -6.773 41.281 1 70.94 182 GLU A CA 1
ATOM 1369 C C . GLU A 1 182 ? 15.117 -6.082 40.406 1 70.94 182 GLU A C 1
ATOM 1371 O O . GLU A 1 182 ? 15.938 -5.297 40.875 1 70.94 182 GLU A O 1
ATOM 1376 N N . VAL A 1 183 ? 15.008 -6.293 39.094 1 78 183 VAL A N 1
ATOM 1377 C CA . VAL A 1 183 ? 15.922 -5.664 38.156 1 78 183 VAL A CA 1
ATOM 1378 C C . VAL A 1 183 ? 15.641 -4.164 38.062 1 78 183 VAL A C 1
ATOM 1380 O O . VAL A 1 183 ? 16.562 -3.352 38.062 1 78 183 VAL A O 1
ATOM 1383 N N . ARG A 1 184 ? 14.492 -3.891 38.125 1 73.94 184 ARG A N 1
ATOM 1384 C CA . ARG A 1 184 ? 14.133 -2.475 38.094 1 73.94 184 ARG A CA 1
ATOM 1385 C C . ARG A 1 184 ? 14.625 -1.771 39.375 1 73.94 184 ARG A C 1
ATOM 1387 O O . ARG A 1 184 ? 15.109 -0.64 39.312 1 73.94 184 ARG A O 1
ATOM 1394 N N . MET A 1 185 ? 14.43 -2.406 40.531 1 70.44 185 MET A N 1
ATOM 1395 C CA . MET A 1 185 ? 14.945 -1.869 41.781 1 70.44 185 MET A CA 1
ATOM 1396 C C . MET A 1 185 ? 16.453 -1.679 41.688 1 70.44 185 MET A C 1
ATOM 1398 O O . MET A 1 185 ? 16.984 -0.672 42.188 1 70.44 185 MET A O 1
ATOM 1402 N N . PHE A 1 186 ? 17.172 -2.648 41.062 1 76.88 186 PHE A N 1
ATOM 1403 C CA . PHE A 1 186 ? 18.625 -2.564 40.906 1 76.88 186 PHE A CA 1
ATOM 1404 C C . PHE A 1 186 ? 18.984 -1.401 39.969 1 76.88 186 PHE A C 1
ATOM 1406 O O . PHE A 1 186 ? 19.938 -0.669 40.25 1 76.88 186 PHE A O 1
ATOM 1413 N N . ILE A 1 187 ? 18.281 -1.255 39 1 74.81 187 ILE A N 1
ATOM 1414 C CA . ILE A 1 187 ? 18.531 -0.163 38.094 1 74.81 187 ILE A CA 1
ATOM 1415 C C . ILE A 1 187 ? 18.359 1.176 38.781 1 74.81 187 ILE A C 1
ATOM 1417 O O . ILE A 1 187 ? 19.188 2.086 38.625 1 74.81 187 ILE A O 1
ATOM 1421 N N . ASP A 1 188 ? 17.391 1.33 39.594 1 66.12 188 ASP A N 1
ATOM 1422 C CA . ASP A 1 188 ? 17.172 2.535 40.406 1 66.12 188 ASP A CA 1
ATOM 1423 C C . ASP A 1 188 ? 18.359 2.787 41.344 1 66.12 188 ASP A C 1
ATOM 1425 O O . ASP A 1 188 ? 18.797 3.926 41.5 1 66.12 188 ASP A O 1
ATOM 1429 N N . TRP A 1 189 ? 18.719 1.714 42 1 69.06 189 TRP A N 1
ATOM 1430 C CA . TRP A 1 189 ? 19.875 1.804 42.875 1 69.06 189 TRP A CA 1
ATOM 1431 C C . TRP A 1 189 ? 21.109 2.254 42.094 1 69.06 189 TRP A C 1
ATOM 1433 O O . TRP A 1 189 ? 21.859 3.113 42.562 1 69.06 189 TRP A O 1
ATOM 1443 N N . LEU A 1 190 ? 21.344 1.67 40.938 1 68.5 190 LEU A N 1
ATOM 1444 C CA . LEU A 1 190 ? 22.5 1.997 40.125 1 68.5 190 LEU A CA 1
ATOM 1445 C C . LEU A 1 190 ? 22.516 3.482 39.781 1 68.5 190 LEU A C 1
ATOM 1447 O O . LEU A 1 190 ? 23.578 4.113 39.781 1 68.5 190 LEU A O 1
ATOM 1451 N N . ARG A 1 191 ? 21.453 3.963 39.562 1 67.25 191 ARG A N 1
ATOM 1452 C CA . ARG A 1 191 ? 21.328 5.371 39.188 1 67.25 191 ARG A CA 1
ATOM 1453 C C . ARG A 1 191 ? 21.578 6.277 40.375 1 67.25 191 ARG A C 1
ATOM 1455 O O . ARG A 1 191 ? 22.156 7.359 40.25 1 67.25 191 ARG A O 1
ATOM 1462 N N . THR A 1 192 ? 21.047 5.879 41.469 1 67.44 192 THR A N 1
ATOM 1463 C CA . THR A 1 192 ? 21.281 6.629 42.688 1 67.44 192 THR A CA 1
ATOM 1464 C C . THR A 1 192 ? 22.75 6.582 43.094 1 67.44 192 THR A C 1
ATOM 1466 O O . THR A 1 192 ? 23.297 7.57 43.594 1 67.44 192 THR A O 1
ATOM 1469 N N . ARG A 1 193 ? 23.266 5.391 42.938 1 63.5 193 ARG A N 1
ATOM 1470 C CA . ARG A 1 193 ? 24.672 5.191 43.219 1 63.5 193 ARG A CA 1
ATOM 1471 C C . ARG A 1 193 ? 25.547 6.102 42.375 1 63.5 193 ARG A C 1
ATOM 1473 O O . ARG A 1 193 ? 26.5 6.711 42.875 1 63.5 193 ARG A O 1
ATOM 1480 N N . ASP A 1 194 ? 25.219 6.113 41.094 1 60 194 ASP A N 1
ATOM 1481 C CA . ASP A 1 194 ? 26.125 6.793 40.156 1 60 194 ASP A CA 1
ATOM 1482 C C . ASP A 1 194 ? 25.766 8.273 40.031 1 60 194 ASP A C 1
ATOM 1484 O O . ASP A 1 194 ? 26.344 8.992 39.219 1 60 194 ASP A O 1
ATOM 1488 N N . ARG A 1 195 ? 24.797 8.695 40.531 1 60.31 195 ARG A N 1
ATOM 1489 C CA . ARG A 1 195 ? 24.484 10.117 40.594 1 60.31 195 ARG A CA 1
ATOM 1490 C C . ARG A 1 195 ? 25.547 10.875 41.406 1 60.31 195 ARG A C 1
ATOM 1492 O O . ARG A 1 195 ? 25.828 10.539 42.562 1 60.31 195 ARG A O 1
ATOM 1499 N N . LYS A 1 196 ? 26.422 11.414 40.688 1 57.75 196 LYS A N 1
ATOM 1500 C CA . LYS A 1 196 ? 27.438 12.273 41.281 1 57.75 196 LYS A CA 1
ATOM 1501 C C . LYS A 1 196 ? 26.812 13.273 42.25 1 57.75 196 LYS A C 1
ATOM 1503 O O . LYS A 1 196 ? 25.781 13.883 41.938 1 57.75 196 LYS A O 1
ATOM 1508 N N . PRO A 1 197 ? 27.234 13.281 43.375 1 52.03 197 PRO A N 1
ATOM 1509 C CA . PRO A 1 197 ? 26.766 14.344 44.25 1 52.03 197 PRO A CA 1
ATOM 1510 C C . PRO A 1 197 ? 26.812 15.719 43.594 1 52.03 197 PRO A C 1
ATOM 1512 O O . PRO A 1 197 ? 27.656 15.977 42.75 1 52.03 197 PRO A O 1
ATOM 1515 N N . PRO A 1 198 ? 25.656 16.359 43.562 1 47.12 198 PRO A N 1
ATOM 1516 C CA . PRO A 1 198 ? 25.766 17.75 43.062 1 47.12 198 PRO A CA 1
ATOM 1517 C C . PRO A 1 198 ? 27.047 18.422 43.562 1 47.12 198 PRO A C 1
ATOM 1519 O O . PRO A 1 198 ? 27.453 18.234 44.719 1 47.12 198 PRO A O 1
ATOM 1522 N N . GLN A 1 199 ? 27.938 18.594 42.719 1 43.19 199 GLN A N 1
ATOM 1523 C CA . GLN A 1 199 ? 29.094 19.391 43.125 1 43.19 199 GLN A CA 1
ATOM 1524 C C . GLN A 1 199 ? 28.672 20.656 43.844 1 43.19 199 GLN A C 1
ATOM 1526 O O . GLN A 1 199 ? 27.922 21.469 43.312 1 43.19 199 GLN A O 1
ATOM 1531 N N . LEU A 1 200 ? 28.609 20.594 45.094 1 41.94 200 LEU A N 1
ATOM 1532 C CA . LEU A 1 200 ? 28.562 21.812 45.906 1 41.94 200 LEU A CA 1
ATOM 1533 C C . LEU A 1 200 ? 29.594 22.828 45.406 1 41.94 200 LEU A C 1
ATOM 1535 O O . LEU A 1 200 ? 30.797 22.562 45.438 1 41.94 200 LEU A O 1
ATOM 1539 N N . THR A 1 201 ? 29.203 23.547 44.344 1 43.47 201 THR A N 1
ATOM 1540 C CA . THR A 1 201 ? 30.094 24.656 44.031 1 43.47 201 THR A CA 1
ATOM 1541 C C . THR A 1 201 ? 30.344 25.531 45.25 1 43.47 201 THR A C 1
ATOM 1543 O O . THR A 1 201 ? 29.438 25.719 46.062 1 43.47 201 THR A O 1
ATOM 1546 N N . SER A 1 202 ? 31.562 25.641 45.625 1 45.38 202 SER A N 1
ATOM 1547 C CA . SER A 1 202 ? 32.156 26.453 46.688 1 45.38 202 SER A CA 1
ATOM 1548 C C . SER A 1 202 ? 31.578 27.859 46.656 1 45.38 202 SER A C 1
ATOM 1550 O O . SER A 1 202 ? 31.828 28.656 47.594 1 45.38 202 SER A O 1
ATOM 1552 N N . ASP A 1 203 ? 31.031 28.25 45.438 1 45.47 203 ASP A N 1
ATOM 1553 C CA . ASP A 1 203 ? 30.812 29.688 45.406 1 45.47 203 ASP A CA 1
ATOM 1554 C C . ASP A 1 203 ? 29.609 30.078 46.281 1 45.47 203 ASP A C 1
ATOM 1556 O O . ASP A 1 203 ? 29.25 31.25 46.375 1 45.47 203 ASP A O 1
ATOM 1560 N N . ASP A 1 204 ? 28.75 29.094 46.688 1 39.38 204 ASP A N 1
ATOM 1561 C CA . ASP A 1 204 ? 27.609 29.562 47.469 1 39.38 204 ASP A CA 1
ATOM 1562 C C . ASP A 1 204 ? 28.047 29.875 48.906 1 39.38 204 ASP A C 1
ATOM 1564 O O . ASP A 1 204 ? 27.219 30.203 49.75 1 39.38 204 ASP A O 1
ATOM 1568 N N . LEU A 1 205 ? 29.281 29.391 49.25 1 39.09 205 LEU A N 1
ATOM 1569 C CA . LEU A 1 205 ? 29.688 29.812 50.562 1 39.09 205 LEU A CA 1
ATOM 1570 C C . LEU A 1 205 ? 30.156 31.266 50.562 1 39.09 205 LEU A C 1
ATOM 1572 O O . LEU A 1 205 ? 30.469 31.828 51.625 1 39.09 205 LEU A O 1
ATOM 1576 N N . ARG A 1 206 ? 30.266 32 49.312 1 30.8 206 ARG A N 1
ATOM 1577 C CA . ARG A 1 206 ? 30.641 33.375 49.625 1 30.8 206 ARG A CA 1
ATOM 1578 C C . ARG A 1 206 ? 29.422 34.25 49.906 1 30.8 206 ARG A C 1
ATOM 1580 O O . ARG A 1 206 ? 28.375 34.094 49.25 1 30.8 206 ARG A O 1
ATOM 1587 N N . MET B 1 1 ? -14.391 27.547 14.164 1 30.36 1 MET B N 1
ATOM 1588 C CA . MET B 1 1 ? -14.453 26.766 12.938 1 30.36 1 MET B CA 1
ATOM 1589 C C . MET B 1 1 ? -13.125 26.062 12.664 1 30.36 1 MET B C 1
ATOM 1591 O O . MET B 1 1 ? -12.797 25.781 11.508 1 30.36 1 MET B O 1
ATOM 1595 N N . GLN B 1 2 ? -12.07 26.172 13.586 1 37.47 2 GLN B N 1
ATOM 1596 C CA . GLN B 1 2 ? -10.633 26.016 13.789 1 37.47 2 GLN B CA 1
ATOM 1597 C C . GLN B 1 2 ? -10.18 24.609 13.453 1 37.47 2 GLN B C 1
ATOM 1599 O O . GLN B 1 2 ? -8.984 24.297 13.492 1 37.47 2 GLN B O 1
ATOM 1604 N N . ARG B 1 3 ? -11.031 23.5 13.758 1 41.84 3 ARG B N 1
ATOM 1605 C CA . ARG B 1 3 ? -10.789 22.172 14.32 1 41.84 3 ARG B CA 1
ATOM 1606 C C . ARG B 1 3 ? -10.375 21.188 13.234 1 41.84 3 ARG B C 1
ATOM 1608 O O . ARG B 1 3 ? -10.328 19.969 13.477 1 41.84 3 ARG B O 1
ATOM 1615 N N . ASN B 1 4 ? -10.742 21.406 11.844 1 47.72 4 ASN B N 1
ATOM 1616 C CA . ASN B 1 4 ? -10.898 20.516 10.695 1 47.72 4 ASN B CA 1
ATOM 1617 C C . ASN B 1 4 ? -9.547 19.953 10.242 1 47.72 4 ASN B C 1
ATOM 1619 O O . ASN B 1 4 ? -9.484 18.859 9.695 1 47.72 4 ASN B O 1
ATOM 1623 N N . GLY B 1 5 ? -8.555 20.891 10.406 1 55.75 5 GLY B N 1
ATOM 1624 C CA . GLY B 1 5 ? -7.18 20.516 10.125 1 55.75 5 GLY B CA 1
ATOM 1625 C C . GLY B 1 5 ? -6.707 19.328 10.945 1 55.75 5 GLY B C 1
ATOM 1626 O O . GLY B 1 5 ? -5.836 18.578 10.5 1 55.75 5 GLY B O 1
ATOM 1627 N N . SER B 1 6 ? -7.469 19.156 11.992 1 70.25 6 SER B N 1
ATOM 1628 C CA . SER B 1 6 ? -7.121 18.156 13.008 1 70.25 6 SER B CA 1
ATOM 1629 C C . SER B 1 6 ? -7.457 16.75 12.539 1 70.25 6 SER B C 1
ATOM 1631 O O . SER B 1 6 ? -6.664 15.82 12.719 1 70.25 6 SER B O 1
ATOM 1633 N N . ASN B 1 7 ? -8.523 16.672 11.719 1 84.69 7 ASN B N 1
ATOM 1634 C CA . ASN B 1 7 ? -8.93 15.344 11.305 1 84.69 7 ASN B CA 1
ATOM 1635 C C . ASN B 1 7 ? -7.938 14.727 10.32 1 84.69 7 ASN B C 1
ATOM 1637 O O . ASN B 1 7 ? -7.641 13.539 10.391 1 84.69 7 ASN B O 1
ATOM 1641 N N . LEU B 1 8 ? -7.414 15.609 9.539 1 85.06 8 LEU B N 1
ATOM 1642 C CA . LEU B 1 8 ? -6.457 15.125 8.547 1 85.06 8 LEU B CA 1
ATOM 1643 C C . LEU B 1 8 ? -5.191 14.602 9.227 1 85.06 8 LEU B C 1
ATOM 1645 O O . LEU B 1 8 ? -4.605 13.609 8.781 1 85.06 8 LEU B O 1
ATOM 1649 N N . ARG B 1 9 ? -4.84 15.227 10.312 1 82.44 9 ARG B N 1
ATOM 1650 C CA . ARG B 1 9 ? -3.648 14.828 11.055 1 82.44 9 ARG B CA 1
ATOM 1651 C C . ARG B 1 9 ? -3.834 13.445 11.68 1 82.44 9 ARG B C 1
ATOM 1653 O O . ARG B 1 9 ? -2.863 12.711 11.875 1 82.44 9 ARG B O 1
ATOM 1660 N N . GLU B 1 10 ? -5.059 13.156 11.969 1 86.06 10 GLU B N 1
ATOM 1661 C CA . GLU B 1 10 ? -5.355 11.859 12.578 1 86.06 10 GLU B CA 1
ATOM 1662 C C . GLU B 1 10 ? -5.238 10.734 11.555 1 86.06 10 GLU B C 1
ATOM 1664 O O . GLU B 1 10 ? -5.133 9.562 11.93 1 86.06 10 GLU B O 1
ATOM 1669 N N . CYS B 1 11 ? -5.184 11.086 10.305 1 91.81 11 CYS B N 1
ATOM 1670 C CA . CYS B 1 11 ? -5.195 10.094 9.242 1 91.81 11 CYS B CA 1
ATOM 1671 C C . CYS B 1 11 ? -3.777 9.758 8.781 1 91.81 11 CYS B C 1
ATOM 1673 O O . CYS B 1 11 ? -3.584 9.18 7.715 1 91.81 11 CYS B O 1
ATOM 1675 N N . THR B 1 12 ? -2.822 10.039 9.625 1 90.06 12 THR B N 1
ATOM 1676 C CA . THR B 1 12 ? -1.415 9.938 9.258 1 90.06 12 THR B CA 1
ATOM 1677 C C . THR B 1 12 ? -1.038 8.484 8.961 1 90.06 12 THR B C 1
ATOM 1679 O O . THR B 1 12 ? -0.249 8.219 8.055 1 90.06 12 THR B O 1
ATOM 1682 N N . LEU B 1 13 ? -1.611 7.559 9.711 1 93.94 13 LEU B N 1
ATOM 1683 C CA . LEU B 1 13 ? -1.318 6.152 9.469 1 93.94 13 LEU B CA 1
ATOM 1684 C C . LEU B 1 13 ? -1.748 5.742 8.062 1 93.94 13 LEU B C 1
ATOM 1686 O O . LEU B 1 13 ? -0.995 5.078 7.344 1 93.94 13 LEU B O 1
ATOM 1690 N N . LEU B 1 14 ? -2.939 6.168 7.715 1 94.75 14 LEU B N 1
ATOM 1691 C CA . LEU B 1 14 ? -3.457 5.848 6.387 1 94.75 14 LEU B CA 1
ATOM 1692 C C . LEU B 1 14 ? -2.615 6.504 5.301 1 94.75 14 LEU B C 1
ATOM 1694 O O . LEU B 1 14 ? -2.387 5.914 4.242 1 94.75 14 LEU B O 1
ATOM 1698 N N . PHE B 1 15 ? -2.135 7.656 5.598 1 93.06 15 PHE B N 1
ATOM 1699 C CA . PHE B 1 15 ? -1.27 8.359 4.652 1 93.06 15 PHE B CA 1
ATOM 1700 C C . PHE B 1 15 ? 0.07 7.645 4.516 1 93.06 15 PHE B C 1
ATOM 1702 O O . PHE B 1 15 ? 0.589 7.496 3.408 1 93.06 15 PHE B O 1
ATOM 1709 N N . ASP B 1 16 ? 0.622 7.172 5.617 1 94 16 ASP B N 1
ATOM 1710 C CA . ASP B 1 16 ? 1.865 6.406 5.594 1 94 16 ASP B CA 1
ATOM 1711 C C . ASP B 1 16 ? 1.73 5.168 4.715 1 94 16 ASP B C 1
ATOM 1713 O O . ASP B 1 16 ? 2.623 4.859 3.924 1 94 16 ASP B O 1
ATOM 1717 N N . VAL B 1 17 ? 0.634 4.488 4.852 1 96.88 17 VAL B N 1
ATOM 1718 C CA . VAL B 1 17 ? 0.386 3.293 4.055 1 96.88 17 VAL B CA 1
ATOM 1719 C C . VAL B 1 17 ? 0.324 3.66 2.572 1 96.88 17 VAL B C 1
ATOM 1721 O O . VAL B 1 17 ? 0.895 2.965 1.729 1 96.88 17 VAL B O 1
ATOM 1724 N N . TRP B 1 18 ? -0.332 4.754 2.295 1 95.5 18 TRP B N 1
ATOM 1725 C CA . TRP B 1 18 ? -0.487 5.219 0.921 1 95.5 18 TRP B CA 1
ATOM 1726 C C . TRP B 1 18 ? 0.869 5.516 0.291 1 95.5 18 TRP B C 1
ATOM 1728 O O . TRP B 1 18 ? 1.144 5.098 -0.835 1 95.5 18 TRP B O 1
ATOM 1738 N N . LEU B 1 19 ? 1.707 6.172 0.999 1 94.06 19 LEU B N 1
ATOM 1739 C CA . LEU B 1 19 ? 3.031 6.504 0.484 1 94.06 19 LEU B CA 1
ATOM 1740 C C . LEU B 1 19 ? 3.852 5.242 0.239 1 94.06 19 LEU B C 1
ATOM 1742 O O . LEU B 1 19 ? 4.43 5.074 -0.837 1 94.06 19 LEU B O 1
ATOM 1746 N N . VAL B 1 20 ? 3.885 4.328 1.222 1 96.38 20 VAL B N 1
ATOM 1747 C CA . VAL B 1 20 ? 4.652 3.094 1.099 1 96.38 20 VAL B CA 1
ATOM 1748 C C . VAL B 1 20 ? 4.137 2.283 -0.089 1 96.38 20 VAL B C 1
ATOM 1750 O O . VAL B 1 20 ? 4.922 1.662 -0.811 1 96.38 20 VAL B O 1
ATOM 1753 N N . THR B 1 21 ? 2.844 2.322 -0.273 1 96.19 21 THR B N 1
ATOM 1754 C CA . THR B 1 21 ? 2.225 1.614 -1.389 1 96.19 21 THR B CA 1
ATOM 1755 C C . THR B 1 21 ? 2.783 2.109 -2.719 1 96.19 21 THR B C 1
ATOM 1757 O O . THR B 1 21 ? 3.246 1.314 -3.539 1 96.19 21 THR B O 1
ATOM 1760 N N . HIS B 1 22 ? 2.846 3.363 -2.904 1 95.44 22 HIS B N 1
ATOM 1761 C CA . HIS B 1 22 ? 3.277 3.918 -4.184 1 95.44 22 HIS B CA 1
ATOM 1762 C C . HIS B 1 22 ? 4.781 3.771 -4.367 1 95.44 22 HIS B C 1
ATOM 1764 O O . HIS B 1 22 ? 5.254 3.521 -5.477 1 95.44 22 HIS B O 1
ATOM 1770 N N . LEU B 1 23 ? 5.535 3.906 -3.322 1 95.12 23 LEU B N 1
ATOM 1771 C CA . LEU B 1 23 ? 6.977 3.713 -3.396 1 95.12 23 LEU B CA 1
ATOM 1772 C C . LEU B 1 23 ? 7.316 2.266 -3.738 1 95.12 23 LEU B C 1
ATOM 1774 O O . LEU B 1 23 ? 8.211 2.006 -4.547 1 95.12 23 LEU B O 1
ATOM 1778 N N . THR B 1 24 ? 6.602 1.334 -3.105 1 96.44 24 THR B N 1
ATOM 1779 C CA . THR B 1 24 ? 6.812 -0.077 -3.41 1 96.44 24 THR B CA 1
ATOM 1780 C C . THR B 1 24 ? 6.434 -0.381 -4.855 1 96.44 24 THR B C 1
ATOM 1782 O O . THR B 1 24 ? 7.145 -1.109 -5.551 1 96.44 24 THR B O 1
ATOM 1785 N N . SER B 1 25 ? 5.293 0.166 -5.293 1 95.31 25 SER B N 1
ATOM 1786 C CA . SER B 1 25 ? 4.871 -0.025 -6.68 1 95.31 25 SER B CA 1
ATOM 1787 C C . SER B 1 25 ? 5.93 0.484 -7.652 1 95.31 25 SER B C 1
ATOM 1789 O O . SER B 1 25 ? 6.223 -0.173 -8.656 1 95.31 25 SER B O 1
ATOM 1791 N N . ARG B 1 26 ? 6.477 1.628 -7.336 1 93.81 26 ARG B N 1
ATOM 1792 C CA . ARG B 1 26 ? 7.535 2.195 -8.164 1 93.81 26 ARG B CA 1
ATOM 1793 C C . ARG B 1 26 ? 8.734 1.259 -8.234 1 93.81 26 ARG B C 1
ATOM 1795 O O . ARG B 1 26 ? 9.25 0.977 -9.328 1 93.81 26 ARG B O 1
ATOM 1802 N N . LEU B 1 27 ? 9.156 0.778 -7.137 1 94.31 27 LEU B N 1
ATOM 1803 C CA . LEU B 1 27 ? 10.297 -0.133 -7.074 1 94.31 27 LEU B CA 1
ATOM 1804 C C . LEU B 1 27 ? 10.031 -1.39 -7.898 1 94.31 27 LEU B C 1
ATOM 1806 O O . LEU B 1 27 ? 10.867 -1.794 -8.703 1 94.31 27 LEU B O 1
ATOM 1810 N N . LEU B 1 28 ? 8.867 -1.98 -7.703 1 95.75 28 LEU B N 1
ATOM 1811 C CA . LEU B 1 28 ? 8.516 -3.219 -8.391 1 95.75 28 LEU B CA 1
ATOM 1812 C C . LEU B 1 28 ? 8.391 -2.99 -9.891 1 95.75 28 LEU B C 1
ATOM 1814 O O . LEU B 1 28 ? 8.938 -3.756 -10.688 1 95.75 28 LEU B O 1
ATOM 1818 N N . ASP B 1 29 ? 7.734 -1.949 -10.242 1 93.56 29 ASP B N 1
ATOM 1819 C CA . ASP B 1 29 ? 7.504 -1.688 -11.664 1 93.56 29 ASP B CA 1
ATOM 1820 C C . ASP B 1 29 ? 8.812 -1.4 -12.391 1 93.56 29 ASP B C 1
ATOM 1822 O O . ASP B 1 29 ? 9.016 -1.849 -13.516 1 93.56 29 ASP B O 1
ATOM 1826 N N . ASP B 1 30 ? 9.695 -0.686 -11.789 1 92.25 30 ASP B N 1
ATOM 1827 C CA . ASP B 1 30 ? 10.992 -0.386 -12.391 1 92.25 30 ASP B CA 1
ATOM 1828 C C . ASP B 1 30 ? 11.766 -1.667 -12.695 1 92.25 30 ASP B C 1
ATOM 1830 O O . ASP B 1 30 ? 12.461 -1.753 -13.711 1 92.25 30 ASP B O 1
ATOM 1834 N N . HIS B 1 31 ? 11.594 -2.682 -11.891 1 94.5 31 HIS B N 1
ATOM 1835 C CA . HIS B 1 31 ? 12.422 -3.879 -12.016 1 94.5 31 HIS B CA 1
ATOM 1836 C C . HIS B 1 31 ? 11.688 -4.973 -12.789 1 94.5 31 HIS B C 1
ATOM 1838 O O . HIS B 1 31 ? 12.312 -5.859 -13.367 1 94.5 31 HIS B O 1
ATOM 1844 N N . LEU B 1 32 ? 10.367 -4.883 -12.852 1 96.44 32 LEU B N 1
ATOM 1845 C CA . LEU B 1 32 ? 9.594 -5.945 -13.484 1 96.44 32 LEU B CA 1
ATOM 1846 C C . LEU B 1 32 ? 9.172 -5.547 -14.898 1 96.44 32 LEU B C 1
ATOM 1848 O O . LEU B 1 32 ? 8.703 -6.387 -15.672 1 96.44 32 LEU B O 1
ATOM 1852 N N . ARG B 1 33 ? 9.406 -4.281 -15.203 1 92.62 33 ARG B N 1
ATOM 1853 C CA . ARG B 1 33 ? 9.008 -3.748 -16.5 1 92.62 33 ARG B CA 1
ATOM 1854 C C . ARG B 1 33 ? 9.578 -4.582 -17.641 1 92.62 33 ARG B C 1
ATOM 1856 O O . ARG B 1 33 ? 8.867 -4.922 -18.594 1 92.62 33 ARG B O 1
ATOM 1863 N N . PRO B 1 34 ? 10.812 -5.016 -17.578 1 93.69 34 PRO B N 1
ATOM 1864 C CA . PRO B 1 34 ? 11.391 -5.797 -18.672 1 93.69 34 PRO B CA 1
ATOM 1865 C C . PRO B 1 34 ? 10.68 -7.129 -18.891 1 93.69 34 PRO B C 1
ATOM 1867 O O . PRO B 1 34 ? 10.758 -7.707 -19.969 1 93.69 34 PRO B O 1
ATOM 1870 N N . LEU B 1 35 ? 9.977 -7.637 -17.891 1 93.88 35 LEU B N 1
ATOM 1871 C CA . LEU B 1 35 ? 9.273 -8.906 -17.984 1 93.88 35 LEU B CA 1
ATOM 1872 C C . LEU B 1 35 ? 7.828 -8.695 -18.422 1 93.88 35 LEU B C 1
ATOM 1874 O O . LEU B 1 35 ? 7.074 -9.664 -18.578 1 93.88 35 LEU B O 1
ATOM 1878 N N . GLY B 1 36 ? 7.438 -7.402 -18.562 1 92.62 36 GLY B N 1
ATOM 1879 C CA . GLY B 1 36 ? 6.066 -7.094 -18.938 1 92.62 36 GLY B CA 1
ATOM 1880 C C . GLY B 1 36 ? 5.074 -7.352 -17.812 1 92.62 36 GLY B C 1
ATOM 1881 O O . GLY B 1 36 ? 3.908 -7.652 -18.062 1 92.62 36 GLY B O 1
ATOM 1882 N N . LEU B 1 37 ? 5.5 -7.387 -16.625 1 94 37 LEU B N 1
ATOM 1883 C CA . LEU B 1 37 ? 4.691 -7.648 -15.438 1 94 37 LEU B CA 1
ATOM 1884 C C . LEU B 1 37 ? 4.691 -6.445 -14.5 1 94 37 LEU B C 1
ATOM 1886 O O . LEU B 1 37 ? 5.734 -5.824 -14.281 1 94 37 LEU B O 1
ATOM 1890 N N . THR B 1 38 ? 3.584 -6.059 -13.969 1 93.62 38 THR B N 1
ATOM 1891 C CA . THR B 1 38 ? 3.516 -5.012 -12.953 1 93.62 38 THR B CA 1
ATOM 1892 C C . THR B 1 38 ? 3.643 -5.605 -11.555 1 93.62 38 THR B C 1
ATOM 1894 O O . THR B 1 38 ? 3.535 -6.82 -11.375 1 93.62 38 THR B O 1
ATOM 1897 N N . GLY B 1 39 ? 3.811 -4.711 -10.641 1 95.12 39 GLY B N 1
ATOM 1898 C CA . GLY B 1 39 ? 3.842 -5.145 -9.25 1 95.12 39 GLY B CA 1
ATOM 1899 C C . GLY B 1 39 ? 2.549 -5.797 -8.805 1 95.12 39 GLY B C 1
ATOM 1900 O O . GLY B 1 39 ? 2.57 -6.785 -8.07 1 95.12 39 GLY B O 1
ATOM 1901 N N . ASP B 1 40 ? 1.454 -5.277 -9.234 1 95.31 40 ASP B N 1
ATOM 1902 C CA . ASP B 1 40 ? 0.149 -5.805 -8.852 1 95.31 40 ASP B CA 1
ATOM 1903 C C . ASP B 1 40 ? -0.072 -7.199 -9.43 1 95.31 40 ASP B C 1
ATOM 1905 O O . ASP B 1 40 ? -0.603 -8.086 -8.75 1 95.31 40 ASP B O 1
ATOM 1909 N N . GLU B 1 41 ? 0.34 -7.344 -10.664 1 95.19 41 GLU B N 1
ATOM 1910 C CA . GLU B 1 41 ? 0.229 -8.656 -11.281 1 95.19 41 GLU B CA 1
ATOM 1911 C C . GLU B 1 41 ? 1.126 -9.68 -10.586 1 95.19 41 GLU B C 1
ATOM 1913 O O . GLU B 1 41 ? 0.711 -10.812 -10.336 1 95.19 41 GLU B O 1
ATOM 1918 N N . PHE B 1 42 ? 2.332 -9.234 -10.25 1 96.06 42 PHE B N 1
ATOM 1919 C CA . PHE B 1 42 ? 3.223 -10.109 -9.5 1 96.06 42 PHE B CA 1
ATOM 1920 C C . PHE B 1 42 ? 2.59 -10.516 -8.172 1 96.06 42 PHE B C 1
ATOM 1922 O O . PHE B 1 42 ? 2.688 -11.672 -7.762 1 96.06 42 PHE B O 1
ATOM 1929 N N . GLY B 1 43 ? 2.002 -9.578 -7.445 1 95.75 43 GLY B N 1
ATOM 1930 C CA . GLY B 1 43 ? 1.289 -9.891 -6.219 1 95.75 43 GLY B CA 1
ATOM 1931 C C . GLY B 1 43 ? 0.218 -10.953 -6.406 1 95.75 43 GLY B C 1
ATOM 1932 O O . GLY B 1 43 ? 0.133 -11.898 -5.621 1 95.75 43 GLY B O 1
ATOM 1933 N N . LEU B 1 44 ? -0.555 -10.812 -7.422 1 95.69 44 LEU B N 1
ATOM 1934 C CA . LEU B 1 44 ? -1.625 -11.766 -7.688 1 95.69 44 LEU B CA 1
ATOM 1935 C C . LEU B 1 44 ? -1.055 -13.141 -8.031 1 95.69 44 LEU B C 1
ATOM 1937 O O . LEU B 1 44 ? -1.533 -14.164 -7.531 1 95.69 44 LEU B O 1
ATOM 1941 N N . TYR B 1 45 ? 0.008 -13.125 -8.898 1 95.06 45 TYR B N 1
ATOM 1942 C CA . TYR B 1 45 ? 0.662 -14.383 -9.242 1 95.06 45 TYR B CA 1
ATOM 1943 C C . TYR B 1 45 ? 1.199 -15.07 -7.992 1 95.06 45 TYR B C 1
ATOM 1945 O O . TYR B 1 45 ? 1.054 -16.281 -7.832 1 95.06 45 TYR B O 1
ATOM 1953 N N . SER B 1 46 ? 1.778 -14.312 -7.145 1 93.44 46 SER B N 1
ATOM 1954 C CA . SER B 1 46 ? 2.365 -14.859 -5.922 1 93.44 46 SER B CA 1
ATOM 1955 C C . SER B 1 46 ? 1.297 -15.469 -5.02 1 93.44 46 SER B C 1
ATOM 1957 O O . SER B 1 46 ? 1.502 -16.547 -4.445 1 93.44 46 SER B O 1
ATOM 1959 N N . LEU B 1 47 ? 0.185 -14.797 -4.914 1 92.69 47 LEU B N 1
ATOM 1960 C CA . LEU B 1 47 ? -0.923 -15.305 -4.117 1 92.69 47 LEU B CA 1
ATOM 1961 C C . LEU B 1 47 ? -1.432 -16.625 -4.684 1 92.69 47 LEU B C 1
ATOM 1963 O O . LEU B 1 47 ? -1.541 -17.625 -3.955 1 92.69 47 LEU B O 1
ATOM 1967 N N . ILE B 1 48 ? -1.673 -16.656 -5.969 1 93.31 48 ILE B N 1
ATOM 1968 C CA . ILE B 1 48 ? -2.213 -17.859 -6.605 1 93.31 48 ILE B CA 1
ATOM 1969 C C . ILE B 1 48 ? -1.204 -19 -6.5 1 93.31 48 ILE B C 1
ATOM 1971 O O . ILE B 1 48 ? -1.569 -20.125 -6.188 1 93.31 48 ILE B O 1
ATOM 1975 N N . HIS B 1 49 ? 0.05 -18.656 -6.723 1 91.12 49 HIS B N 1
ATOM 1976 C CA . HIS B 1 49 ? 1.119 -19.641 -6.605 1 91.12 49 HIS B CA 1
ATOM 1977 C C . HIS B 1 49 ? 1.093 -20.328 -5.242 1 91.12 49 HIS B C 1
ATOM 1979 O O . HIS B 1 49 ? 1.332 -21.531 -5.145 1 91.12 49 HIS B O 1
ATOM 1985 N N . SER B 1 50 ? 0.727 -19.688 -4.254 1 86.62 50 SER B N 1
ATOM 1986 C CA . SER B 1 50 ? 0.81 -20.172 -2.881 1 86.62 50 SER B CA 1
ATOM 1987 C C . SER B 1 50 ? -0.43 -20.969 -2.502 1 86.62 50 SER B C 1
ATOM 1989 O O . SER B 1 50 ? -0.37 -21.844 -1.634 1 86.62 50 SER B O 1
ATOM 1991 N N . VAL B 1 51 ? -1.57 -20.75 -3.191 1 87.31 51 VAL B N 1
ATOM 1992 C CA . VAL B 1 51 ? -2.805 -21.328 -2.658 1 87.31 51 VAL B CA 1
ATOM 1993 C C . VAL B 1 51 ? -3.576 -22.031 -3.773 1 87.31 51 VAL B C 1
ATOM 1995 O O . VAL B 1 51 ? -4.656 -22.578 -3.541 1 87.31 51 VAL B O 1
ATOM 1998 N N . GLU B 1 52 ? -3.104 -22.156 -4.902 1 88.19 52 GLU B N 1
ATOM 1999 C CA . GLU B 1 52 ? -3.855 -22.703 -6.027 1 88.19 52 GLU B CA 1
ATOM 2000 C C . GLU B 1 52 ? -4.207 -24.172 -5.793 1 88.19 52 GLU B C 1
ATOM 2002 O O . GLU B 1 52 ? -3.504 -24.875 -5.062 1 88.19 52 GLU B O 1
ATOM 2007 N N . PRO B 1 53 ? -5.301 -24.562 -6.332 1 92.62 53 PRO B N 1
ATOM 2008 C CA . PRO B 1 53 ? -6.266 -23.766 -7.102 1 92.62 53 PRO B CA 1
ATOM 2009 C C . PRO B 1 53 ? -7.172 -22.922 -6.211 1 92.62 53 PRO B C 1
ATOM 2011 O O . PRO B 1 53 ? -7.449 -23.297 -5.07 1 92.62 53 PRO B O 1
ATOM 2014 N N . ILE B 1 54 ? -7.566 -21.719 -6.738 1 92.25 54 ILE B N 1
ATOM 2015 C CA . ILE B 1 54 ? -8.344 -20.812 -5.906 1 92.25 54 ILE B CA 1
ATOM 2016 C C . ILE B 1 54 ? -9.438 -20.156 -6.746 1 92.25 54 ILE B C 1
ATOM 2018 O O . ILE B 1 54 ? -9.211 -19.797 -7.906 1 92.25 54 ILE B O 1
ATOM 2022 N N . ALA B 1 55 ? -10.594 -19.922 -6.145 1 92.06 55 ALA B N 1
ATOM 2023 C CA . ALA B 1 55 ? -11.695 -19.25 -6.824 1 92.06 55 ALA B CA 1
ATOM 2024 C C . ALA B 1 55 ? -11.469 -17.734 -6.855 1 92.06 55 ALA B C 1
ATOM 2026 O O . ALA B 1 55 ? -10.961 -17.156 -5.891 1 92.06 55 ALA B O 1
ATOM 2027 N N . PRO B 1 56 ? -11.883 -17.094 -7.973 1 92.56 56 PRO B N 1
ATOM 2028 C CA . PRO B 1 56 ? -11.758 -15.641 -8.023 1 92.56 56 PRO B CA 1
ATOM 2029 C C . PRO B 1 56 ? -12.406 -14.953 -6.82 1 92.56 56 PRO B C 1
ATOM 2031 O O . PRO B 1 56 ? -11.867 -13.969 -6.309 1 92.56 56 PRO B O 1
ATOM 2034 N N . GLY B 1 57 ? -13.508 -15.484 -6.375 1 90.62 57 GLY B N 1
ATOM 2035 C CA . GLY B 1 57 ? -14.164 -14.938 -5.203 1 90.62 57 GLY B CA 1
ATOM 2036 C C . GLY B 1 57 ? -13.32 -15.023 -3.945 1 90.62 57 GLY B C 1
ATOM 2037 O O . GLY B 1 57 ? -13.359 -14.125 -3.102 1 90.62 57 GLY B O 1
ATOM 2038 N N . GLN B 1 58 ? -12.586 -16.078 -3.82 1 90.62 58 GLN B N 1
ATOM 2039 C CA . GLN B 1 58 ? -11.695 -16.25 -2.672 1 90.62 58 GLN B CA 1
ATOM 2040 C C . GLN B 1 58 ? -10.523 -15.281 -2.742 1 90.62 58 GLN B C 1
ATOM 2042 O O . GLN B 1 58 ? -10.055 -14.789 -1.713 1 90.62 58 GLN B O 1
ATOM 2047 N N . VAL B 1 59 ? -10.016 -14.953 -3.922 1 93.19 59 VAL B N 1
ATOM 2048 C CA . VAL B 1 59 ? -8.984 -13.938 -4.098 1 93.19 59 VAL B CA 1
ATOM 2049 C C . VAL B 1 59 ? -9.484 -12.594 -3.568 1 93.19 59 VAL B C 1
ATOM 2051 O O . VAL B 1 59 ? -8.773 -11.906 -2.832 1 93.19 59 VAL B O 1
ATOM 2054 N N . SER B 1 60 ? -10.719 -12.297 -3.973 1 93.75 60 SER B N 1
ATOM 2055 C CA . SER B 1 60 ? -11.336 -11.062 -3.5 1 93.75 60 SER B CA 1
ATOM 2056 C C . SER B 1 60 ? -11.43 -11.039 -1.979 1 93.75 60 SER B C 1
ATOM 2058 O O . SER B 1 60 ? -11.125 -10.023 -1.348 1 93.75 60 SER B O 1
ATOM 2060 N N . ARG B 1 61 ? -11.766 -12.164 -1.383 1 90.81 61 ARG B N 1
ATOM 2061 C CA . ARG B 1 61 ? -11.938 -12.25 0.064 1 90.81 61 ARG B CA 1
ATOM 2062 C C . ARG B 1 61 ? -10.594 -12.156 0.779 1 90.81 61 ARG B C 1
ATOM 2064 O O . ARG B 1 61 ? -10.516 -11.633 1.895 1 90.81 61 ARG B O 1
ATOM 2071 N N . LEU B 1 62 ? -9.57 -12.633 0.157 1 91.12 62 LEU B N 1
ATOM 2072 C CA . LEU B 1 62 ? -8.25 -12.641 0.781 1 91.12 62 LEU B CA 1
ATOM 2073 C C . LEU B 1 62 ? -7.574 -11.281 0.66 1 91.12 62 LEU B C 1
ATOM 2075 O O . LEU B 1 62 ? -6.789 -10.891 1.526 1 91.12 62 LEU B O 1
ATOM 2079 N N . THR B 1 63 ? -7.887 -10.508 -0.36 1 93.19 63 THR B N 1
ATOM 2080 C CA . THR B 1 63 ? -7.133 -9.297 -0.66 1 93.19 63 THR B CA 1
ATOM 2081 C C . THR B 1 63 ? -7.969 -8.055 -0.363 1 93.19 63 THR B C 1
ATOM 2083 O O . THR B 1 63 ? -7.438 -6.945 -0.273 1 93.19 63 THR B O 1
ATOM 2086 N N . GLY B 1 64 ? -9.297 -8.188 -0.329 1 92.5 64 GLY B N 1
ATOM 2087 C CA . GLY B 1 64 ? -10.18 -7.043 -0.191 1 92.5 64 GLY B CA 1
ATOM 2088 C C . GLY B 1 64 ? -10.484 -6.359 -1.512 1 92.5 64 GLY B C 1
ATOM 2089 O O . GLY B 1 64 ? -11.25 -5.398 -1.559 1 92.5 64 GLY B O 1
ATOM 2090 N N . MET B 1 65 ? -9.938 -6.863 -2.592 1 94.06 65 MET B N 1
ATOM 2091 C CA . MET B 1 65 ? -10.219 -6.297 -3.906 1 94.06 65 MET B CA 1
ATOM 2092 C C . MET B 1 65 ? -11.648 -6.598 -4.336 1 94.06 65 MET B C 1
ATOM 2094 O O . MET B 1 65 ? -12.18 -7.672 -4.039 1 94.06 65 MET B O 1
ATOM 2098 N N . ALA B 1 66 ? -12.219 -5.68 -5.047 1 92.19 66 ALA B N 1
ATOM 2099 C CA . ALA B 1 66 ? -13.547 -5.922 -5.605 1 92.19 66 ALA B CA 1
ATOM 2100 C C . ALA B 1 66 ? -13.523 -7.09 -6.586 1 92.19 66 ALA B C 1
ATOM 2102 O O . ALA B 1 66 ? -12.555 -7.273 -7.316 1 92.19 66 ALA B O 1
ATOM 2103 N N . GLN B 1 67 ? -14.617 -7.82 -6.641 1 92.31 67 GLN B N 1
ATOM 2104 C CA . GLN B 1 67 ? -14.719 -8.977 -7.527 1 92.31 67 GLN B CA 1
ATOM 2105 C C . GLN B 1 67 ? -14.516 -8.57 -8.984 1 92.31 67 GLN B C 1
ATOM 2107 O O . GLN B 1 67 ? -13.898 -9.305 -9.758 1 92.31 67 GLN B O 1
ATOM 2112 N N . THR B 1 68 ? -15.016 -7.438 -9.32 1 93.94 68 THR B N 1
ATOM 2113 C CA . THR B 1 68 ? -14.875 -6.949 -10.688 1 93.94 68 THR B CA 1
ATOM 2114 C C . THR B 1 68 ? -13.406 -6.699 -11.023 1 93.94 68 THR B C 1
ATOM 2116 O O . THR B 1 68 ? -12.969 -6.988 -12.141 1 93.94 68 THR B O 1
ATOM 2119 N N . THR B 1 69 ? -12.633 -6.145 -10.031 1 93.06 69 THR B N 1
ATOM 2120 C CA . THR B 1 69 ? -11.203 -5.902 -10.211 1 93.06 69 THR B CA 1
ATOM 2121 C C . THR B 1 69 ? -10.453 -7.215 -10.406 1 93.06 69 THR B C 1
ATOM 2123 O O . THR B 1 69 ? -9.648 -7.344 -11.336 1 93.06 69 THR B O 1
ATOM 2126 N N . VAL B 1 70 ? -10.766 -8.195 -9.578 1 95.06 70 VAL B N 1
ATOM 2127 C CA . VAL B 1 70 ? -10.117 -9.5 -9.656 1 95.06 70 VAL B CA 1
ATOM 2128 C C . VAL B 1 70 ? -10.461 -10.164 -10.992 1 95.06 70 VAL B C 1
ATOM 2130 O O . VAL B 1 70 ? -9.578 -10.664 -11.688 1 95.06 70 VAL B O 1
ATOM 2133 N N . SER B 1 71 ? -11.711 -10.133 -11.367 1 94.5 71 SER B N 1
ATOM 2134 C CA . SER B 1 71 ? -12.141 -10.75 -12.617 1 94.5 71 SER B CA 1
ATOM 2135 C C . SER B 1 71 ? -11.461 -10.102 -13.812 1 94.5 71 SER B C 1
ATOM 2137 O O . SER B 1 71 ? -11.047 -10.797 -14.75 1 94.5 71 SER B O 1
ATOM 2139 N N . GLY B 1 72 ? -11.359 -8.758 -13.758 1 95.44 72 GLY B N 1
ATOM 2140 C CA . GLY B 1 72 ? -10.664 -8.055 -14.82 1 95.44 72 GLY B CA 1
ATOM 2141 C C . GLY B 1 72 ? -9.203 -8.438 -14.938 1 95.44 72 GLY B C 1
ATOM 2142 O O . GLY B 1 72 ? -8.695 -8.656 -16.031 1 95.44 72 GLY B O 1
ATOM 2143 N N . MET B 1 73 ? -8.562 -8.555 -13.82 1 94.62 73 MET B N 1
ATOM 2144 C CA . MET B 1 73 ? -7.156 -8.961 -13.805 1 94.62 73 MET B CA 1
ATOM 2145 C C . MET B 1 73 ? -7 -10.391 -14.32 1 94.62 73 MET B C 1
ATOM 2147 O O . MET B 1 73 ? -6.113 -10.664 -15.133 1 94.62 73 MET B O 1
ATOM 2151 N N . VAL B 1 74 ? -7.852 -11.258 -13.898 1 94.94 74 VAL B N 1
ATOM 2152 C CA . VAL B 1 74 ? -7.801 -12.664 -14.281 1 94.94 74 VAL B CA 1
ATOM 2153 C C . VAL B 1 74 ? -8.008 -12.805 -15.789 1 94.94 74 VAL B C 1
ATOM 2155 O O . VAL B 1 74 ? -7.285 -13.555 -16.453 1 94.94 74 VAL B O 1
ATOM 2158 N N . ARG B 1 75 ? -8.922 -12.07 -16.281 1 95.25 75 ARG B N 1
ATOM 2159 C CA . ARG B 1 75 ? -9.188 -12.109 -17.719 1 95.25 75 ARG B CA 1
ATOM 2160 C C . ARG B 1 75 ? -7.961 -11.656 -18.516 1 95.25 75 ARG B C 1
ATOM 2162 O O . ARG B 1 75 ? -7.586 -12.297 -19.5 1 95.25 75 ARG B O 1
ATOM 2169 N N . ARG B 1 76 ? -7.312 -10.625 -18.094 1 95.25 76 ARG B N 1
ATOM 2170 C CA . ARG B 1 76 ? -6.137 -10.086 -18.766 1 95.25 76 ARG B CA 1
ATOM 2171 C C . ARG B 1 76 ? -4.973 -11.062 -18.703 1 95.25 76 ARG B C 1
ATOM 2173 O O . ARG B 1 76 ? -4.281 -11.289 -19.703 1 95.25 76 ARG B O 1
ATOM 2180 N N . LEU B 1 77 ? -4.828 -11.672 -17.562 1 94.56 77 LEU B N 1
ATOM 2181 C CA . LEU B 1 77 ? -3.695 -12.562 -17.375 1 94.56 77 LEU B CA 1
ATOM 2182 C C . LEU B 1 77 ? -3.93 -13.898 -18.062 1 94.56 77 LEU B C 1
ATOM 2184 O O . LEU B 1 77 ? -2.984 -14.539 -18.547 1 94.56 77 LEU B O 1
ATOM 2188 N N . ALA B 1 78 ? -5.164 -14.336 -18.109 1 95.12 78 ALA B N 1
ATOM 2189 C CA . ALA B 1 78 ? -5.516 -15.531 -18.875 1 95.12 78 ALA B CA 1
ATOM 2190 C C . ALA B 1 78 ? -5.293 -15.305 -20.375 1 95.12 78 ALA B C 1
ATOM 2192 O O . ALA B 1 78 ? -4.801 -16.188 -21.078 1 95.12 78 ALA B O 1
ATOM 2193 N N . ALA B 1 79 ? -5.652 -14.156 -20.828 1 96 79 ALA B N 1
ATOM 2194 C CA . ALA B 1 79 ? -5.461 -13.812 -22.234 1 96 79 ALA B CA 1
ATOM 2195 C C . ALA B 1 79 ? -3.979 -13.82 -22.609 1 96 79 ALA B C 1
ATOM 2197 O O . ALA B 1 79 ? -3.615 -14.148 -23.734 1 96 79 ALA B O 1
ATOM 2198 N N . ARG B 1 80 ? -3.088 -13.539 -21.594 1 95.69 80 ARG B N 1
ATOM 2199 C CA . ARG B 1 80 ? -1.643 -13.547 -21.812 1 95.69 80 ARG B CA 1
ATOM 2200 C C . ARG B 1 80 ? -1.08 -14.961 -21.688 1 95.69 80 ARG B C 1
ATOM 2202 O O . ARG B 1 80 ? 0.118 -15.18 -21.875 1 95.69 80 ARG B O 1
ATOM 2209 N N . GLY B 1 81 ? -1.965 -15.883 -21.297 1 96.69 81 GLY B N 1
ATOM 2210 C CA . GLY B 1 81 ? -1.564 -17.281 -21.203 1 96.69 81 GLY B CA 1
ATOM 2211 C C . GLY B 1 81 ? -0.928 -17.609 -19.859 1 96.69 81 GLY B C 1
ATOM 2212 O O . GLY B 1 81 ? -0.279 -18.656 -19.734 1 96.69 81 GLY B O 1
ATOM 2213 N N . HIS B 1 82 ? -1.11 -16.781 -18.844 1 97 82 HIS B N 1
ATOM 2214 C CA . HIS B 1 82 ? -0.423 -16.984 -17.578 1 97 82 HIS B CA 1
ATOM 2215 C C . HIS B 1 82 ? -1.322 -17.688 -16.562 1 97 82 HIS B C 1
ATOM 2217 O O . HIS B 1 82 ? -0.84 -18.234 -15.57 1 97 82 HIS B O 1
ATOM 2223 N N . LEU B 1 83 ? -2.621 -17.641 -16.797 1 96.88 83 LEU B N 1
ATOM 2224 C CA . LEU B 1 83 ? -3.588 -18.281 -15.914 1 96.88 83 LEU B CA 1
ATOM 2225 C C . LEU B 1 83 ? -4.465 -19.266 -16.688 1 96.88 83 LEU B C 1
ATOM 2227 O O . LEU B 1 83 ? -4.77 -19.047 -17.859 1 96.88 83 LEU B O 1
ATOM 2231 N N . VAL B 1 84 ? -4.855 -20.312 -16.016 1 95.75 84 VAL B N 1
ATOM 2232 C CA . VAL B 1 84 ? -5.824 -21.266 -16.562 1 95.75 84 VAL B CA 1
ATOM 2233 C C . VAL B 1 84 ? -6.961 -21.453 -15.555 1 95.75 84 VAL B C 1
ATOM 2235 O O . VAL B 1 84 ? -6.773 -21.297 -14.352 1 95.75 84 VAL B O 1
ATOM 2238 N N . GLN B 1 85 ? -8.094 -21.688 -16.156 1 92.81 85 GLN B N 1
ATOM 2239 C CA . GLN B 1 85 ? -9.25 -21.984 -15.32 1 92.81 85 GLN B CA 1
ATOM 2240 C C . GLN B 1 85 ? -9.602 -23.469 -15.359 1 92.81 85 GLN B C 1
ATOM 2242 O O . GLN B 1 85 ? -9.562 -24.078 -16.422 1 92.81 85 GLN B O 1
ATOM 2247 N N . VAL B 1 86 ? -9.82 -24.016 -14.195 1 92.06 86 VAL B N 1
ATOM 2248 C CA . VAL B 1 86 ? -10.148 -25.422 -14.094 1 92.06 86 VAL B CA 1
ATOM 2249 C C . VAL B 1 86 ? -11.508 -25.594 -13.414 1 92.06 86 VAL B C 1
ATOM 2251 O O . VAL B 1 86 ? -11.953 -24.719 -12.68 1 92.06 86 VAL B O 1
ATOM 2254 N N . PRO B 1 87 ? -12.188 -26.672 -13.68 1 90.88 87 PRO B N 1
ATOM 2255 C CA . PRO B 1 87 ? -13.484 -26.906 -13.039 1 90.88 87 PRO B CA 1
ATOM 2256 C C . PRO B 1 87 ? -13.398 -26.938 -11.516 1 90.88 87 PRO B C 1
ATOM 2258 O O . PRO B 1 87 ? -12.406 -27.438 -10.969 1 90.88 87 PRO B O 1
ATOM 2261 N N . ASN B 1 88 ? -14.344 -26.328 -10.898 1 88.19 88 ASN B N 1
ATOM 2262 C CA . ASN B 1 88 ? -14.484 -26.406 -9.445 1 88.19 88 ASN B CA 1
ATOM 2263 C C . ASN B 1 88 ? -15.281 -27.641 -9.023 1 88.19 88 ASN B C 1
ATOM 2265 O O . ASN B 1 88 ? -16.469 -27.75 -9.328 1 88.19 88 ASN B O 1
ATOM 2269 N N . PRO B 1 89 ? -14.641 -28.531 -8.383 1 85.75 89 PRO B N 1
ATOM 2270 C CA . PRO B 1 89 ? -15.344 -29.75 -7.996 1 85.75 89 PRO B CA 1
ATOM 2271 C C . PRO B 1 89 ? -16.484 -29.5 -7.016 1 85.75 89 PRO B C 1
ATOM 2273 O O . PRO B 1 89 ? -17.438 -30.281 -6.961 1 85.75 89 PRO B O 1
ATOM 2276 N N . GLN B 1 90 ? -16.406 -28.406 -6.293 1 84.94 90 GLN B N 1
ATOM 2277 C CA . GLN B 1 90 ? -17.391 -28.109 -5.262 1 84.94 90 GLN B CA 1
ATOM 2278 C C . GLN B 1 90 ? -18.547 -27.266 -5.82 1 84.94 90 GLN B C 1
ATOM 2280 O O . GLN B 1 90 ? -19.609 -27.172 -5.203 1 84.94 90 GLN B O 1
ATOM 2285 N N . ASP B 1 91 ? -18.344 -26.641 -6.883 1 82.31 91 ASP B N 1
ATOM 2286 C CA . ASP B 1 91 ? -19.328 -25.766 -7.496 1 82.31 91 ASP B CA 1
ATOM 2287 C C . ASP B 1 91 ? -19.203 -25.75 -9.016 1 82.31 91 ASP B C 1
ATOM 2289 O O . ASP B 1 91 ? -18.328 -25.078 -9.57 1 82.31 91 ASP B O 1
ATOM 2293 N N . ALA B 1 92 ? -20.109 -26.375 -9.734 1 79.88 92 ALA B N 1
ATOM 2294 C CA . ALA B 1 92 ? -20.016 -26.531 -11.18 1 79.88 92 ALA B CA 1
ATOM 2295 C C . ALA B 1 92 ? -20.062 -25.188 -11.891 1 79.88 92 ALA B C 1
ATOM 2297 O O . ALA B 1 92 ? -19.562 -25.047 -13.008 1 79.88 92 ALA B O 1
ATOM 2298 N N . ARG B 1 93 ? -20.562 -24.125 -11.203 1 81.06 93 ARG B N 1
ATOM 2299 C CA . ARG B 1 93 ? -20.719 -22.828 -11.844 1 81.06 93 ARG B CA 1
ATOM 2300 C C . ARG B 1 93 ? -19.469 -21.969 -11.633 1 81.06 93 ARG B C 1
ATOM 2302 O O . ARG B 1 93 ? -19.312 -20.922 -12.281 1 81.06 93 ARG B O 1
ATOM 2309 N N . SER B 1 94 ? -18.703 -22.578 -10.758 1 82.94 94 SER B N 1
ATOM 2310 C CA . SER B 1 94 ? -17.516 -21.766 -10.461 1 82.94 94 SER B CA 1
ATOM 2311 C C . SER B 1 94 ? -16.266 -22.406 -11.039 1 82.94 94 SER B C 1
ATOM 2313 O O . SER B 1 94 ? -16.219 -23.625 -11.273 1 82.94 94 SER B O 1
ATOM 2315 N N . ARG B 1 95 ? -15.43 -21.594 -11.469 1 91.06 95 ARG B N 1
ATOM 2316 C CA . ARG B 1 95 ? -14.133 -22.062 -11.945 1 91.06 95 ARG B CA 1
ATOM 2317 C C . ARG B 1 95 ? -13.023 -21.656 -10.984 1 91.06 95 ARG B C 1
ATOM 2319 O O . ARG B 1 95 ? -13.117 -20.625 -10.312 1 91.06 95 ARG B O 1
ATOM 2326 N N . LEU B 1 96 ? -12.039 -22.562 -10.914 1 95 96 LEU B N 1
ATOM 2327 C CA . LEU B 1 96 ? -10.883 -22.297 -10.07 1 95 96 LEU B CA 1
ATOM 2328 C C . LEU B 1 96 ? -9.695 -21.828 -10.914 1 95 96 LEU B C 1
ATOM 2330 O O . LEU B 1 96 ? -9.539 -22.25 -12.062 1 95 96 LEU B O 1
ATOM 2334 N N . LEU B 1 97 ? -8.859 -20.938 -10.312 1 95.81 97 LEU B N 1
ATOM 2335 C CA . LEU B 1 97 ? -7.703 -20.359 -10.992 1 95.81 97 LEU B CA 1
ATOM 2336 C C . LEU B 1 97 ? -6.434 -21.141 -10.641 1 95.81 97 LEU B C 1
ATOM 2338 O O . LEU B 1 97 ? -6.234 -21.531 -9.484 1 95.81 97 LEU B O 1
ATOM 2342 N N . ARG B 1 98 ? -5.617 -21.375 -11.625 1 96 98 ARG B N 1
ATOM 2343 C CA . ARG B 1 98 ? -4.266 -21.922 -11.492 1 96 98 ARG B CA 1
ATOM 2344 C C . ARG B 1 98 ? -3.295 -21.203 -12.422 1 96 98 ARG B C 1
ATOM 2346 O O . ARG B 1 98 ? -3.684 -20.734 -13.5 1 96 98 ARG B O 1
ATOM 2353 N N . LEU B 1 99 ? -2.045 -21.156 -11.906 1 95.94 99 LEU B N 1
ATOM 2354 C CA . LEU B 1 99 ? -1.032 -20.656 -12.836 1 95.94 99 LEU B CA 1
ATOM 2355 C C . LEU B 1 99 ? -0.754 -21.688 -13.938 1 95.94 99 LEU B C 1
ATOM 2357 O O . LEU B 1 99 ? -0.687 -22.891 -13.672 1 95.94 99 LEU B O 1
ATOM 2361 N N . SER B 1 100 ? -0.665 -21.203 -15.172 1 97.12 100 SER B N 1
ATOM 2362 C CA . SER B 1 100 ? -0.111 -22.047 -16.219 1 97.12 100 SER B CA 1
ATOM 2363 C C . SER B 1 100 ? 1.383 -22.281 -16.016 1 97.12 100 SER B C 1
ATOM 2365 O O . SER B 1 100 ? 1.985 -21.719 -15.109 1 97.12 100 SER B O 1
ATOM 2367 N N . ASP B 1 101 ? 1.967 -23.156 -16.875 1 95.62 101 ASP B N 1
ATOM 2368 C CA . ASP B 1 101 ? 3.414 -23.328 -16.844 1 95.62 101 ASP B CA 1
ATOM 2369 C C . ASP B 1 101 ? 4.141 -22.016 -17.141 1 95.62 101 ASP B C 1
ATOM 2371 O O . ASP B 1 101 ? 5.129 -21.688 -16.5 1 95.62 101 ASP B O 1
ATOM 2375 N N . ASP B 1 102 ? 3.596 -21.328 -18.109 1 95.75 102 ASP B N 1
ATOM 2376 C CA . ASP B 1 102 ? 4.172 -20.031 -18.453 1 95.75 102 ASP B CA 1
ATOM 2377 C C . ASP B 1 102 ? 4.012 -19.031 -17.312 1 95.75 102 ASP B C 1
ATOM 2379 O O . ASP B 1 102 ? 4.93 -18.266 -17.016 1 95.75 102 ASP B O 1
ATOM 2383 N N . GLY B 1 103 ? 2.832 -19.078 -16.656 1 95.69 103 GLY B N 1
ATOM 2384 C CA . GLY B 1 103 ? 2.594 -18.234 -15.508 1 95.69 103 GLY B CA 1
ATOM 2385 C C . GLY B 1 103 ? 3.547 -18.5 -14.359 1 95.69 103 GLY B C 1
ATOM 2386 O O . GLY B 1 103 ? 4.047 -17.578 -13.719 1 95.69 103 GLY B O 1
ATOM 2387 N N . ARG B 1 104 ? 3.826 -19.75 -14.133 1 94.44 104 ARG B N 1
ATOM 2388 C CA . ARG B 1 104 ? 4.773 -20.141 -13.094 1 94.44 104 ARG B CA 1
ATOM 2389 C C . ARG B 1 104 ? 6.184 -19.672 -13.438 1 94.44 104 ARG B C 1
ATOM 2391 O O . ARG B 1 104 ? 6.91 -19.188 -12.57 1 94.44 104 ARG B O 1
ATOM 2398 N N . HIS B 1 105 ? 6.5 -19.812 -14.68 1 94.56 105 HIS B N 1
ATOM 2399 C CA . HIS B 1 105 ? 7.824 -19.422 -15.133 1 94.56 105 HIS B CA 1
ATOM 2400 C C . HIS B 1 105 ? 8.031 -17.922 -14.961 1 94.56 105 HIS B C 1
ATOM 2402 O O . HIS B 1 105 ? 9.047 -17.484 -14.406 1 94.56 105 HIS B O 1
ATOM 2408 N N . VAL B 1 106 ? 7.078 -17.125 -15.352 1 95.06 106 VAL B N 1
ATOM 2409 C CA . VAL B 1 106 ? 7.199 -15.672 -15.266 1 95.06 106 VAL B CA 1
ATOM 2410 C C . VAL B 1 106 ? 7.242 -15.242 -13.797 1 95.06 106 VAL B C 1
ATOM 2412 O O . VAL B 1 106 ? 7.953 -14.305 -13.445 1 95.06 106 VAL B O 1
ATOM 2415 N N . THR B 1 107 ? 6.461 -15.938 -12.984 1 94.06 107 THR B N 1
ATOM 2416 C CA . THR B 1 107 ? 6.457 -15.641 -11.555 1 94.06 107 THR B CA 1
ATOM 2417 C C . THR B 1 107 ? 7.836 -15.891 -10.945 1 94.06 107 THR B C 1
ATOM 2419 O O . THR B 1 107 ? 8.352 -15.062 -10.195 1 94.06 107 THR B O 1
ATOM 2422 N N . GLU B 1 108 ? 8.398 -16.953 -11.312 1 93.31 108 GLU B N 1
ATOM 2423 C CA . GLU B 1 108 ? 9.711 -17.312 -10.789 1 93.31 108 GLU B CA 1
ATOM 2424 C C . GLU B 1 108 ? 10.789 -16.375 -11.312 1 93.31 108 GLU B C 1
ATOM 2426 O O . GLU B 1 108 ? 11.711 -16 -10.586 1 93.31 108 GLU B O 1
ATOM 2431 N N . GLU B 1 109 ? 10.664 -16.016 -12.547 1 95.38 109 GLU B N 1
ATOM 2432 C CA . GLU B 1 109 ? 11.594 -15.055 -13.125 1 95.38 109 GLU B CA 1
ATOM 2433 C C . GLU B 1 109 ? 11.5 -13.703 -12.43 1 95.38 109 GLU B C 1
ATOM 2435 O O . GLU B 1 109 ? 12.516 -13.078 -12.125 1 95.38 109 GLU B O 1
ATOM 2440 N N . ALA B 1 110 ? 10.305 -13.281 -12.203 1 96.25 110 ALA B N 1
ATOM 2441 C CA . ALA B 1 110 ? 10.078 -12.016 -11.508 1 96.25 110 ALA B CA 1
ATOM 2442 C C . ALA B 1 110 ? 10.664 -12.047 -10.102 1 96.25 110 ALA B C 1
ATOM 2444 O O . ALA B 1 110 ? 11.328 -11.102 -9.672 1 96.25 110 ALA B O 1
ATOM 2445 N N . ALA B 1 111 ? 10.422 -13.18 -9.422 1 94.69 111 ALA B N 1
ATOM 2446 C CA . ALA B 1 111 ? 11 -13.352 -8.086 1 94.69 111 ALA B CA 1
ATOM 2447 C C . ALA B 1 111 ? 12.523 -13.305 -8.141 1 94.69 111 ALA B C 1
ATOM 2449 O O . ALA B 1 111 ? 13.164 -12.727 -7.254 1 94.69 111 ALA B O 1
ATOM 2450 N N . GLY B 1 112 ? 13.07 -13.922 -9.141 1 94.94 112 GLY B N 1
ATOM 2451 C CA . GLY B 1 112 ? 14.508 -13.898 -9.328 1 94.94 112 GLY B CA 1
ATOM 2452 C C . GLY B 1 112 ? 15.062 -12.492 -9.5 1 94.94 112 GLY B C 1
ATOM 2453 O O . GLY B 1 112 ? 16.125 -12.172 -8.953 1 94.94 112 GLY B O 1
ATOM 2454 N N . VAL B 1 113 ? 14.414 -11.664 -10.156 1 95.75 113 VAL B N 1
ATOM 2455 C CA . VAL B 1 113 ? 14.805 -10.273 -10.352 1 95.75 113 VAL B CA 1
ATOM 2456 C C . VAL B 1 113 ? 14.711 -9.523 -9.023 1 95.75 113 VAL B C 1
ATOM 2458 O O . VAL B 1 113 ? 15.641 -8.805 -8.641 1 95.75 113 VAL B O 1
ATOM 2461 N N . LEU B 1 114 ? 13.68 -9.773 -8.328 1 94.81 114 LEU B N 1
ATOM 2462 C CA . LEU B 1 114 ? 13.422 -9.023 -7.102 1 94.81 114 LEU B CA 1
ATOM 2463 C C . LEU B 1 114 ? 14.383 -9.438 -5.996 1 94.81 114 LEU B C 1
ATOM 2465 O O . LEU B 1 114 ? 14.781 -8.617 -5.168 1 94.81 114 LEU B O 1
ATOM 2469 N N . VAL B 1 115 ? 14.789 -10.656 -5.961 1 93.25 115 VAL B N 1
ATOM 2470 C CA . VAL B 1 115 ? 15.703 -11.148 -4.93 1 93.25 115 VAL B CA 1
ATOM 2471 C C . VAL B 1 115 ? 17.047 -10.445 -5.051 1 93.25 115 VAL B C 1
ATOM 2473 O O . VAL B 1 115 ? 17.812 -10.383 -4.082 1 93.25 115 VAL B O 1
ATOM 2476 N N . THR B 1 116 ? 17.375 -9.883 -6.191 1 93.38 116 THR B N 1
ATOM 2477 C CA . THR B 1 116 ? 18.641 -9.188 -6.391 1 93.38 116 THR B CA 1
ATOM 2478 C C . THR B 1 116 ? 18.625 -7.812 -5.73 1 93.38 116 THR B C 1
ATOM 2480 O O . THR B 1 116 ? 19.672 -7.23 -5.473 1 93.38 116 THR B O 1
ATOM 2483 N N . ILE B 1 117 ? 17.453 -7.344 -5.453 1 92.75 117 ILE B N 1
ATOM 2484 C CA . ILE B 1 117 ? 17.375 -6.004 -4.887 1 92.75 117 ILE B CA 1
ATOM 2485 C C . ILE B 1 117 ? 16.969 -6.086 -3.416 1 92.75 117 ILE B C 1
ATOM 2487 O O . ILE B 1 117 ? 17.172 -5.133 -2.658 1 92.75 117 ILE B O 1
ATOM 2491 N N . LEU B 1 118 ? 16.422 -7.227 -2.961 1 93.38 118 LEU B N 1
ATOM 2492 C CA . LEU B 1 118 ? 15.859 -7.383 -1.624 1 93.38 118 LEU B CA 1
ATOM 2493 C C . LEU B 1 118 ? 16.938 -7.23 -0.557 1 93.38 118 LEU B C 1
ATOM 2495 O O . LEU B 1 118 ? 16.703 -6.633 0.495 1 93.38 118 LEU B O 1
ATOM 2499 N N . PRO B 1 119 ? 18.188 -7.711 -0.836 1 92.94 119 PRO B N 1
ATOM 2500 C CA . PRO B 1 119 ? 19.234 -7.512 0.18 1 92.94 119 PRO B CA 1
ATOM 2501 C C . PRO B 1 119 ? 19.5 -6.035 0.458 1 92.94 119 PRO B C 1
ATOM 2503 O O . PRO B 1 119 ? 19.703 -5.648 1.611 1 92.94 119 PRO B O 1
ATOM 2506 N N . ARG B 1 120 ? 19.484 -5.227 -0.541 1 93.81 120 ARG B N 1
ATOM 2507 C CA . ARG B 1 120 ? 19.672 -3.793 -0.355 1 93.81 120 ARG B CA 1
ATOM 2508 C C . ARG B 1 120 ? 18.5 -3.182 0.413 1 93.81 120 ARG B C 1
ATOM 2510 O O . ARG B 1 120 ? 18.703 -2.35 1.301 1 93.81 120 ARG B O 1
ATOM 2517 N N . LEU B 1 121 ? 17.297 -3.635 0.1 1 95.44 121 LEU B N 1
ATOM 2518 C CA . LEU B 1 121 ? 16.125 -3.146 0.806 1 95.44 121 LEU B CA 1
ATOM 2519 C C . LEU B 1 121 ? 16.156 -3.561 2.273 1 95.44 121 LEU B C 1
ATOM 2521 O O . LEU B 1 121 ? 15.969 -2.727 3.162 1 95.44 121 LEU B O 1
ATOM 2525 N N . HIS B 1 122 ? 16.406 -4.828 2.48 1 93.94 122 HIS B N 1
ATOM 2526 C CA . HIS B 1 122 ? 16.469 -5.344 3.844 1 93.94 122 HIS B CA 1
ATOM 2527 C C . HIS B 1 122 ? 17.562 -4.648 4.645 1 93.94 122 HIS B C 1
ATOM 2529 O O . HIS B 1 122 ? 17.375 -4.305 5.812 1 93.94 122 HIS B O 1
ATOM 2535 N N . GLY B 1 123 ? 18.703 -4.375 4.004 1 93.75 123 GLY B N 1
ATOM 2536 C CA . GLY B 1 123 ? 19.828 -3.715 4.648 1 93.75 123 GLY B CA 1
ATOM 2537 C C . GLY B 1 123 ? 19.562 -2.26 4.98 1 93.75 123 GLY B C 1
ATOM 2538 O O . GLY B 1 123 ? 20.156 -1.705 5.902 1 93.75 123 GLY B O 1
ATOM 2539 N N . ALA B 1 124 ? 18.656 -1.64 4.324 1 94.06 124 ALA B N 1
ATOM 2540 C CA . ALA B 1 124 ? 18.344 -0.223 4.504 1 94.06 124 ALA B CA 1
ATOM 2541 C C . ALA B 1 124 ? 17.297 -0.023 5.594 1 94.06 124 ALA B C 1
ATOM 2543 O O . ALA B 1 124 ? 17.016 1.11 5.988 1 94.06 124 ALA B O 1
ATOM 2544 N N . LEU B 1 125 ? 16.766 -1.129 6.074 1 94.12 125 LEU B N 1
ATOM 2545 C CA . LEU B 1 125 ? 15.789 -1.047 7.148 1 94.12 125 LEU B CA 1
ATOM 2546 C C . LEU B 1 125 ? 16.469 -0.917 8.508 1 94.12 125 LEU B C 1
ATOM 2548 O O . LEU B 1 125 ? 17.188 -1.825 8.938 1 94.12 125 LEU B O 1
ATOM 2552 N N . ALA B 1 126 ? 16.203 0.189 9.125 1 90.44 126 ALA B N 1
ATOM 2553 C CA . ALA B 1 126 ? 16.828 0.453 10.414 1 90.44 126 ALA B CA 1
ATOM 2554 C C . ALA B 1 126 ? 16.422 -0.599 11.445 1 90.44 126 ALA B C 1
ATOM 2556 O O . ALA B 1 126 ? 17.25 -1.068 12.227 1 90.44 126 ALA B O 1
ATOM 2557 N N . SER B 1 127 ? 15.18 -1.056 11.5 1 88.56 127 SER B N 1
ATOM 2558 C CA . SER B 1 127 ? 14.656 -1.996 12.492 1 88.56 127 SER B CA 1
ATOM 2559 C C . SER B 1 127 ? 14.82 -3.438 12.023 1 88.56 127 SER B C 1
ATOM 2561 O O . SER B 1 127 ? 14.586 -4.375 12.789 1 88.56 127 SER B O 1
ATOM 2563 N N . GLY B 1 128 ? 15.258 -3.633 10.734 1 91.31 128 GLY B N 1
ATOM 2564 C CA . GLY B 1 128 ? 15.367 -4.961 10.156 1 91.31 128 GLY B CA 1
ATOM 2565 C C . GLY B 1 128 ? 14.078 -5.438 9.508 1 91.31 128 GLY B C 1
ATOM 2566 O O . GLY B 1 128 ? 13 -4.938 9.828 1 91.31 128 GLY B O 1
ATOM 2567 N N . PRO B 1 129 ? 14.234 -6.391 8.625 1 92.5 129 PRO B N 1
ATOM 2568 C CA . PRO B 1 129 ? 13.07 -6.84 7.855 1 92.5 129 PRO B CA 1
ATOM 2569 C C . PRO B 1 129 ? 12.023 -7.531 8.727 1 92.5 129 PRO B C 1
ATOM 2571 O O . PRO B 1 129 ? 10.82 -7.387 8.484 1 92.5 129 PRO B O 1
ATOM 2574 N N . ASP B 1 130 ? 12.43 -8.18 9.766 1 90.69 130 ASP B N 1
ATOM 2575 C CA . ASP B 1 130 ? 11.492 -8.93 10.594 1 90.69 130 ASP B CA 1
ATOM 2576 C C . ASP B 1 130 ? 10.586 -7.988 11.383 1 90.69 130 ASP B C 1
ATOM 2578 O O . ASP B 1 130 ? 9.383 -8.242 11.508 1 90.69 130 ASP B O 1
ATOM 2582 N N . ALA B 1 131 ? 11.156 -6.93 11.898 1 90.94 131 ALA B N 1
ATOM 2583 C CA . ALA B 1 131 ? 10.352 -5.961 12.641 1 90.94 131 ALA B CA 1
ATOM 2584 C C . ALA B 1 131 ? 9.312 -5.301 11.734 1 90.94 131 ALA B C 1
ATOM 2586 O O . ALA B 1 131 ? 8.164 -5.129 12.125 1 90.94 131 ALA B O 1
ATOM 2587 N N . VAL B 1 132 ? 9.742 -5.012 10.578 1 95.62 132 VAL B N 1
ATOM 2588 C CA . VAL B 1 132 ? 8.836 -4.379 9.625 1 95.62 132 VAL B CA 1
ATOM 2589 C C . VAL B 1 132 ? 7.727 -5.352 9.234 1 95.62 132 VAL B C 1
ATOM 2591 O O . VAL B 1 132 ? 6.551 -4.984 9.195 1 95.62 132 VAL B O 1
ATOM 2594 N N . ARG B 1 133 ? 8.047 -6.574 9.008 1 95 133 ARG B N 1
ATOM 2595 C CA . ARG B 1 133 ? 7.062 -7.582 8.641 1 95 133 ARG B CA 1
ATOM 2596 C C . ARG B 1 133 ? 6.07 -7.816 9.773 1 95 133 ARG B C 1
ATOM 2598 O O . ARG B 1 133 ? 4.883 -8.039 9.523 1 95 133 ARG B O 1
ATOM 2605 N N . THR B 1 134 ? 6.582 -7.75 10.961 1 92.88 134 THR B N 1
ATOM 2606 C CA . THR B 1 134 ? 5.703 -7.918 12.117 1 92.88 134 THR B CA 1
ATOM 2607 C C . THR B 1 134 ? 4.684 -6.785 12.188 1 92.88 134 THR B C 1
ATOM 2609 O O . THR B 1 134 ? 3.498 -7.023 12.43 1 92.88 134 THR B O 1
ATOM 2612 N N . ALA B 1 135 ? 5.168 -5.594 11.984 1 94.81 135 ALA B N 1
ATOM 2613 C CA . ALA B 1 135 ? 4.27 -4.441 11.992 1 94.81 135 ALA B CA 1
ATOM 2614 C C . ALA B 1 135 ? 3.242 -4.539 10.867 1 94.81 135 ALA B C 1
ATOM 2616 O O . ALA B 1 135 ? 2.064 -4.23 11.062 1 94.81 135 ALA B O 1
ATOM 2617 N N . LEU B 1 136 ? 3.656 -4.973 9.711 1 96.62 136 LEU B N 1
ATOM 2618 C CA . LEU B 1 136 ? 2.754 -5.129 8.578 1 96.62 136 LEU B CA 1
ATOM 2619 C C . LEU B 1 136 ? 1.729 -6.227 8.844 1 96.62 136 LEU B C 1
ATOM 2621 O O . LEU B 1 136 ? 0.562 -6.098 8.469 1 96.62 136 LEU B O 1
ATOM 2625 N N . ALA B 1 137 ? 2.166 -7.281 9.477 1 94 137 ALA B N 1
ATOM 2626 C CA . ALA B 1 137 ? 1.246 -8.352 9.836 1 94 137 ALA B CA 1
ATOM 2627 C C . ALA B 1 137 ? 0.207 -7.867 10.844 1 94 137 ALA B C 1
ATOM 2629 O O . ALA B 1 137 ? -0.965 -8.242 10.766 1 94 137 ALA B O 1
ATOM 2630 N N . ASP B 1 138 ? 0.669 -7.078 11.781 1 94.81 138 ASP B N 1
ATOM 2631 C CA . ASP B 1 138 ? -0.233 -6.469 12.75 1 94.81 138 ASP B CA 1
ATOM 2632 C C . ASP B 1 138 ? -1.283 -5.602 12.062 1 94.81 138 ASP B C 1
ATOM 2634 O O . ASP B 1 138 ? -2.479 -5.73 12.336 1 94.81 138 ASP B O 1
ATOM 2638 N N . LEU B 1 139 ? -0.815 -4.789 11.156 1 96.62 139 LEU B N 1
ATOM 2639 C CA . LEU B 1 139 ? -1.713 -3.918 10.406 1 96.62 139 LEU B CA 1
ATOM 2640 C C . LEU B 1 139 ? -2.676 -4.738 9.547 1 96.62 139 LEU B C 1
ATOM 2642 O O . LEU B 1 139 ? -3.869 -4.434 9.484 1 96.62 139 LEU B O 1
ATOM 2646 N N . ASP B 1 140 ? -2.178 -5.777 8.93 1 95.88 140 ASP B N 1
ATOM 2647 C CA . ASP B 1 140 ? -3.006 -6.688 8.141 1 95.88 140 ASP B CA 1
ATOM 2648 C C . ASP B 1 140 ? -4.125 -7.285 8.992 1 95.88 140 ASP B C 1
ATOM 2650 O O . ASP B 1 140 ? -5.297 -7.234 8.609 1 95.88 140 ASP B O 1
ATOM 2654 N N . SER B 1 141 ? -3.793 -7.781 10.133 1 93.69 141 SER B N 1
ATOM 2655 C CA . SER B 1 141 ? -4.766 -8.391 11.023 1 93.69 141 SER B CA 1
ATOM 2656 C C . SER B 1 141 ? -5.828 -7.391 11.461 1 93.69 141 SER B C 1
ATOM 2658 O O . SER B 1 141 ? -7.02 -7.703 11.469 1 93.69 141 SER B O 1
ATOM 2660 N N . ALA B 1 142 ? -5.402 -6.215 11.812 1 94.69 142 ALA B N 1
ATOM 2661 C CA . ALA B 1 142 ? -6.332 -5.168 12.242 1 94.69 142 ALA B CA 1
ATOM 2662 C C . ALA B 1 142 ? -7.297 -4.801 11.117 1 94.69 142 ALA B C 1
ATOM 2664 O O . ALA B 1 142 ? -8.5 -4.668 11.344 1 94.69 142 ALA B O 1
ATOM 2665 N N . LEU B 1 143 ? -6.777 -4.656 9.914 1 95.62 143 LEU B N 1
ATOM 2666 C CA . LEU B 1 143 ? -7.594 -4.273 8.766 1 95.62 143 LEU B CA 1
ATOM 2667 C C . LEU B 1 143 ? -8.617 -5.355 8.438 1 95.62 143 LEU B C 1
ATOM 2669 O O . LEU B 1 143 ? -9.758 -5.055 8.102 1 95.62 143 LEU B O 1
ATOM 2673 N N . ARG B 1 144 ? -8.195 -6.586 8.531 1 92.88 144 ARG B N 1
ATOM 2674 C CA . ARG B 1 144 ? -9.109 -7.691 8.258 1 92.88 144 ARG B CA 1
ATOM 2675 C C . ARG B 1 144 ? -10.258 -7.707 9.258 1 92.88 144 ARG B C 1
ATOM 2677 O O . ARG B 1 144 ? -11.398 -8.008 8.891 1 92.88 144 ARG B O 1
ATOM 2684 N N . GLY B 1 145 ? -9.961 -7.355 10.422 1 89.75 145 GLY B N 1
ATOM 2685 C CA . GLY B 1 145 ? -11.008 -7.289 11.43 1 89.75 145 GLY B CA 1
ATOM 2686 C C . GLY B 1 145 ? -12.023 -6.195 11.172 1 89.75 145 GLY B C 1
ATOM 2687 O O . GLY B 1 145 ? -13.164 -6.285 11.617 1 89.75 145 GLY B O 1
ATOM 2688 N N . LEU B 1 146 ? -11.617 -5.219 10.406 1 91.19 146 LEU B N 1
ATOM 2689 C CA . LEU B 1 146 ? -12.492 -4.074 10.172 1 91.19 146 LEU B CA 1
ATOM 2690 C C . LEU B 1 146 ? -13.219 -4.207 8.844 1 91.19 146 LEU B C 1
ATOM 2692 O O . LEU B 1 146 ? -14.164 -3.467 8.57 1 91.19 146 LEU B O 1
ATOM 2696 N N . THR B 1 147 ? -12.867 -5.02 7.719 1 86.06 147 THR B N 1
ATOM 2697 C CA . THR B 1 147 ? -13.414 -5.078 6.367 1 86.06 147 THR B CA 1
ATOM 2698 C C . THR B 1 147 ? -14.117 -6.414 6.129 1 86.06 147 THR B C 1
ATOM 2700 O O . THR B 1 147 ? -14.703 -6.629 5.066 1 86.06 147 THR B O 1
ATOM 2703 N N . ASP B 1 148 ? -14.305 -7.254 6.969 1 80.25 148 ASP B N 1
ATOM 2704 C CA . ASP B 1 148 ? -14.922 -8.57 6.828 1 80.25 148 ASP B CA 1
ATOM 2705 C C . ASP B 1 148 ? -14.227 -9.383 5.738 1 80.25 148 ASP B C 1
ATOM 2707 O O . ASP B 1 148 ? -14.891 -10 4.898 1 80.25 148 ASP B O 1
ATOM 2711 N N . VAL B 1 149 ? -13.031 -9.25 5.578 1 80.88 149 VAL B N 1
ATOM 2712 C CA . VAL B 1 149 ? -12.219 -10.023 4.645 1 80.88 149 VAL B CA 1
ATOM 2713 C C . VAL B 1 149 ? -11.703 -11.281 5.332 1 80.88 149 VAL B C 1
ATOM 2715 O O . VAL B 1 149 ? -11.664 -11.359 6.562 1 80.88 149 VAL B O 1
ATOM 2718 N N . ALA B 1 150 ? -11.406 -12.312 4.508 1 80.38 150 ALA B N 1
ATOM 2719 C CA . ALA B 1 150 ? -10.938 -13.594 5.016 1 80.38 150 ALA B CA 1
ATOM 2720 C C . ALA B 1 150 ? -9.578 -13.461 5.703 1 80.38 150 ALA B C 1
ATOM 2722 O O . ALA B 1 150 ? -8.852 -12.492 5.457 1 80.38 150 ALA B O 1
ATOM 2723 N N . PRO B 1 151 ? -9.258 -14.414 6.551 1 76.5 151 PRO B N 1
ATOM 2724 C CA . PRO B 1 151 ? -7.938 -14.367 7.188 1 76.5 151 PRO B CA 1
ATOM 2725 C C . PRO B 1 151 ? -6.793 -14.469 6.184 1 76.5 151 PRO B C 1
ATOM 2727 O O . PRO B 1 151 ? -6.996 -14.922 5.055 1 76.5 151 PRO B O 1
ATOM 2730 N N . ARG B 1 152 ? -5.676 -13.992 6.625 1 75.56 152 ARG B N 1
ATOM 2731 C CA . ARG B 1 152 ? -4.484 -13.977 5.781 1 75.56 152 ARG B CA 1
ATOM 2732 C C . ARG B 1 152 ? -4.129 -15.383 5.309 1 75.56 152 ARG B C 1
ATOM 2734 O O . ARG B 1 152 ? -4.199 -16.344 6.086 1 75.56 152 ARG B O 1
ATOM 2741 N N . PRO B 1 153 ? -3.865 -15.508 3.982 1 63.12 153 PRO B N 1
ATOM 2742 C CA . PRO B 1 153 ? -3.602 -16.844 3.426 1 63.12 153 PRO B CA 1
ATOM 2743 C C . PRO B 1 153 ? -2.307 -17.453 3.951 1 63.12 153 PRO B C 1
ATOM 2745 O O . PRO B 1 153 ? -2.154 -18.672 3.951 1 63.12 153 PRO B O 1
ATOM 2748 N N . TYR B 1 154 ? -1.2 -16.672 4.133 1 57.34 154 TYR B N 1
ATOM 2749 C CA . TYR B 1 154 ? 0.065 -17.266 4.562 1 57.34 154 TYR B CA 1
ATOM 2750 C C . TYR B 1 154 ? 0.413 -16.828 5.98 1 57.34 154 TYR B C 1
ATOM 2752 O O . TYR B 1 154 ? 0.003 -15.758 6.43 1 57.34 154 TYR B O 1
ATOM 2760 N N . ALA B 1 155 ? 0.924 -17.875 6.723 1 48.28 155 ALA B N 1
ATOM 2761 C CA . ALA B 1 155 ? 1.336 -17.641 8.109 1 48.28 155 ALA B CA 1
ATOM 2762 C C . ALA B 1 155 ? 2.295 -16.469 8.203 1 48.28 155 ALA B C 1
ATOM 2764 O O . ALA B 1 155 ? 3.189 -16.312 7.363 1 48.28 155 ALA B O 1
ATOM 2765 N N . ALA B 1 156 ? 1.788 -15.344 8.625 1 45.19 156 ALA B N 1
ATOM 2766 C CA . ALA B 1 156 ? 2.746 -14.312 9.008 1 45.19 156 ALA B CA 1
ATOM 2767 C C . ALA B 1 156 ? 4.012 -14.93 9.594 1 45.19 156 ALA B C 1
ATOM 2769 O O . ALA B 1 156 ? 3.98 -16.047 10.125 1 45.19 156 ALA B O 1
ATOM 2770 N N . PRO B 1 157 ? 5.215 -14.531 9.023 1 41.72 157 PRO B N 1
ATOM 2771 C CA . PRO B 1 157 ? 6.336 -15.094 9.781 1 41.72 157 PRO B CA 1
ATOM 2772 C C . PRO B 1 157 ? 6.023 -15.266 11.266 1 41.72 157 PRO B C 1
ATOM 2774 O O . PRO B 1 157 ? 5.234 -14.5 11.82 1 41.72 157 PRO B O 1
ATOM 2777 N N . ALA B 1 158 ? 6.012 -16.469 11.672 1 33.66 158 ALA B N 1
ATOM 2778 C CA . ALA B 1 158 ? 5.98 -16.594 13.125 1 33.66 158 ALA B CA 1
ATOM 2779 C C . ALA B 1 158 ? 6.715 -15.445 13.805 1 33.66 158 ALA B C 1
ATOM 2781 O O . ALA B 1 158 ? 7.855 -15.133 13.453 1 33.66 158 ALA B O 1
ATOM 2782 N N . VAL B 1 159 ? 6.047 -14.328 13.883 1 34.72 159 VAL B N 1
ATOM 2783 C CA . VAL B 1 159 ? 6.762 -13.484 14.828 1 34.72 159 VAL B CA 1
ATOM 2784 C C . VAL B 1 159 ? 7.641 -14.352 15.734 1 34.72 159 VAL B C 1
ATOM 2786 O O . VAL B 1 159 ? 7.133 -15.102 16.562 1 34.72 159 VAL B O 1
ATOM 2789 N N . GLU B 1 160 ? 8.367 -15.188 15.141 1 30.64 160 GLU B N 1
ATOM 2790 C CA . GLU B 1 160 ? 9.273 -15.648 16.188 1 30.64 160 GLU B CA 1
ATOM 2791 C C . GLU B 1 160 ? 9.477 -14.57 17.25 1 30.64 160 GLU B C 1
ATOM 2793 O O . GLU B 1 160 ? 9.891 -13.453 16.938 1 30.64 160 GLU B O 1
ATOM 2798 N N . ASN B 1 161 ? 8.453 -14.328 18.031 1 31.47 161 ASN B N 1
ATOM 2799 C CA . ASN B 1 161 ? 8.922 -13.719 19.281 1 31.47 161 ASN B CA 1
ATOM 2800 C C . ASN B 1 161 ? 10.43 -13.875 19.438 1 31.47 161 ASN B C 1
ATOM 2802 O O . ASN B 1 161 ? 10.906 -14.906 19.906 1 31.47 161 ASN B O 1
ATOM 2806 N N . ASP B 1 162 ? 11.047 -13.906 18.375 1 33.97 162 ASP B N 1
ATOM 2807 C CA . ASP B 1 162 ? 12.461 -13.805 18.75 1 33.97 162 ASP B CA 1
ATOM 2808 C C . ASP B 1 162 ? 12.641 -12.969 20 1 33.97 162 ASP B C 1
ATOM 2810 O O . ASP B 1 162 ? 12.266 -11.789 20.031 1 33.97 162 ASP B O 1
ATOM 2814 N N . ASP B 1 163 ? 12.328 -13.57 20.984 1 35.84 163 ASP B N 1
ATOM 2815 C CA . ASP B 1 163 ? 12.859 -13.234 22.312 1 35.84 163 ASP B CA 1
ATOM 2816 C C . ASP B 1 163 ? 14.164 -12.445 22.188 1 35.84 163 ASP B C 1
ATOM 2818 O O . ASP B 1 163 ? 15.227 -13.031 21.984 1 35.84 163 ASP B O 1
ATOM 2822 N N . GLY B 1 164 ? 14.234 -11.641 21.219 1 38.09 164 GLY B N 1
ATOM 2823 C CA . GLY B 1 164 ? 15.445 -10.875 21.484 1 38.09 164 GLY B CA 1
ATOM 2824 C C . GLY B 1 164 ? 15.938 -11.031 22.922 1 38.09 164 GLY B C 1
ATOM 2825 O O . GLY B 1 164 ? 15.289 -11.68 23.734 1 38.09 164 GLY B O 1
ATOM 2826 N N . PRO B 1 165 ? 17.219 -10.758 23.094 1 44.81 165 PRO B N 1
ATOM 2827 C CA . PRO B 1 165 ? 17.547 -10.992 24.5 1 44.81 165 PRO B CA 1
ATOM 2828 C C . PRO B 1 165 ? 16.516 -10.398 25.453 1 44.81 165 PRO B C 1
ATOM 2830 O O . PRO B 1 165 ? 15.938 -9.344 25.156 1 44.81 165 PRO B O 1
ATOM 2833 N N . PRO B 1 166 ? 15.875 -11.242 26.172 1 53.66 166 PRO B N 1
ATOM 2834 C CA . PRO B 1 166 ? 15.023 -10.68 27.219 1 53.66 166 PRO B CA 1
ATOM 2835 C C . PRO B 1 166 ? 15.492 -9.297 27.688 1 53.66 166 PRO B C 1
ATOM 2837 O O . PRO B 1 166 ? 16.703 -9.039 27.734 1 53.66 166 PRO B O 1
ATOM 2840 N N . HIS B 1 167 ? 14.742 -8.422 27.625 1 56 167 HIS B N 1
ATOM 2841 C CA . HIS B 1 167 ? 15.086 -7.105 28.141 1 56 167 HIS B CA 1
ATOM 2842 C C . HIS B 1 167 ? 14.086 -6.648 29.203 1 56 167 HIS B C 1
ATOM 2844 O O . HIS B 1 167 ? 12.953 -7.141 29.25 1 56 167 HIS B O 1
ATOM 2850 N N . VAL B 1 168 ? 14.547 -6.055 30.234 1 55.94 168 VAL B N 1
ATOM 2851 C CA . VAL B 1 168 ? 13.734 -5.418 31.266 1 55.94 168 VAL B CA 1
ATOM 2852 C C . VAL B 1 168 ? 13.578 -3.93 30.969 1 55.94 168 VAL B C 1
ATOM 2854 O O . VAL B 1 168 ? 14.57 -3.215 30.797 1 55.94 168 VAL B O 1
ATOM 2857 N N . THR B 1 169 ? 12.539 -3.533 30.766 1 63.88 169 THR B N 1
ATOM 2858 C CA . THR B 1 169 ? 12.258 -2.113 30.578 1 63.88 169 THR B CA 1
ATOM 2859 C C . THR B 1 169 ? 12.25 -1.382 31.922 1 63.88 169 THR B C 1
ATOM 2861 O O . THR B 1 169 ? 11.867 -1.953 32.938 1 63.88 169 THR B O 1
ATOM 2864 N N . TYR B 1 170 ? 12.898 -0.242 31.984 1 59.03 170 TYR B N 1
ATOM 2865 C CA . TYR B 1 170 ? 12.938 0.53 33.219 1 59.03 170 TYR B CA 1
ATOM 2866 C C . TYR B 1 170 ? 12.594 1.993 32.969 1 59.03 170 TYR B C 1
ATOM 2868 O O . TYR B 1 170 ? 12.625 2.451 31.828 1 59.03 170 TYR B O 1
ATOM 2876 N N . GLY B 1 171 ? 12.078 2.59 33.844 1 58.31 171 GLY B N 1
ATOM 2877 C CA . GLY B 1 171 ? 11.742 4.004 33.781 1 58.31 171 GLY B CA 1
ATOM 2878 C C . GLY B 1 171 ? 12.945 4.91 33.938 1 58.31 171 GLY B C 1
ATOM 2879 O O . GLY B 1 171 ? 13.961 4.512 34.5 1 58.31 171 GLY B O 1
ATOM 2880 N N . GLY B 1 172 ? 12.992 6.23 33.344 1 57 172 GLY B N 1
ATOM 2881 C CA . GLY B 1 172 ? 14.047 7.223 33.5 1 57 172 GLY B CA 1
ATOM 2882 C C . GLY B 1 172 ? 15.008 7.27 32.312 1 57 172 GLY B C 1
ATOM 2883 O O . GLY B 1 172 ? 14.734 6.691 31.266 1 57 172 GLY B O 1
ATOM 2884 N N . PRO B 1 173 ? 16.141 8.023 32.531 1 61.56 173 PRO B N 1
ATOM 2885 C CA . PRO B 1 173 ? 17.094 8.156 31.453 1 61.56 173 PRO B CA 1
ATOM 2886 C C . PRO B 1 173 ? 17.781 6.84 31.109 1 61.56 173 PRO B C 1
ATOM 2888 O O . PRO B 1 173 ? 17.891 5.949 31.953 1 61.56 173 PRO B O 1
ATOM 2891 N N . ARG B 1 174 ? 18.328 6.664 30.031 1 67.38 174 ARG B N 1
ATOM 2892 C CA . ARG B 1 174 ? 19.016 5.465 29.578 1 67.38 174 ARG B CA 1
ATOM 2893 C C . ARG B 1 174 ? 20.281 5.211 30.406 1 67.38 174 ARG B C 1
ATOM 2895 O O . ARG B 1 174 ? 20.984 6.152 30.781 1 67.38 174 ARG B O 1
ATOM 2902 N N . LEU B 1 175 ? 20.531 3.881 30.625 1 66.62 175 LEU B N 1
ATOM 2903 C CA . LEU B 1 175 ? 21.719 3.443 31.344 1 66.62 175 LEU B CA 1
ATOM 2904 C C . LEU B 1 175 ? 22.953 3.535 30.453 1 66.62 175 LEU B C 1
ATOM 2906 O O . LEU B 1 175 ? 22.844 3.434 29.219 1 66.62 175 LEU B O 1
ATOM 2910 N N . SER B 1 176 ? 24.094 4.012 31.047 1 65.06 176 SER B N 1
ATOM 2911 C CA . SER B 1 176 ? 25.375 3.914 30.344 1 65.06 176 SER B CA 1
ATOM 2912 C C . SER B 1 176 ? 25.688 2.469 29.984 1 65.06 176 SER B C 1
ATOM 2914 O O . SER B 1 176 ? 25.094 1.537 30.531 1 65.06 176 SER B O 1
ATOM 2916 N N . GLU B 1 177 ? 26.594 2.307 29.141 1 66.56 177 GLU B N 1
ATOM 2917 C CA . GLU B 1 177 ? 27.016 0.964 28.75 1 66.56 177 GLU B CA 1
ATOM 2918 C C . GLU B 1 177 ? 27.5 0.165 29.953 1 66.56 177 GLU B C 1
ATOM 2920 O O . GLU B 1 177 ? 27.203 -1.025 30.078 1 66.56 177 GLU B O 1
ATOM 2925 N N . ALA B 1 178 ? 28.25 0.884 30.797 1 69 178 ALA B N 1
ATOM 2926 C CA . ALA B 1 178 ? 28.75 0.233 32 1 69 178 ALA B CA 1
ATOM 2927 C C . ALA B 1 178 ? 27.594 -0.162 32.938 1 69 178 ALA B C 1
ATOM 2929 O O . ALA B 1 178 ? 27.594 -1.256 33.5 1 69 178 ALA B O 1
ATOM 2930 N N . GLN B 1 179 ? 26.531 0.685 33 1 68.25 179 GLN B N 1
ATOM 2931 C CA . GLN B 1 179 ? 25.359 0.4 33.812 1 68.25 179 GLN B CA 1
ATOM 2932 C C . GLN B 1 179 ? 24.547 -0.746 33.25 1 68.25 179 GLN B C 1
ATOM 2934 O O . GLN B 1 179 ? 24.078 -1.618 33.969 1 68.25 179 GLN B O 1
ATOM 2939 N N . GLU B 1 180 ? 24.484 -0.753 32.125 1 74.5 180 GLU B N 1
ATOM 2940 C CA . GLU B 1 180 ? 23.75 -1.845 31.484 1 74.5 180 GLU B CA 1
ATOM 2941 C C . GLU B 1 180 ? 24.453 -3.182 31.703 1 74.5 180 GLU B C 1
ATOM 2943 O O . GLU B 1 180 ? 23.812 -4.203 31.922 1 74.5 180 GLU B O 1
ATOM 2948 N N . ALA B 1 181 ? 25.703 -3.162 31.625 1 70.5 181 ALA B N 1
ATOM 2949 C CA . ALA B 1 181 ? 26.484 -4.367 31.891 1 70.5 181 ALA B CA 1
ATOM 2950 C C . ALA B 1 181 ? 26.25 -4.879 33.312 1 70.5 181 ALA B C 1
ATOM 2952 O O . ALA B 1 181 ? 26.125 -6.086 33.531 1 70.5 181 ALA B O 1
ATOM 2953 N N . GLU B 1 182 ? 26.188 -3.908 34.25 1 71.31 182 GLU B N 1
ATOM 2954 C CA . GLU B 1 182 ? 25.922 -4.289 35.625 1 71.31 182 GLU B CA 1
ATOM 2955 C C . GLU B 1 182 ? 24.531 -4.883 35.781 1 71.31 182 GLU B C 1
ATOM 2957 O O . GLU B 1 182 ? 24.328 -5.848 36.531 1 71.31 182 GLU B O 1
ATOM 2962 N N . VAL B 1 183 ? 23.562 -4.383 35 1 78.44 183 VAL B N 1
ATOM 2963 C CA . VAL B 1 183 ? 22.203 -4.898 35.062 1 78.44 183 VAL B CA 1
ATOM 2964 C C . VAL B 1 183 ? 22.156 -6.301 34.469 1 78.44 183 VAL B C 1
ATOM 2966 O O . VAL B 1 183 ? 21.516 -7.195 35.031 1 78.44 183 VAL B O 1
ATOM 2969 N N . ARG B 1 184 ? 22.828 -6.453 33.562 1 74.44 184 ARG B N 1
ATOM 2970 C CA . ARG B 1 184 ? 22.875 -7.777 32.938 1 74.44 184 ARG B CA 1
ATOM 2971 C C . ARG B 1 184 ? 23.516 -8.797 33.875 1 74.44 184 ARG B C 1
ATOM 2973 O O . ARG B 1 184 ? 23.047 -9.93 33.969 1 74.44 184 ARG B O 1
ATOM 2980 N N . MET B 1 185 ? 24.594 -8.375 34.5 1 70.94 185 MET B N 1
ATOM 2981 C CA . MET B 1 185 ? 25.234 -9.234 35.5 1 70.94 185 MET B CA 1
ATOM 2982 C C . MET B 1 185 ? 24.266 -9.578 36.625 1 70.94 185 MET B C 1
ATOM 2984 O O . MET B 1 185 ? 24.219 -10.719 37.094 1 70.94 185 MET B O 1
ATOM 2988 N N . PHE B 1 186 ? 23.438 -8.57 37.031 1 77.25 186 PHE B N 1
ATOM 2989 C CA . PHE B 1 186 ? 22.438 -8.781 38.062 1 77.25 186 PHE B CA 1
ATOM 2990 C C . PHE B 1 186 ? 21.375 -9.758 37.594 1 77.25 186 PHE B C 1
ATOM 2992 O O . PHE B 1 186 ? 20.953 -10.641 38.344 1 77.25 186 PHE B O 1
ATOM 2999 N N . ILE B 1 187 ? 20.984 -9.633 36.469 1 74.31 187 ILE B N 1
ATOM 3000 C CA . ILE B 1 187 ? 19.984 -10.523 35.906 1 74.31 187 ILE B CA 1
ATOM 3001 C C . ILE B 1 187 ? 20.5 -11.953 35.875 1 74.31 187 ILE B C 1
ATOM 3003 O O . ILE B 1 187 ? 19.781 -12.891 36.219 1 74.31 187 ILE B O 1
ATOM 3007 N N . ASP B 1 188 ? 21.688 -12.148 35.531 1 66.69 188 ASP B N 1
ATOM 3008 C CA . ASP B 1 188 ? 22.328 -13.461 35.531 1 66.69 188 ASP B CA 1
ATOM 3009 C C . ASP B 1 188 ? 22.359 -14.047 36.938 1 66.69 188 ASP B C 1
ATOM 3011 O O . ASP B 1 188 ? 22.078 -15.234 37.125 1 66.69 188 ASP B O 1
ATOM 3015 N N . TRP B 1 189 ? 22.828 -13.18 37.844 1 67.94 189 TRP B N 1
ATOM 3016 C CA . TRP B 1 189 ? 22.828 -13.602 39.25 1 67.94 189 TRP B CA 1
ATOM 3017 C C . TRP B 1 189 ? 21.422 -14.016 39.688 1 67.94 189 TRP B C 1
ATOM 3019 O O . TRP B 1 189 ? 21.266 -15.039 40.344 1 67.94 189 TRP B O 1
ATOM 3029 N N . LEU B 1 190 ? 20.422 -13.227 39.375 1 67.19 190 LEU B N 1
ATOM 3030 C CA . LEU B 1 190 ? 19.031 -13.492 39.75 1 67.19 190 LEU B CA 1
ATOM 3031 C C . LEU B 1 190 ? 18.578 -14.859 39.219 1 67.19 190 LEU B C 1
ATOM 3033 O O . LEU B 1 190 ? 17.891 -15.594 39.938 1 67.19 190 LEU B O 1
ATOM 3037 N N . ARG B 1 191 ? 18.969 -15.172 38.188 1 66.94 191 ARG B N 1
ATOM 3038 C CA . ARG B 1 191 ? 18.609 -16.438 37.562 1 66.94 191 ARG B CA 1
ATOM 3039 C C . ARG B 1 191 ? 19.328 -17.609 38.25 1 66.94 191 ARG B C 1
ATOM 3041 O O . ARG B 1 191 ? 18.766 -18.688 38.375 1 66.94 191 ARG B O 1
ATOM 3048 N N . THR B 1 192 ? 20.547 -17.375 38.5 1 67.25 192 THR B N 1
ATOM 3049 C CA . THR B 1 192 ? 21.312 -18.391 39.188 1 67.25 192 THR B CA 1
ATOM 3050 C C . THR B 1 192 ? 20.766 -18.594 40.594 1 67.25 192 THR B C 1
ATOM 3052 O O . THR B 1 192 ? 20.734 -19.734 41.094 1 67.25 192 THR B O 1
ATOM 3055 N N . ARG B 1 193 ? 20.453 -17.438 41.156 1 61.25 193 ARG B N 1
ATOM 3056 C CA . ARG B 1 193 ? 19.875 -17.484 42.5 1 61.25 193 ARG B CA 1
ATOM 3057 C C . ARG B 1 193 ? 18.578 -18.281 42.5 1 61.25 193 ARG B C 1
ATOM 3059 O O . ARG B 1 193 ? 18.344 -19.094 43.406 1 61.25 193 ARG B O 1
ATOM 3066 N N . ASP B 1 194 ? 17.734 -17.984 41.531 1 59.38 194 ASP B N 1
ATOM 3067 C CA . ASP B 1 194 ? 16.391 -18.562 41.562 1 59.38 194 ASP B CA 1
ATOM 3068 C C . ASP B 1 194 ? 16.359 -19.922 40.875 1 59.38 194 ASP B C 1
ATOM 3070 O O . ASP B 1 194 ? 15.297 -20.531 40.75 1 59.38 194 ASP B O 1
ATOM 3074 N N . ARG B 1 195 ? 17.328 -20.297 40.312 1 58.22 195 ARG B N 1
ATOM 3075 C CA . ARG B 1 195 ? 17.422 -21.656 39.781 1 58.22 195 ARG B CA 1
ATOM 3076 C C . ARG B 1 195 ? 17.359 -22.688 40.906 1 58.22 195 ARG B C 1
ATOM 3078 O O . ARG B 1 195 ? 18.172 -22.656 41.844 1 58.22 195 ARG B O 1
ATOM 3085 N N . LYS B 1 196 ? 16.141 -23.141 41.125 1 55.91 196 LYS B N 1
ATOM 3086 C CA . LYS B 1 196 ? 15.938 -24.234 42.062 1 55.91 196 LYS B CA 1
ATOM 3087 C C . LYS B 1 196 ? 17.016 -25.297 41.906 1 55.91 196 LYS B C 1
ATOM 3089 O O . LYS B 1 196 ? 17.344 -25.703 40.812 1 55.91 196 LYS B O 1
ATOM 3094 N N . PRO B 1 197 ? 17.656 -25.5 42.875 1 51.94 197 PRO B N 1
ATOM 3095 C CA . PRO B 1 197 ? 18.578 -26.641 42.812 1 51.94 197 PRO B CA 1
ATOM 3096 C C . PRO B 1 197 ? 17.938 -27.859 42.125 1 51.94 197 PRO B C 1
ATOM 3098 O O . PRO B 1 197 ? 16.734 -28.078 42.25 1 51.94 197 PRO B O 1
ATOM 3101 N N . PRO B 1 198 ? 18.531 -28.297 41.031 1 46.28 198 PRO B N 1
ATOM 3102 C CA . PRO B 1 198 ? 18 -29.578 40.562 1 46.28 198 PRO B CA 1
ATOM 3103 C C . PRO B 1 198 ? 17.562 -30.484 41.719 1 46.28 198 PRO B C 1
ATOM 3105 O O . PRO B 1 198 ? 18.234 -30.547 42.75 1 46.28 198 PRO B O 1
ATOM 3108 N N . GLN B 1 199 ? 16.312 -30.594 41.844 1 42.12 199 GLN B N 1
ATOM 3109 C CA . GLN B 1 199 ? 15.883 -31.609 42.812 1 42.12 199 GLN B CA 1
ATOM 3110 C C . GLN B 1 199 ? 16.641 -32.906 42.625 1 42.12 199 GLN B C 1
ATOM 3112 O O . GLN B 1 199 ? 16.594 -33.531 41.562 1 42.12 199 GLN B O 1
ATOM 3117 N N . LEU B 1 200 ? 17.672 -33 43.25 1 40.81 200 LEU B N 1
ATOM 3118 C CA . LEU B 1 200 ? 18.266 -34.344 43.438 1 40.81 200 LEU B CA 1
ATOM 3119 C C . LEU B 1 200 ? 17.188 -35.375 43.75 1 40.81 200 LEU B C 1
ATOM 3121 O O . LEU B 1 200 ? 16.5 -35.25 44.781 1 40.81 200 LEU B O 1
ATOM 3125 N N . THR B 1 201 ? 16.547 -35.875 42.688 1 43.81 201 THR B N 1
ATOM 3126 C CA . THR B 1 201 ? 15.727 -37.062 42.969 1 43.81 201 THR B CA 1
ATOM 3127 C C . THR B 1 201 ? 16.531 -38.125 43.719 1 43.81 201 THR B C 1
ATOM 3129 O O . THR B 1 201 ? 17.719 -38.281 43.469 1 43.81 201 THR B O 1
ATOM 3132 N N . SER B 1 202 ? 16.078 -38.438 44.906 1 44.19 202 SER B N 1
ATOM 3133 C CA . SER B 1 202 ? 16.547 -39.5 45.812 1 44.19 202 SER B CA 1
ATOM 3134 C C . SER B 1 202 ? 16.812 -40.781 45.031 1 44.19 202 SER B C 1
ATOM 3136 O O . SER B 1 202 ? 17.344 -41.75 45.625 1 44.19 202 SER B O 1
ATOM 3138 N N . ASP B 1 203 ? 16.188 -40.906 43.812 1 43.72 203 ASP B N 1
ATOM 3139 C CA . ASP B 1 203 ? 16.297 -42.312 43.344 1 43.72 203 ASP B CA 1
ATOM 3140 C C . ASP B 1 203 ? 17.703 -42.625 42.844 1 43.72 203 ASP B C 1
ATOM 3142 O O . ASP B 1 203 ? 17.984 -43.719 42.406 1 43.72 203 ASP B O 1
ATOM 3146 N N . ASP B 1 204 ? 18.625 -41.625 42.625 1 37.62 204 ASP B N 1
ATOM 3147 C CA . ASP B 1 204 ? 19.922 -42.062 42.125 1 37.62 204 ASP B CA 1
ATOM 3148 C C . ASP B 1 204 ? 20.766 -42.656 43.25 1 37.62 204 ASP B C 1
ATOM 3150 O O . ASP B 1 204 ? 21.938 -43 43.031 1 37.62 204 ASP B O 1
ATOM 3154 N N . LEU B 1 205 ? 20.344 -42.438 44.531 1 33.88 205 LEU B N 1
ATOM 3155 C CA . LEU B 1 205 ? 21.125 -43.156 45.531 1 33.88 205 LEU B CA 1
ATOM 3156 C C . LEU B 1 205 ? 20.656 -44.594 45.656 1 33.88 205 LEU B C 1
ATOM 3158 O O . LEU 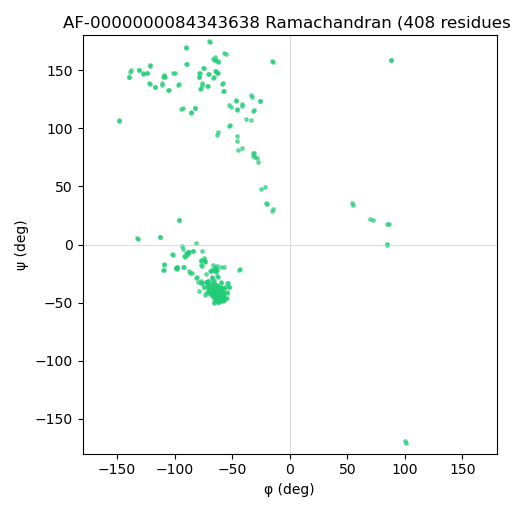B 1 205 ? 21.172 -45.344 46.5 1 33.88 205 LEU B O 1
ATOM 3162 N N . ARG B 1 206 ? 19.609 -45.156 44.875 1 24.81 206 ARG B N 1
ATOM 3163 C CA . ARG B 1 206 ? 19.562 -46.594 45.031 1 24.81 206 ARG B CA 1
ATOM 3164 C C . ARG B 1 206 ? 20.453 -47.281 44 1 24.81 206 ARG B C 1
ATOM 3166 O O . ARG B 1 206 ? 20.469 -46.906 42.844 1 24.81 206 ARG B O 1
#

Secondary structure (DSSP, 8-state):
--SSHHHHHHTHHHHHHHHHHHHHHHHHHHHHGGGT--HHHHHHHHHHHHH-SB-HHHHHHHH---HHHHHHHHHHHHHTTSEEEEE-TT-TT-EEEEE-HHHHHHHHHHHHHHHTTHHHHHHT-SS-HHHHHHHHHHHHHHHHHHHTPPPPSS----------S-EEE-SSSPPPHHHHHHHHHHHHHHHHHHS------GGGG-/---SHHHHHHTHHHHHHHHHHHHHHHHHHHHHGGGT--HHHHHHHHHHHHH-SB-HHHHHHHH---HHHHHHHHHHHHHTTSEEEEE-TT-TT-EEEEE-HHHHHHHHHHHHHHHTTHHHHHHH-SS-HHHHHHHHHHHHHHHHHHHTPPPPSS----------S-EEE-SSSPPPHHHHHHHHHHHHHHHHHHS------GGGG-

Organism: Pseudonocardia thermophila (NCBI:txid1848)

Foldseek 3Di:
DVCVVVVVVVCVVVVVVVVVVVVVQVVLCVQLVVLVDGPVRLVVLVVCVQDPFAFLVLVCLQPVDDSVVSVVSQVVCVVVVQKDWDADPVDRPTTTIHGDPVNVVSSVVSVVRVVVCVVVVQVPDPVGPLVVLVVVLVVQVVVCVVSVGDDHPDPSPPVVVPPPPPDDDDDDDDDDPVRVVVVVVVVVVVCVVPPPPPPPDPPVVD/DPCVVVVVVVCVVVVVVVVVVVVVQVVLCVQLVVLVDGPVRLVVLVVCVQDPFAFLVLVCLQPVDDSVVSVVSQVVCVVVVQKDWDADPVDRPTTTIHGDPVNVVSSVVSVVRVVVCVVVVQVPDPVGPLVVLVVVLVVQVVVCVVSVGDDHPDPRPPNVVPPPPPDDDDDDDDDDPVRVVVVVVVVVVVCVVPPPDPPPDPPVVD

Nearest PDB structures (foldseek):
  5h3r-assembly1_B  TM=8.709E-01  e=6.246E-07  Escherichia coli K-12
  3voe-assembly1_B  TM=8.046E-01  e=8.039E-07  Escherichia coli K-12
  3vod-assembly1_A  TM=7.887E-01  e=1.102E-06  Escherichia coli K-12
  7kfq-assembly1_A  TM=7.434E-01  e=3.431E-06  Variovorax paradoxus
  3bpx-assembly1_A  TM=7.796E-01  e=4.018E-05  unclassified

InterPro domains:
  IPR000835 MarR-type HTH domain [PF12802] (36-94)
  IPR000835 MarR-type HTH domain [PS50995] (1-148)
  IPR000835 MarR-type HTH domain [SM00347] (30-133)
  IPR036388 Winged helix-like DNA-binding domain superfamily [G3DSA:1.10.10.10] (4-150)
  IPR036390 Winged helix DNA-binding domain superfamily [SSF46785] (10-139)
  IPR039422 Transcription regulators MarR/SlyA-like [PTHR33164] (25-140)

Radius of gyration: 26.63 Å; Cα contacts (8 Å, |Δi|>4): 480; chains: 2; bounding box: 53×80×73 Å

Solvent-accessible surface area (backbone atoms only — not comparable to full-atom values): 22583 Å² total; per-residue (Å²): 136,80,70,52,71,49,33,51,61,70,40,47,63,63,45,48,52,52,44,40,44,32,36,50,42,35,49,36,31,72,69,26,48,90,74,75,38,46,42,67,54,50,48,52,50,52,52,43,71,73,54,50,68,39,38,63,68,55,51,20,33,51,32,39,45,52,58,67,58,48,52,51,51,49,53,56,38,32,74,72,50,27,38,41,78,40,84,27,92,89,36,86,90,40,54,21,36,35,67,27,73,60,26,49,49,52,48,42,51,49,24,53,55,48,56,72,48,43,61,60,46,41,67,47,28,84,77,32,55,64,51,37,45,50,35,45,45,36,51,39,53,24,44,32,73,73,60,78,34,46,70,74,87,62,80,59,72,70,68,58,71,62,68,46,49,28,52,48,64,29,77,67,78,72,70,53,71,69,52,42,51,52,49,41,53,48,52,53,47,52,50,59,67,66,49,66,70,78,74,76,62,71,69,75,77,108,138,86,67,57,72,51,34,52,62,70,41,48,62,62,47,48,51,52,42,39,44,34,35,49,41,33,49,37,30,71,68,26,46,89,76,75,39,47,41,67,56,48,48,52,48,52,51,43,72,73,54,52,67,39,38,62,67,54,51,19,33,53,32,39,46,52,59,68,57,49,50,52,50,50,50,55,38,33,75,72,51,28,38,42,76,40,83,26,92,90,38,87,90,40,53,21,36,35,68,27,75,60,25,48,49,51,49,39,50,48,23,52,56,46,55,73,49,43,61,60,46,41,69,48,28,83,78,33,58,65,52,36,45,46,35,45,45,36,50,37,54,24,44,31,73,72,61,78,34,47,71,75,90,62,82,59,73,70,66,58,73,63,68,48,50,29,52,48,64,27,78,67,78,73,72,52,74,71,51,42,52,52,50,42,52,48,52,51,49,52,48,60,66,64,47,67,69,77,74,75,63,72,68,76,80,106

pLDDT: mean 81.47, std 19.16, range [24.81, 97.12]